Protein AF-0000000080299156 (afdb_homodimer)

Nearest PDB structures (foldseek):
  6asv-assembly1_C  TM=9.821E-01  e=4.643E-36  Escherichia coli O157:H7
  8dbe-assembly1_A  TM=9.783E-01  e=2.577E-34  Homo sapiens
  7pn0-assembly1_A  TM=9.496E-01  e=2.475E-35  Thermus thermophilus
  8dbo-assembly1_A  TM=9.787E-01  e=7.863E-34  Homo sapiens
  3lrt-assembly1_B  TM=9.257E-01  e=1.943E-23  Thermoplasma volcanium

InterPro domains:
  IPR000836 Phosphoribosyltransferase domain [cd06223] (156-274)
  IPR000842 Phosphoribosyl pyrophosphate synthetase, conserved site [PS00114] (130-145)
  IPR005946 Ribose-phosphate pyrophosphokinase [PF14572] (202-308)
  IPR005946 Ribose-phosphate pyrophosphokinase [PTHR10210] (8-308)
  IPR005946 Ribose-phosphate pyrophosphokinase [TIGR01251] (8-308)
  IPR029057 Phosphoribosyltransferase-like [G3DSA:3.40.50.2020] (10-302)
  IPR029057 Phosphoribosyltransferase-like [G3DSA:3.40.50.2020] (149-287)
  IPR029057 Phosphoribosyltransferase-like [SSF53271] (71-301)
  IPR029099 Ribose-phosphate pyrophosphokinase, N-terminal domain [PF13793] (8-122)

Sequence (624 aa):
MSEKAPFMVFSGTNSRYLAEKICASLNCPLGKMNITHFADGEFAVSYEESIRGANVFLVQSTFPNSDNLMELLLMVDAAKRASAKSVIAVIPYFGWARQDRKDKPRVSIGAKLVADLLSVAGIDRLITMDLHADQIQGFFNIPVDHLYASAVFLPYIESLKLDDLVIATPDVGGSKRASTFSKYLGVPLVLCNKTREKANVVATMQIIGDVKDKNVVLVDDIVDTAGTITKAANIMMEAGAKSVRAIASHCVMSDPASFRVQESGLTEMVFTDSIPYSKKCDKVKQLSIADMFAETIRRVVSNESISSQYIIMSEKAPFMVFSGTNSRYLAEKICASLNCPLGKMNITHFADGEFAVSYEESIRGANVFLVQSTFPNSDNLMELLLMVDAAKRASAKSVIAVIPYFGWARQDRKDKPRVSIGAKLVADLLSVAGIDRLITMDLHADQIQGFFNIPVDHLYASAVFLPYIESLKLDDLVIATPDVGGSKRASTFSKYLGVPLVLCNKTREKANVVATMQIIGDVKDKNVVLVDDIVDTAGTITKAANIMMEAGAKSVRAIASHCVMSDPASFRVQESGLTEMVFTDSIPYSKKCDKVKQLSIADMFAETIRRVVSNESISSQYII

Foldseek 3Di:
DPPQAAAAEEEDDQCVVLSCLLCVLLVHDHFAKDWDADPVGDIAIDGPDQQARHEYEYEFACDDDNVRLVRSLRVLLNCVVSHHPAYEYEHAHHPLLVLCDPPDPPDDSSLLVSQVSSVVSPHQEYEYEPRVDPCSCVSHPHHYHYHYCCLVVLVVVVVVVFPQEEEEELDPSCQVVSVVSCVLVVHHYKYKYWDDDDDPDDIDIDIRDAQAQHEYEYEEADDAQQVSVLVSQQVSVVRHHPAYAYEYAYYNNHPPNQVSCQPGRHQAYEYAVSPPDDDDHPRYYYDYCSNLVSVVVVCVSVVHDNCVSDPD/DPPQAAAAEEEDDQCVVLSCLLCVLLVHDHFAKDWDADPVGDIAIDGPDQQARHEYEYEFACPDDNVRLVRSLRVLLNCVVSHHVAYEYEHAHHPLLVLCDPPDPPDDSSLLVSQVSSVVSPHQEYEYEPRVDPCSCVSHPHHYHYHYCCLVVLVVVVVVVFPQEEEEELDPSCQVVSVVSCVLVVHHYKYKYWDDDDDPDDIDIDIRDDQAQHEYEYEEADDAQQVSVLVSQQVSVVRHHPAYAYEYAYYNNHPPNQVSCQPGRHQAYEYAVSPPDDDDHPRYYYDYCSNLVSVVVVCVSVVHDNCVSDPD

Radius of gyration: 28.34 Å; Cα contacts (8 Å, |Δi|>4): 1427; chains: 2; bounding box: 66×83×61 Å

Organism: Bacteroides stercoris (NCBI:txid46506)

Secondary structure (DSSP, 8-state):
------EEEEE-GGGHHHHHHHHHHHT-PBP-EEEEE-TTS-EEEEESS--TT-EEEEE----SSTHHHHHHHHHHHHHHHTT-SEEEEEESS-TTTT--S-SSTTB--HHHHHHHHHHHHT-SEEEEE--SSGGGGGG-SS-EEEE-THHHHHHHHHHH--TTEEEEESSGGGHHHHHHHHHHHT--EEEEEEE--STTSPPEEEEES--TT-EEEEEEEEESS-HHHHHHHHHHHHTT-SEEEEEEEEE---TTHHHHHHHSS-SEEEEETTS---S--TTEEEE--HHHHHHHHHHHHHT--SGGG---/------EEEEE-GGGHHHHHHHHHHHT-PBP-EEEEE-TTS-EEEEESS--TT-EEEEE----SSTHHHHHHHHHHHHHHHTT-SEEEEEESS-TTTT--S-SSTTB--HHHHHHHHHHHHT-SEEEEE--SSGGGGGG-SS-EEEE-THHHHHHHHHHT--TTEEEEESSGGGHHHHHHHHHHHT--EEEEEEE--STTSPPEEEEES--TT-EEEEEEEEESS-HHHHHHHHHHHHTT-SEEEEEEEEE---TTHHHHHHHSS-SEEEEESSS---S--TTEEEE--HHHHHHHHHHHHHT--SGGG---

Structure (mmCIF, N/CA/C/O backbone):
data_AF-0000000080299156-model_v1
#
loop_
_entity.id
_entity.type
_entity.pdbx_description
1 polymer 'Ribose-phosphate pyrophosphokinase'
#
loop_
_atom_site.group_PDB
_atom_site.id
_atom_site.type_symbol
_atom_site.label_atom_id
_atom_site.label_alt_id
_atom_site.label_comp_id
_atom_site.label_asym_id
_atom_site.label_entity_id
_atom_site.label_seq_id
_atom_site.pdbx_PDB_ins_code
_atom_site.Cartn_x
_atom_site.Cartn_y
_atom_site.Cartn_z
_atom_site.occupancy
_atom_site.B_iso_or_equiv
_atom_site.auth_seq_id
_atom_site.auth_comp_id
_atom_site.auth_asym_id
_atom_site.auth_atom_id
_atom_site.pdbx_PDB_model_num
ATOM 1 N N . MET A 1 1 ? 32.812 8.109 27.375 1 34 1 MET A N 1
ATOM 2 C CA . MET A 1 1 ? 32.156 9.367 27.016 1 34 1 MET A CA 1
ATOM 3 C C . MET A 1 1 ? 30.906 9.109 26.172 1 34 1 MET A C 1
ATOM 5 O O . MET A 1 1 ? 30.984 8.469 25.125 1 34 1 MET A O 1
ATOM 9 N N . SER A 1 2 ? 29.719 8.859 26.641 1 43.44 2 SER A N 1
ATOM 10 C CA . SER A 1 2 ? 28.453 8.297 26.141 1 43.44 2 SER A CA 1
ATOM 11 C C . SER A 1 2 ? 27.984 9.023 24.891 1 43.44 2 SER A C 1
ATOM 13 O O . SER A 1 2 ? 27.516 10.164 24.969 1 43.44 2 SER A O 1
ATOM 15 N N . GLU A 1 3 ? 28.75 9.117 23.828 1 55.66 3 GLU A N 1
ATOM 16 C CA . GLU A 1 3 ? 28.562 9.898 22.609 1 55.66 3 GLU A CA 1
ATOM 17 C C . GLU A 1 3 ? 27.125 9.75 22.078 1 55.66 3 GLU A C 1
ATOM 19 O O . GLU A 1 3 ? 26.578 8.648 22.094 1 55.66 3 GLU A O 1
ATOM 24 N N . LYS A 1 4 ? 26.312 10.898 22.188 1 75 4 LYS A N 1
ATOM 25 C CA . LYS A 1 4 ? 24.953 10.961 21.688 1 75 4 LYS A CA 1
ATOM 26 C C . LYS A 1 4 ? 24.812 10.297 20.328 1 75 4 LYS A C 1
ATOM 28 O O . LYS A 1 4 ? 25.656 10.508 19.438 1 75 4 LYS A O 1
ATOM 33 N N . ALA A 1 5 ? 24 9.352 20.234 1 80.25 5 ALA A N 1
ATOM 34 C CA . ALA A 1 5 ? 23.734 8.688 18.969 1 80.25 5 ALA A CA 1
ATOM 35 C C . ALA A 1 5 ? 23.484 9.711 17.859 1 80.25 5 ALA A C 1
ATOM 37 O O . ALA A 1 5 ? 22.797 10.719 18.078 1 80.25 5 ALA A O 1
ATOM 38 N N . PRO A 1 6 ? 24.219 9.602 16.844 1 91.75 6 PRO A N 1
ATOM 39 C CA . PRO A 1 6 ? 23.938 10.5 15.719 1 91.75 6 PRO A CA 1
ATOM 40 C C . PRO A 1 6 ? 22.5 10.375 15.211 1 91.75 6 PRO A C 1
ATOM 42 O O . PRO A 1 6 ? 21.844 9.367 15.469 1 91.75 6 PRO A O 1
ATOM 45 N N . PHE A 1 7 ? 22.016 11.469 14.672 1 97.12 7 PHE A N 1
ATOM 46 C CA . PHE A 1 7 ? 20.719 11.375 14.023 1 97.12 7 PHE A CA 1
ATOM 47 C C . PHE A 1 7 ? 20.844 11.602 12.523 1 97.12 7 PHE A C 1
ATOM 49 O O . PHE A 1 7 ? 21.766 12.281 12.07 1 97.12 7 PHE A O 1
ATOM 56 N N . MET A 1 8 ? 20 10.922 11.773 1 98.62 8 MET A N 1
ATOM 57 C CA . MET A 1 8 ? 19.938 11.031 10.32 1 98.62 8 MET A CA 1
ATOM 58 C C . MET A 1 8 ? 18.5 11.195 9.844 1 98.62 8 MET A C 1
ATOM 60 O O . MET A 1 8 ? 17.578 10.617 10.422 1 98.62 8 MET A O 1
ATOM 64 N N . VAL A 1 9 ? 18.359 12.031 8.797 1 98.88 9 VAL A N 1
ATOM 65 C CA . VAL A 1 9 ? 17.031 12.266 8.219 1 98.88 9 VAL A CA 1
ATOM 66 C C . VAL A 1 9 ? 16.984 11.727 6.797 1 98.88 9 VAL A C 1
ATOM 68 O O . VAL A 1 9 ? 17.875 11.992 5.992 1 98.88 9 VAL A O 1
ATOM 71 N N . PHE A 1 10 ? 16.016 10.914 6.559 1 98.88 10 PHE A N 1
ATOM 72 C CA . PHE A 1 10 ? 15.766 10.391 5.219 1 98.88 10 PHE A CA 1
ATOM 73 C C . PHE A 1 10 ? 14.352 10.719 4.758 1 98.88 10 PHE A C 1
ATOM 75 O O . PHE A 1 10 ? 13.523 11.164 5.555 1 98.88 10 PHE A O 1
ATOM 82 N N . SER A 1 11 ? 14.109 10.555 3.469 1 98.69 11 SER A N 1
ATOM 83 C CA . SER A 1 11 ? 12.797 10.922 2.939 1 98.69 11 SER A CA 1
ATOM 84 C C . SER A 1 11 ? 12.273 9.852 1.988 1 98.69 11 SER A C 1
ATOM 86 O O . SER A 1 11 ? 13.047 9.203 1.281 1 98.69 11 SER A O 1
ATOM 88 N N . GLY A 1 12 ? 10.961 9.617 2.096 1 98.12 12 GLY A N 1
ATOM 89 C CA . GLY A 1 12 ? 10.312 8.938 0.988 1 98.12 12 GLY A CA 1
ATOM 90 C C . GLY A 1 12 ? 10.227 9.789 -0.268 1 98.12 12 GLY A C 1
ATOM 91 O O . GLY A 1 12 ? 10.547 10.977 -0.242 1 98.12 12 GLY A O 1
ATOM 92 N N . THR A 1 13 ? 9.773 9.211 -1.322 1 97.69 13 THR A N 1
ATOM 93 C CA . THR A 1 13 ? 9.82 9.797 -2.654 1 97.69 13 THR A CA 1
ATOM 94 C C . THR A 1 13 ? 8.984 11.078 -2.711 1 97.69 13 THR A C 1
ATOM 96 O O . THR A 1 13 ? 9.469 12.125 -3.145 1 97.69 13 THR A O 1
ATOM 99 N N . ASN A 1 14 ? 7.812 11.07 -2.184 1 97.62 14 ASN A N 1
ATOM 100 C CA . ASN A 1 14 ? 6.867 12.141 -2.471 1 97.62 14 ASN A CA 1
ATOM 101 C C . ASN A 1 14 ? 6.855 13.195 -1.361 1 97.62 14 ASN A C 1
ATOM 103 O O . ASN A 1 14 ? 6.062 14.141 -1.401 1 97.62 14 ASN A O 1
ATOM 107 N N . SER A 1 15 ? 7.789 13.086 -0.372 1 98.38 15 SER A N 1
ATOM 108 C CA . SER A 1 15 ? 7.902 14.086 0.682 1 98.38 15 SER A CA 1
ATOM 109 C C . SER A 1 15 ? 9.305 14.688 0.728 1 98.38 15 SER A C 1
ATOM 111 O O . SER A 1 15 ? 9.68 15.336 1.708 1 98.38 15 SER A O 1
ATOM 113 N N . ARG A 1 16 ? 10.031 14.414 -0.326 1 98.44 16 ARG A N 1
ATOM 114 C CA . ARG A 1 16 ? 11.406 14.906 -0.381 1 98.44 16 ARG A CA 1
ATOM 115 C C . ARG A 1 16 ? 11.445 16.438 -0.272 1 98.44 16 ARG A C 1
ATOM 117 O O . ARG A 1 16 ? 12.344 16.984 0.359 1 98.44 16 ARG A O 1
ATOM 124 N N . TYR A 1 17 ? 10.484 17.141 -0.908 1 98.31 17 TYR A N 1
ATOM 125 C CA . TYR A 1 17 ? 10.406 18.594 -0.88 1 98.31 17 TYR A CA 1
ATOM 126 C C . TYR A 1 17 ? 10.391 19.109 0.553 1 98.31 17 TYR A C 1
ATOM 128 O O . TYR A 1 17 ? 11.062 20.094 0.87 1 98.31 17 TYR A O 1
ATOM 136 N N . LEU A 1 18 ? 9.695 18.5 1.414 1 98.81 18 LEU A N 1
ATOM 137 C CA . LEU A 1 18 ? 9.57 18.906 2.809 1 98.81 18 LEU A CA 1
ATOM 138 C C . LEU A 1 18 ? 10.781 18.453 3.621 1 98.81 18 LEU A C 1
ATOM 140 O O . LEU A 1 18 ? 11.273 19.188 4.473 1 98.81 18 LEU A O 1
ATOM 144 N N . ALA A 1 19 ? 11.242 17.203 3.324 1 98.88 19 ALA A N 1
ATOM 145 C CA . ALA A 1 19 ? 12.398 16.672 4.031 1 98.88 19 ALA A CA 1
ATOM 146 C C . ALA A 1 19 ? 13.625 17.547 3.824 1 98.88 19 ALA A C 1
ATOM 148 O O . ALA A 1 19 ? 14.398 17.781 4.762 1 98.88 19 ALA A O 1
ATOM 149 N N . GLU A 1 20 ? 13.781 18.016 2.619 1 98.81 20 GLU A N 1
ATOM 150 C CA . GLU A 1 20 ? 14.914 18.891 2.312 1 98.81 20 GLU A CA 1
ATOM 151 C C . GLU A 1 20 ? 14.836 20.188 3.104 1 98.81 20 GLU A C 1
ATOM 153 O O . GLU A 1 20 ? 15.852 20.688 3.607 1 98.81 20 GLU A O 1
ATOM 158 N N . LYS A 1 21 ? 13.656 20.781 3.209 1 98.88 21 LYS A N 1
ATOM 159 C CA . LYS A 1 21 ? 13.461 21.984 3.99 1 98.88 21 LYS A CA 1
ATOM 160 C C . LYS A 1 21 ? 13.719 21.734 5.473 1 98.88 21 LYS A C 1
ATOM 162 O O . LYS A 1 21 ? 14.281 22.594 6.164 1 98.88 21 LYS A O 1
ATOM 167 N N . ILE A 1 22 ? 13.258 20.562 5.945 1 98.88 22 ILE A N 1
ATOM 168 C CA . ILE A 1 22 ? 13.492 20.188 7.336 1 98.88 22 ILE A CA 1
ATOM 169 C C . ILE A 1 22 ? 14.992 20.094 7.602 1 98.88 22 ILE A C 1
ATOM 171 O O . ILE A 1 22 ? 15.492 20.625 8.594 1 98.88 22 ILE A O 1
ATOM 175 N N . CYS A 1 23 ? 15.688 19.422 6.711 1 98.88 23 CYS A N 1
ATOM 176 C CA . CYS A 1 23 ? 17.125 19.266 6.859 1 98.88 23 CYS A CA 1
ATOM 177 C C . CYS A 1 23 ? 17.828 20.609 6.824 1 98.88 23 CYS A C 1
ATOM 179 O O . CYS A 1 23 ? 18.781 20.844 7.574 1 98.88 23 CYS A O 1
ATOM 181 N N . ALA A 1 24 ? 17.375 21.484 5.906 1 98.75 24 ALA A N 1
ATOM 182 C CA . ALA A 1 24 ? 17.938 22.828 5.855 1 98.75 24 ALA A CA 1
ATOM 183 C C . ALA A 1 24 ? 17.766 23.547 7.191 1 98.75 24 ALA A C 1
ATOM 185 O O . ALA A 1 24 ? 18.703 24.188 7.676 1 98.75 24 ALA A O 1
ATOM 186 N N . SER A 1 25 ? 16.625 23.453 7.777 1 98.56 25 SER A N 1
ATOM 187 C CA . SER A 1 25 ? 16.344 24.062 9.07 1 98.56 25 SER A CA 1
ATOM 188 C C . SER A 1 25 ? 17.203 23.453 10.172 1 98.56 25 SER A C 1
ATOM 190 O O . SER A 1 25 ? 17.625 24.156 11.094 1 98.56 25 SER A O 1
ATOM 192 N N . LEU A 1 26 ? 17.469 22.156 10.094 1 98.12 26 LEU A N 1
ATOM 193 C CA . LEU A 1 26 ? 18.25 21.422 11.078 1 98.12 26 LEU A CA 1
ATOM 194 C C . LEU A 1 26 ? 19.75 21.625 10.828 1 98.12 26 LEU A C 1
ATOM 196 O O . LEU A 1 26 ? 20.578 21.281 11.672 1 98.12 26 LEU A O 1
ATOM 200 N N . ASN A 1 27 ? 20.062 22.203 9.742 1 97.75 27 ASN A N 1
ATOM 201 C CA . ASN A 1 27 ? 21.438 22.359 9.305 1 97.75 27 ASN A CA 1
ATOM 202 C C . ASN A 1 27 ? 22.156 21.016 9.227 1 97.75 27 ASN A C 1
ATOM 204 O O . ASN A 1 27 ? 23.234 20.844 9.797 1 97.75 27 ASN A O 1
ATOM 208 N N . CYS A 1 28 ? 21.5 20.031 8.602 1 97.69 28 CYS A N 1
ATOM 209 C CA . CYS A 1 28 ? 22.078 18.703 8.352 1 97.69 28 CYS A CA 1
ATOM 210 C C . CYS A 1 28 ? 21.781 18.234 6.934 1 97.69 28 CYS A C 1
ATOM 212 O O . CYS A 1 28 ? 20.875 18.766 6.277 1 97.69 28 CYS A O 1
ATOM 214 N N . PRO A 1 29 ? 22.578 17.391 6.391 1 98 29 PRO A N 1
ATOM 215 C CA . PRO A 1 29 ? 22.281 16.875 5.055 1 98 29 PRO A CA 1
ATOM 216 C C . PRO A 1 29 ? 21.156 15.836 5.062 1 98 29 PRO A C 1
ATOM 218 O O . PRO A 1 29 ? 20.953 15.148 6.066 1 98 29 PRO A O 1
ATOM 221 N N . LEU A 1 30 ? 20.469 15.805 3.975 1 98.62 30 LEU A N 1
ATOM 222 C CA . LEU A 1 30 ? 19.562 14.688 3.766 1 98.62 30 LEU A CA 1
ATOM 223 C C . LEU A 1 30 ? 20.328 13.391 3.549 1 98.62 30 LEU A C 1
ATOM 225 O O . LEU A 1 30 ? 21.297 13.352 2.795 1 98.62 30 LEU A O 1
ATOM 229 N N . GLY A 1 31 ? 19.906 12.359 4.234 1 98.38 31 GLY A N 1
ATOM 230 C CA . GLY A 1 31 ? 20.578 11.078 4.102 1 98.38 31 GLY A CA 1
ATOM 231 C C . GLY A 1 31 ? 20.5 10.508 2.701 1 98.38 31 GLY A C 1
ATOM 232 O O . GLY A 1 31 ? 19.625 10.867 1.924 1 98.38 31 GLY A O 1
ATOM 233 N N . LYS A 1 32 ? 21.422 9.648 2.463 1 97.81 32 LYS A N 1
ATOM 234 C CA . LYS A 1 32 ? 21.5 9 1.155 1 97.81 32 LYS A CA 1
ATOM 235 C C . LYS A 1 32 ? 20.797 7.652 1.165 1 97.81 32 LYS A C 1
ATOM 237 O O . LYS A 1 32 ? 21.25 6.711 1.821 1 97.81 32 LYS A O 1
ATOM 242 N N . MET A 1 33 ? 19.734 7.586 0.465 1 97.62 33 MET A N 1
ATOM 243 C CA . MET A 1 33 ? 18.906 6.387 0.35 1 97.62 33 MET A CA 1
ATOM 244 C C . MET A 1 33 ? 18.406 6.207 -1.079 1 97.62 33 MET A C 1
ATOM 246 O O . MET A 1 33 ? 18.109 7.184 -1.765 1 97.62 33 MET A O 1
ATOM 250 N N . ASN A 1 34 ? 18.391 4.984 -1.461 1 96.69 34 ASN A N 1
ATOM 251 C CA . ASN A 1 34 ? 17.906 4.691 -2.807 1 96.69 34 ASN A CA 1
ATOM 252 C C . ASN A 1 34 ? 16.594 3.918 -2.779 1 96.69 34 ASN A C 1
ATOM 254 O O . ASN A 1 34 ? 16.438 2.99 -1.984 1 96.69 34 ASN A O 1
ATOM 258 N N . ILE A 1 35 ? 15.672 4.391 -3.57 1 96.75 35 ILE A N 1
ATOM 259 C CA . ILE A 1 35 ? 14.445 3.648 -3.85 1 96.75 35 ILE A CA 1
ATOM 260 C C . ILE A 1 35 ? 14.461 3.156 -5.293 1 96.75 35 ILE A C 1
ATOM 262 O O . ILE A 1 35 ? 14.25 3.938 -6.227 1 96.75 35 ILE A O 1
ATOM 266 N N . THR A 1 36 ? 14.68 1.888 -5.469 1 96.31 36 THR A N 1
ATOM 267 C CA . THR A 1 36 ? 14.758 1.285 -6.793 1 96.31 36 THR A CA 1
ATOM 268 C C . THR A 1 36 ? 13.367 0.85 -7.266 1 96.31 36 THR A C 1
ATOM 270 O O . THR A 1 36 ? 12.688 0.087 -6.578 1 96.31 36 THR A O 1
ATOM 273 N N . HIS A 1 37 ? 12.984 1.366 -8.367 1 96.31 37 HIS A N 1
ATOM 274 C CA . HIS A 1 37 ? 11.711 0.98 -8.969 1 96.31 37 HIS A CA 1
ATOM 275 C C . HIS A 1 37 ? 11.906 -0.086 -10.039 1 96.31 37 HIS A C 1
ATOM 277 O O . HIS A 1 37 ? 12.844 -0.004 -10.836 1 96.31 37 HIS A O 1
ATOM 283 N N . PHE A 1 38 ? 11.07 -1.086 -10.039 1 96.06 38 PHE A N 1
ATOM 284 C CA . PHE A 1 38 ? 11.164 -2.184 -10.992 1 96.06 38 PHE A CA 1
ATOM 285 C C . PHE A 1 38 ? 10.094 -2.055 -12.07 1 96.06 38 PHE A C 1
ATOM 287 O O . PHE A 1 38 ? 9.141 -1.291 -11.922 1 96.06 38 PHE A O 1
ATOM 294 N N . ALA A 1 39 ? 10.234 -2.82 -13.133 1 94.5 39 ALA A N 1
ATOM 295 C CA . ALA A 1 39 ? 9.359 -2.725 -14.297 1 94.5 39 ALA A CA 1
ATOM 296 C C . ALA A 1 39 ? 7.926 -3.105 -13.93 1 94.5 39 ALA A C 1
ATOM 298 O O . ALA A 1 39 ? 6.973 -2.566 -14.5 1 94.5 39 ALA A O 1
ATOM 299 N N . ASP A 1 40 ? 7.77 -3.926 -12.953 1 95 40 ASP A N 1
ATOM 300 C CA . ASP A 1 40 ? 6.441 -4.426 -12.609 1 95 40 ASP A CA 1
ATOM 301 C C . ASP A 1 40 ? 5.723 -3.465 -11.664 1 95 40 ASP A C 1
ATOM 303 O O . ASP A 1 40 ? 4.555 -3.672 -11.328 1 95 40 ASP A O 1
ATOM 307 N N . GLY A 1 41 ? 6.418 -2.471 -11.172 1 95.81 41 GLY A N 1
ATOM 308 C CA . GLY A 1 41 ? 5.809 -1.484 -10.297 1 95.81 41 GLY A CA 1
ATOM 309 C C . GLY A 1 41 ? 6.227 -1.637 -8.844 1 95.81 41 GLY A C 1
ATOM 310 O O . GLY A 1 41 ? 5.93 -0.775 -8.016 1 95.81 41 GLY A O 1
ATOM 311 N N . GLU A 1 42 ? 6.918 -2.721 -8.5 1 97.12 42 GLU A N 1
ATOM 312 C CA . GLU A 1 42 ? 7.461 -2.867 -7.152 1 97.12 42 GLU A CA 1
ATOM 313 C C . GLU A 1 42 ? 8.648 -1.938 -6.934 1 97.12 42 GLU A C 1
ATOM 315 O O . GLU A 1 42 ? 9.211 -1.405 -7.891 1 97.12 42 GLU A O 1
ATOM 320 N N . PHE A 1 43 ? 8.953 -1.705 -5.766 1 97.62 43 PHE A N 1
ATOM 321 C CA . PHE A 1 43 ? 10.125 -0.915 -5.414 1 97.62 43 PHE A CA 1
ATOM 322 C C . PHE A 1 43 ? 10.797 -1.473 -4.164 1 97.62 43 PHE A C 1
ATOM 324 O O . PHE A 1 43 ? 10.195 -2.246 -3.42 1 97.62 43 PHE A O 1
ATOM 331 N N . ALA A 1 44 ? 12.031 -1.194 -4.012 1 97 44 ALA A N 1
ATOM 332 C CA . ALA A 1 44 ? 12.859 -1.627 -2.889 1 97 44 ALA A CA 1
ATOM 333 C C . ALA A 1 44 ? 13.672 -0.465 -2.324 1 97 44 ALA A C 1
ATOM 335 O O . ALA A 1 44 ? 14 0.478 -3.047 1 97 44 ALA A O 1
ATOM 336 N N . VAL A 1 45 ? 13.984 -0.574 -1.081 1 97.69 45 VAL A N 1
ATOM 337 C CA . VAL A 1 45 ? 14.688 0.506 -0.397 1 97.69 45 VAL A CA 1
ATOM 338 C C . VAL A 1 45 ? 16.062 0.022 0.053 1 97.69 45 VAL A C 1
ATOM 340 O O . VAL A 1 45 ? 16.203 -1.108 0.523 1 97.69 45 VAL A O 1
ATOM 343 N N . SER A 1 46 ? 17.062 0.852 -0.111 1 97.69 46 SER A N 1
ATOM 344 C CA . SER A 1 46 ? 18.406 0.579 0.404 1 97.69 46 SER A CA 1
ATOM 345 C C . SER A 1 46 ? 19.062 1.852 0.913 1 97.69 46 SER A C 1
ATOM 347 O O . SER A 1 46 ? 19.016 2.893 0.253 1 97.69 46 SER A O 1
ATOM 349 N N . TYR A 1 47 ? 19.625 1.773 2.08 1 98.31 47 TYR A N 1
ATOM 350 C CA . TYR A 1 47 ? 20.406 2.891 2.588 1 98.31 47 TYR A CA 1
ATOM 351 C C . TYR A 1 47 ? 21.828 2.859 2.025 1 98.31 47 TYR A C 1
ATOM 353 O O . TYR A 1 47 ? 22.5 1.829 2.082 1 98.31 47 TYR A O 1
ATOM 361 N N . GLU A 1 48 ? 22.312 3.959 1.509 1 97.44 48 GLU A N 1
ATOM 362 C CA . GLU A 1 48 ? 23.578 4.023 0.798 1 97.44 48 GLU A CA 1
ATOM 363 C C . GLU A 1 48 ? 24.719 4.402 1.74 1 97.44 48 GLU A C 1
ATOM 365 O O . GLU A 1 48 ? 25.859 4.602 1.302 1 97.44 48 GLU A O 1
ATOM 370 N N . GLU A 1 49 ? 24.422 4.605 2.959 1 97.19 49 GLU A N 1
ATOM 371 C CA . GLU A 1 49 ? 25.391 4.863 4.02 1 97.19 49 GLU A CA 1
ATOM 372 C C . GLU A 1 49 ? 25 4.133 5.305 1 97.19 49 GLU A C 1
ATOM 374 O O . GLU A 1 49 ? 23.859 3.725 5.473 1 97.19 49 GLU A O 1
ATOM 379 N N . SER A 1 50 ? 26.016 3.928 6.156 1 96.88 50 SER A N 1
ATOM 380 C CA . SER A 1 50 ? 25.75 3.23 7.41 1 96.88 50 SER A CA 1
ATOM 381 C C . SER A 1 50 ? 24.828 4.051 8.312 1 96.88 50 SER A C 1
ATOM 383 O O . SER A 1 50 ? 25.016 5.258 8.461 1 96.88 50 SER A O 1
ATOM 385 N N . ILE A 1 51 ? 23.891 3.334 8.859 1 97.69 51 ILE A N 1
ATOM 386 C CA . ILE A 1 51 ? 22.984 3.986 9.797 1 97.69 51 ILE A CA 1
ATOM 387 C C . ILE A 1 51 ? 23.016 3.254 11.141 1 97.69 51 ILE A C 1
ATOM 389 O O . ILE A 1 51 ? 22.094 3.41 11.953 1 97.69 51 ILE A O 1
ATOM 393 N N . ARG A 1 52 ? 23.969 2.379 11.305 1 96.94 52 ARG A N 1
ATOM 394 C CA . ARG A 1 52 ? 24.109 1.588 12.523 1 96.94 52 ARG A CA 1
ATOM 395 C C . ARG A 1 52 ? 24.234 2.486 13.75 1 96.94 52 ARG A C 1
ATOM 397 O O . ARG A 1 52 ? 25.062 3.393 13.781 1 96.94 52 ARG A O 1
ATOM 404 N N . GLY A 1 53 ? 23.359 2.289 14.719 1 97.31 53 GLY A N 1
ATOM 405 C CA . GLY A 1 53 ? 23.422 3.016 15.977 1 97.31 53 GLY A CA 1
ATOM 406 C C . GLY A 1 53 ? 22.859 4.426 15.875 1 97.31 53 GLY A C 1
ATOM 407 O O . GLY A 1 53 ? 22.922 5.188 16.844 1 97.31 53 GLY A O 1
ATOM 408 N N . ALA A 1 54 ? 22.297 4.785 14.773 1 97.75 54 ALA A N 1
ATOM 409 C CA . ALA A 1 54 ? 21.797 6.141 14.586 1 97.75 54 ALA A CA 1
ATOM 410 C C . ALA A 1 54 ? 20.297 6.211 14.906 1 97.75 54 ALA A C 1
ATOM 412 O O . ALA A 1 54 ? 19.594 5.203 14.82 1 97.75 54 ALA A O 1
ATOM 413 N N . ASN A 1 55 ? 19.875 7.406 15.375 1 98.31 55 ASN A N 1
ATOM 414 C CA . ASN A 1 55 ? 18.453 7.727 15.336 1 98.31 55 ASN A CA 1
ATOM 415 C C . ASN A 1 55 ? 18.016 8.141 13.938 1 98.31 55 ASN A C 1
ATOM 417 O O . ASN A 1 55 ? 18.438 9.18 13.43 1 98.31 55 ASN A O 1
ATOM 421 N N . VAL A 1 56 ? 17.172 7.324 13.336 1 98.81 56 VAL A N 1
ATOM 422 C CA . VAL A 1 56 ? 16.812 7.516 11.938 1 98.81 56 VAL A CA 1
ATOM 423 C C . VAL A 1 56 ? 15.406 8.109 11.836 1 98.81 56 VAL A C 1
ATOM 425 O O . VAL A 1 56 ? 14.438 7.508 12.305 1 98.81 56 VAL A O 1
ATOM 428 N N . PHE A 1 57 ? 15.312 9.312 11.273 1 98.94 57 PHE A N 1
ATOM 429 C CA . PHE A 1 57 ? 14.047 9.984 11.023 1 98.94 57 PHE A CA 1
ATOM 430 C C . PHE A 1 57 ? 13.617 9.812 9.57 1 98.94 57 PHE A C 1
ATOM 432 O O . PHE A 1 57 ? 14.352 10.18 8.648 1 98.94 57 PHE A O 1
ATOM 439 N N . LEU A 1 58 ? 12.469 9.211 9.375 1 98.94 58 LEU A N 1
ATOM 440 C CA . LEU A 1 58 ? 11.961 8.93 8.039 1 98.94 58 LEU A CA 1
ATOM 441 C C . LEU A 1 58 ? 10.766 9.82 7.711 1 98.94 58 LEU A C 1
ATOM 443 O O . LEU A 1 58 ? 9.672 9.609 8.227 1 98.94 58 LEU A O 1
ATOM 447 N N . VAL A 1 59 ? 10.977 10.781 6.785 1 98.94 59 VAL A N 1
ATOM 448 C CA . VAL A 1 59 ? 9.953 11.766 6.441 1 98.94 59 VAL A CA 1
ATOM 449 C C . VAL A 1 59 ? 9.148 11.281 5.238 1 98.94 59 VAL A C 1
ATOM 451 O O . VAL A 1 59 ? 9.688 11.148 4.137 1 98.94 59 VAL A O 1
ATOM 454 N N . GLN A 1 60 ? 7.891 11.031 5.449 1 98.75 60 GLN A N 1
ATOM 455 C CA . GLN A 1 60 ? 7.023 10.625 4.352 1 98.75 60 GLN A CA 1
ATOM 456 C C . GLN A 1 60 ? 5.551 10.773 4.73 1 98.75 60 GLN A C 1
ATOM 458 O O . GLN A 1 60 ? 5.039 10.023 5.562 1 98.75 60 GLN A O 1
ATOM 463 N N . SER A 1 61 ? 4.859 11.781 4.098 1 98.81 61 SER A N 1
ATOM 464 C CA . SER A 1 61 ? 3.402 11.805 4.176 1 98.81 61 SER A CA 1
ATOM 465 C C . SER A 1 61 ? 2.791 10.625 3.422 1 98.81 61 SER A C 1
ATOM 467 O O . SER A 1 61 ? 3.309 10.211 2.381 1 98.81 61 SER A O 1
ATOM 469 N N . THR A 1 62 ? 1.67 10.102 3.873 1 98.5 62 THR A N 1
ATOM 470 C CA . THR A 1 62 ? 1.126 8.883 3.295 1 98.5 62 THR A CA 1
ATOM 471 C C . THR A 1 62 ? -0.184 9.164 2.564 1 98.5 62 THR A C 1
ATOM 473 O O . THR A 1 62 ? -1.153 8.414 2.707 1 98.5 62 THR A O 1
ATOM 476 N N . PHE A 1 63 ? -0.233 10.328 1.857 1 97.25 63 PHE A N 1
ATOM 477 C CA . PHE A 1 63 ? -1.377 10.57 0.985 1 97.25 63 PHE A CA 1
ATOM 478 C C . PHE A 1 63 ? -1.419 9.547 -0.143 1 97.25 63 PHE A C 1
ATOM 480 O O . PHE A 1 63 ? -0.38 9.023 -0.558 1 97.25 63 PHE A O 1
ATOM 487 N N . PRO A 1 64 ? -2.602 9.211 -0.632 1 93 64 PRO A N 1
ATOM 488 C CA . PRO A 1 64 ? -2.734 8.172 -1.657 1 93 64 PRO A CA 1
ATOM 489 C C . PRO A 1 64 ? -1.958 8.5 -2.932 1 93 64 PRO A C 1
ATOM 491 O O . PRO A 1 64 ? -1.625 9.656 -3.174 1 93 64 PRO A O 1
ATOM 494 N N . ASN A 1 65 ? -1.725 7.383 -3.652 1 93.81 65 ASN A N 1
ATOM 495 C CA . ASN A 1 65 ? -2.115 5.988 -3.473 1 93.81 65 ASN A CA 1
ATOM 496 C C . ASN A 1 65 ? -1.279 5.305 -2.395 1 93.81 65 ASN A C 1
ATOM 498 O O . ASN A 1 65 ? -0.516 5.965 -1.685 1 93.81 65 ASN A O 1
ATOM 502 N N . SER A 1 66 ? -1.347 3.969 -2.213 1 97.81 66 SER A N 1
ATOM 503 C CA . SER A 1 66 ? -0.805 3.23 -1.077 1 97.81 66 SER A CA 1
ATOM 504 C C . SER A 1 66 ? 0.708 3.072 -1.191 1 97.81 66 SER A C 1
ATOM 506 O O . SER A 1 66 ? 1.36 2.602 -0.257 1 97.81 66 SER A O 1
ATOM 508 N N . ASP A 1 67 ? 1.278 3.512 -2.262 1 98 67 ASP A N 1
ATOM 509 C CA . ASP A 1 67 ? 2.713 3.34 -2.479 1 98 67 ASP A CA 1
ATOM 510 C C . ASP A 1 67 ? 3.521 4.168 -1.48 1 98 67 ASP A C 1
ATOM 512 O O . ASP A 1 67 ? 4.605 3.758 -1.063 1 98 67 ASP A O 1
ATOM 516 N N . ASN A 1 68 ? 3.027 5.363 -1.128 1 98.5 68 ASN A N 1
ATOM 517 C CA . ASN A 1 68 ? 3.742 6.172 -0.146 1 98.5 68 ASN A CA 1
ATOM 518 C C . ASN A 1 68 ? 3.852 5.457 1.197 1 98.5 68 ASN A C 1
ATOM 520 O O . ASN A 1 68 ? 4.902 5.492 1.839 1 98.5 68 ASN A O 1
ATOM 524 N N . LEU A 1 69 ? 2.73 4.848 1.575 1 98.81 69 LEU A N 1
ATOM 525 C CA . LEU A 1 69 ? 2.738 4.09 2.822 1 98.81 69 LEU A CA 1
ATOM 526 C C . LEU A 1 69 ? 3.672 2.889 2.723 1 98.81 69 LEU A C 1
ATOM 528 O O . LEU A 1 69 ? 4.469 2.641 3.631 1 98.81 69 LEU A O 1
ATOM 532 N N . MET A 1 70 ? 3.582 2.166 1.613 1 98.81 70 MET A N 1
ATOM 533 C CA . MET A 1 70 ? 4.418 0.98 1.436 1 98.81 70 MET A CA 1
ATOM 534 C C . MET A 1 70 ? 5.895 1.354 1.415 1 98.81 70 MET A C 1
ATOM 536 O O . MET A 1 70 ? 6.727 0.648 1.991 1 98.81 70 MET A O 1
ATOM 540 N N . GLU A 1 71 ? 6.199 2.445 0.751 1 98.5 71 GLU A N 1
ATOM 541 C CA . GLU A 1 71 ? 7.578 2.928 0.729 1 98.5 71 GLU A CA 1
ATOM 542 C C . GLU A 1 71 ? 8.086 3.213 2.139 1 98.5 71 GLU A C 1
ATOM 544 O O . GLU A 1 71 ? 9.203 2.828 2.492 1 98.5 71 GLU A O 1
ATOM 549 N N . LEU A 1 72 ? 7.285 3.85 2.902 1 98.88 72 LEU A N 1
ATOM 550 C CA . LEU A 1 72 ? 7.656 4.152 4.281 1 98.88 72 LEU A CA 1
ATOM 551 C C . LEU A 1 72 ? 7.883 2.869 5.074 1 98.88 72 LEU A C 1
ATOM 553 O O . LEU A 1 72 ? 8.852 2.766 5.832 1 98.88 72 LEU A O 1
ATOM 557 N N . LEU A 1 73 ? 7 1.919 4.906 1 98.94 73 LEU A N 1
ATOM 558 C CA . LEU A 1 73 ? 7.117 0.649 5.613 1 98.94 73 LEU A CA 1
ATOM 559 C C . LEU A 1 73 ? 8.414 -0.065 5.238 1 98.94 73 LEU A C 1
ATOM 561 O O . LEU A 1 73 ? 9.094 -0.624 6.102 1 98.94 73 LEU A O 1
ATOM 565 N N . LEU A 1 74 ? 8.742 -0.034 3.965 1 98.88 74 LEU A N 1
ATOM 566 C CA . LEU A 1 74 ? 9.992 -0.635 3.514 1 98.88 74 LEU A CA 1
ATOM 567 C C . LEU A 1 74 ? 11.195 0.117 4.078 1 98.88 74 LEU A C 1
ATOM 569 O O . LEU A 1 74 ? 12.211 -0.493 4.43 1 98.88 74 LEU A O 1
ATOM 573 N N . MET A 1 75 ? 11.086 1.445 4.133 1 98.88 75 MET A N 1
ATOM 574 C CA . MET A 1 75 ? 12.148 2.25 4.738 1 98.88 75 MET A CA 1
ATOM 575 C C . MET A 1 75 ? 12.383 1.843 6.188 1 98.88 75 MET A C 1
ATOM 577 O O . MET A 1 75 ? 13.531 1.692 6.613 1 98.88 75 MET A O 1
ATOM 581 N N . VAL A 1 76 ? 11.312 1.674 6.922 1 98.94 76 VAL A N 1
ATOM 582 C CA . VAL A 1 76 ? 11.383 1.292 8.328 1 98.94 76 VAL A CA 1
ATOM 583 C C . VAL A 1 76 ? 12.023 -0.089 8.461 1 98.94 76 VAL A C 1
ATOM 585 O O . VAL A 1 76 ? 12.938 -0.284 9.258 1 98.94 76 VAL A O 1
ATOM 588 N N . ASP A 1 77 ? 11.555 -1.021 7.68 1 98.81 77 ASP A N 1
ATOM 589 C CA . ASP A 1 77 ? 12.07 -2.387 7.711 1 98.81 77 ASP A CA 1
ATOM 590 C C . ASP A 1 77 ? 13.578 -2.408 7.457 1 98.81 77 ASP A C 1
ATOM 592 O O . ASP A 1 77 ? 14.328 -3.068 8.18 1 98.81 77 ASP A O 1
ATOM 596 N N . ALA A 1 78 ? 13.984 -1.707 6.387 1 98.75 78 ALA A N 1
ATOM 597 C CA . ALA A 1 78 ? 15.406 -1.661 6.031 1 98.75 78 ALA A CA 1
ATOM 598 C C . ALA A 1 78 ? 16.234 -1.064 7.168 1 98.75 78 ALA A C 1
ATOM 600 O O . ALA A 1 78 ? 17.328 -1.545 7.461 1 98.75 78 ALA A O 1
ATOM 601 N N . ALA A 1 79 ? 15.719 -0.036 7.785 1 98.75 79 ALA A N 1
ATOM 602 C CA . ALA A 1 79 ? 16.453 0.626 8.867 1 98.75 79 ALA A CA 1
ATOM 603 C C . ALA A 1 79 ? 16.641 -0.312 10.055 1 98.75 79 ALA A C 1
ATOM 605 O O . ALA A 1 79 ? 17.719 -0.378 10.633 1 98.75 79 ALA A O 1
ATOM 606 N N . LYS A 1 80 ? 15.594 -1.007 10.383 1 98.06 80 LYS A N 1
ATOM 607 C CA . LYS A 1 80 ? 15.672 -1.973 11.477 1 98.06 80 LYS A CA 1
ATOM 608 C C . LYS A 1 80 ? 16.719 -3.047 11.188 1 98.06 80 LYS A C 1
ATOM 610 O O . LYS A 1 80 ? 17.531 -3.379 12.047 1 98.06 80 LYS A O 1
ATOM 615 N N . ARG A 1 81 ? 16.703 -3.521 10.008 1 97.62 81 ARG A N 1
ATOM 616 C CA . ARG A 1 81 ? 17.609 -4.586 9.609 1 97.62 81 ARG A CA 1
ATOM 617 C C . ARG A 1 81 ? 19.047 -4.074 9.531 1 97.62 81 ARG A C 1
ATOM 619 O O . ARG A 1 81 ? 20 -4.852 9.664 1 97.62 81 ARG A O 1
ATOM 626 N N . ALA A 1 82 ? 19.188 -2.791 9.367 1 97.69 82 ALA A N 1
ATOM 627 C CA . ALA A 1 82 ? 20.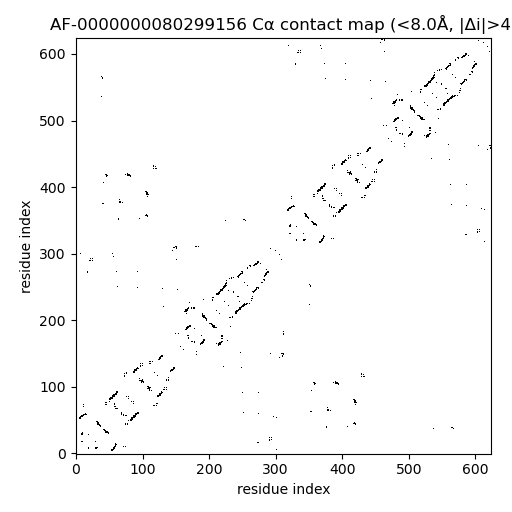5 -2.186 9.273 1 97.69 82 ALA A CA 1
ATOM 628 C C . ALA A 1 82 ? 20.984 -1.72 10.641 1 97.69 82 ALA A C 1
ATOM 630 O O . ALA A 1 82 ? 21.953 -0.958 10.742 1 97.69 82 ALA A O 1
ATOM 631 N N . SER A 1 83 ? 20.281 -2.053 11.734 1 97.5 83 SER A N 1
ATOM 632 C CA . SER A 1 83 ? 20.672 -1.874 13.133 1 97.5 83 SER A CA 1
ATOM 633 C C . SER A 1 83 ? 20.609 -0.406 13.539 1 97.5 83 SER A C 1
ATOM 635 O O . SER A 1 83 ? 21.469 0.073 14.289 1 97.5 83 SER A O 1
ATOM 637 N N . ALA A 1 84 ? 19.688 0.337 12.977 1 98.31 84 ALA A N 1
ATOM 638 C CA . ALA A 1 84 ? 19.406 1.657 13.539 1 98.31 84 ALA A CA 1
ATOM 639 C C . ALA A 1 84 ? 19.094 1.567 15.023 1 98.31 84 ALA A C 1
ATOM 641 O O . ALA A 1 84 ? 18.438 0.621 15.477 1 98.31 84 ALA A O 1
ATOM 642 N N . LYS A 1 85 ? 19.578 2.531 15.773 1 98.06 85 LYS A N 1
ATOM 643 C CA . LYS A 1 85 ? 19.266 2.561 17.203 1 98.06 85 LYS A CA 1
ATOM 644 C C . LYS A 1 85 ? 17.781 2.752 17.438 1 98.06 85 LYS A C 1
ATOM 646 O O . LYS A 1 85 ? 17.188 2.084 18.281 1 98.06 85 LYS A O 1
ATOM 651 N N . SER A 1 86 ? 17.219 3.705 16.734 1 98.31 86 SER A N 1
ATOM 652 C CA . SER A 1 86 ? 15.773 3.965 16.75 1 98.31 86 SER A CA 1
ATOM 653 C C . SER A 1 86 ? 15.281 4.43 15.391 1 98.31 86 SER A C 1
ATOM 655 O O . SER A 1 86 ? 16.047 4.992 14.602 1 98.31 86 SER A O 1
ATOM 657 N N . VAL A 1 87 ? 14.055 4.098 15.117 1 98.88 87 VAL A N 1
ATOM 658 C CA . VAL A 1 87 ? 13.414 4.488 13.867 1 98.88 87 VAL A CA 1
ATOM 659 C C . VAL A 1 87 ? 12.203 5.363 14.164 1 98.88 87 VAL A C 1
ATOM 661 O O . VAL A 1 87 ? 11.227 4.906 14.773 1 98.88 87 VAL A O 1
ATOM 664 N N . ILE A 1 88 ? 12.219 6.621 13.75 1 98.88 88 ILE A N 1
ATOM 665 C CA . ILE A 1 88 ? 11.141 7.578 13.992 1 98.88 88 ILE A CA 1
ATOM 666 C C . ILE A 1 88 ? 10.43 7.891 12.68 1 98.88 88 ILE A C 1
ATOM 668 O O . ILE A 1 88 ? 11.047 8.375 11.727 1 98.88 88 ILE A O 1
ATOM 672 N N . ALA A 1 89 ? 9.188 7.543 12.617 1 98.94 89 ALA A N 1
ATOM 673 C CA . ALA A 1 89 ? 8.383 7.93 11.461 1 98.94 89 ALA A CA 1
ATOM 674 C C . ALA A 1 89 ? 7.91 9.375 11.578 1 98.94 89 ALA A C 1
ATOM 676 O O . ALA A 1 89 ? 7.316 9.766 12.586 1 98.94 89 ALA A O 1
ATOM 677 N N . VAL A 1 90 ? 8.25 10.203 10.633 1 98.94 90 VAL A N 1
ATOM 678 C CA . VAL A 1 90 ? 7.773 11.57 10.508 1 98.94 90 VAL A CA 1
ATOM 679 C C . VAL A 1 90 ? 6.742 11.656 9.383 1 98.94 90 VAL A C 1
ATOM 681 O O . VAL A 1 90 ? 7.102 11.703 8.203 1 98.94 90 VAL A O 1
ATOM 684 N N . ILE A 1 91 ? 5.488 11.688 9.789 1 98.94 91 ILE A N 1
ATOM 685 C CA . ILE A 1 91 ? 4.391 11.602 8.828 1 98.94 91 ILE A CA 1
ATOM 686 C C . ILE A 1 91 ? 3.537 12.867 8.914 1 98.94 91 ILE A C 1
ATOM 688 O O . ILE A 1 91 ? 2.504 12.883 9.586 1 98.94 91 ILE A O 1
ATOM 692 N N . PRO A 1 92 ? 3.877 13.891 8.125 1 98.88 92 PRO A N 1
ATOM 693 C CA . PRO A 1 92 ? 3.152 15.164 8.203 1 98.88 92 PRO A CA 1
ATOM 694 C C . PRO A 1 92 ? 1.671 15.023 7.871 1 98.88 92 PRO A C 1
ATOM 696 O O . PRO A 1 92 ? 0.831 15.703 8.461 1 98.88 92 PRO A O 1
ATOM 699 N N . TYR A 1 93 ? 1.336 14.211 6.922 1 98.88 93 TYR A N 1
ATOM 700 C CA . TYR A 1 93 ? -0.041 13.82 6.637 1 98.88 93 TYR A CA 1
ATOM 701 C C . TYR A 1 93 ? -0.233 12.32 6.789 1 98.88 93 TYR A C 1
ATOM 703 O O . TYR A 1 93 ? 0.346 11.531 6.035 1 98.88 93 TYR A O 1
ATOM 711 N N . PHE A 1 94 ? -1.059 11.961 7.723 1 98.75 94 PHE A N 1
ATOM 712 C CA . PHE A 1 94 ? -1.331 10.562 8.055 1 98.75 94 PHE A CA 1
ATOM 713 C C . PHE A 1 94 ? -2.52 10.039 7.262 1 98.75 94 PHE A C 1
ATOM 715 O O . PHE A 1 94 ? -3.672 10.242 7.652 1 98.75 94 PHE A O 1
ATOM 722 N N . GLY A 1 95 ? -2.258 9.312 6.184 1 98 95 GLY A N 1
ATOM 723 C CA . GLY A 1 95 ? -3.314 8.758 5.355 1 98 95 GLY A CA 1
ATOM 724 C C . GLY A 1 95 ? -4.246 7.832 6.117 1 98 95 GLY A C 1
ATOM 725 O O . GLY A 1 95 ? -3.836 7.191 7.086 1 98 95 GLY A O 1
ATOM 726 N N . TRP A 1 96 ? -5.52 7.773 5.699 1 98 96 TRP A N 1
ATOM 727 C CA . TRP A 1 96 ? -6.578 6.926 6.242 1 98 96 TRP A CA 1
ATOM 728 C C . TRP A 1 96 ? -6.996 7.402 7.633 1 98 96 TRP A C 1
ATOM 730 O O . TRP A 1 96 ? -7.789 6.746 8.305 1 98 96 TRP A O 1
ATOM 740 N N . ALA A 1 97 ? -6.531 8.578 8.055 1 98 97 ALA A N 1
ATOM 741 C CA . ALA A 1 97 ? -6.859 9.109 9.375 1 98 97 ALA A CA 1
ATOM 742 C C . ALA A 1 97 ? -8.359 9.344 9.516 1 98 97 ALA A C 1
ATOM 744 O O . ALA A 1 97 ? -8.914 9.25 10.609 1 98 97 ALA A O 1
ATOM 745 N N . ARG A 1 98 ? -9.094 9.625 8.383 1 96.5 98 ARG A N 1
ATOM 746 C CA . ARG A 1 98 ? -10.531 9.898 8.422 1 96.5 98 ARG A CA 1
ATOM 747 C C . ARG A 1 98 ? -11.32 8.617 8.688 1 96.5 98 ARG A C 1
ATOM 749 O O . ARG A 1 98 ? -12.508 8.672 9.016 1 96.5 98 ARG A O 1
ATOM 756 N N . GLN A 1 99 ? -10.664 7.422 8.547 1 97.5 99 GLN A N 1
ATOM 757 C CA . GLN A 1 99 ? -11.25 6.129 8.875 1 97.5 99 GLN A CA 1
ATOM 758 C C . GLN A 1 99 ? -10.859 5.691 10.281 1 97.5 99 GLN A C 1
ATOM 760 O O . GLN A 1 99 ? -10.18 4.676 10.461 1 97.5 99 GLN A O 1
ATOM 765 N N . ASP A 1 100 ? -11.352 6.434 11.336 1 96.88 100 ASP A N 1
ATOM 766 C CA . ASP A 1 100 ? -10.82 6.324 12.695 1 96.88 100 ASP A CA 1
ATOM 767 C C . ASP A 1 100 ? -11.797 5.582 13.609 1 96.88 100 ASP A C 1
ATOM 769 O O . ASP A 1 100 ? -11.539 5.426 14.805 1 96.88 100 ASP A O 1
ATOM 773 N N . ARG A 1 101 ? -12.93 5.188 13.031 1 94.81 101 ARG A N 1
ATOM 774 C CA . ARG A 1 101 ? -13.938 4.465 13.805 1 94.81 101 ARG A CA 1
ATOM 775 C C . ARG A 1 101 ? -14.852 3.656 12.891 1 94.81 101 ARG A C 1
ATOM 777 O O . ARG A 1 101 ? -14.797 3.793 11.664 1 94.81 101 ARG A O 1
ATOM 784 N N . LYS A 1 102 ? -15.68 2.783 13.5 1 93.12 102 LYS A N 1
ATOM 785 C CA . LYS A 1 102 ? -16.766 2.137 12.766 1 93.12 102 LYS A CA 1
ATOM 786 C C . LYS A 1 102 ? -17.984 3.051 12.656 1 93.12 102 LYS A C 1
ATOM 788 O O . LYS A 1 102 ? -18.656 3.312 13.656 1 93.12 102 LYS A O 1
ATOM 793 N N . ASP A 1 103 ? -18.203 3.586 11.492 1 89.31 103 ASP A N 1
ATOM 794 C CA . ASP A 1 103 ? -19.391 4.434 11.312 1 89.31 103 ASP A CA 1
ATOM 795 C C . ASP A 1 103 ? -20.578 3.623 10.797 1 89.31 103 ASP A C 1
ATOM 797 O O . ASP A 1 103 ? -21.703 4.125 10.75 1 89.31 103 ASP A O 1
ATOM 801 N N . LYS A 1 104 ? -20.344 2.438 10.414 1 90.94 104 LYS A N 1
ATOM 802 C CA . LYS A 1 104 ? -21.359 1.45 10.031 1 90.94 104 LYS A CA 1
ATOM 803 C C . LYS A 1 104 ? -20.875 0.033 10.328 1 90.94 104 LYS A C 1
ATOM 805 O O . LYS A 1 104 ? -19.703 -0.176 10.633 1 90.94 104 LYS A O 1
ATOM 810 N N . PRO A 1 105 ? -21.719 -0.871 10.25 1 91.25 105 PRO A N 1
ATOM 811 C CA . PRO A 1 105 ? -21.328 -2.242 10.586 1 91.25 105 PRO A CA 1
ATOM 812 C C . PRO A 1 105 ? -20.359 -2.85 9.57 1 91.25 105 PRO A C 1
ATOM 814 O O . PRO A 1 105 ? -20.438 -2.527 8.383 1 91.25 105 PRO A O 1
ATOM 817 N N . ARG A 1 106 ? -19.484 -3.736 10.016 1 96 106 ARG A N 1
ATOM 818 C CA . ARG A 1 106 ? -18.641 -4.629 9.219 1 96 106 ARG A CA 1
ATOM 819 C C . ARG A 1 106 ? -17.703 -3.838 8.312 1 96 106 ARG A C 1
ATOM 821 O O . ARG A 1 106 ? -17.594 -4.141 7.125 1 96 106 ARG A O 1
ATOM 828 N N . VAL A 1 107 ? -17.156 -2.746 8.906 1 96.75 107 VAL A N 1
ATOM 829 C CA . VAL A 1 107 ? -16.219 -1.914 8.164 1 96.75 107 VAL A CA 1
ATOM 830 C C . VAL A 1 107 ? -14.828 -2.031 8.797 1 96.75 107 VAL A C 1
ATOM 832 O O . VAL A 1 107 ? -14.688 -2.461 9.945 1 96.75 107 VAL A O 1
ATOM 835 N N . SER A 1 108 ? -13.828 -1.689 8.031 1 97.25 108 SER A N 1
ATOM 836 C CA . SER A 1 108 ? -12.461 -1.569 8.539 1 97.25 108 SER A CA 1
ATOM 837 C C . SER A 1 108 ? -12.266 -0.249 9.281 1 97.25 108 SER A C 1
ATOM 839 O O . SER A 1 108 ? -13.055 0.683 9.117 1 97.25 108 SER A O 1
ATOM 841 N N . ILE A 1 109 ? -11.328 -0.234 10.133 1 98.19 109 ILE A N 1
ATOM 842 C CA . ILE A 1 109 ? -10.812 1.002 10.711 1 98.19 109 ILE A CA 1
ATOM 843 C C . ILE A 1 109 ? -9.414 1.282 10.18 1 98.19 109 ILE A C 1
ATOM 845 O O . ILE A 1 109 ? -8.414 0.882 10.781 1 98.19 109 ILE A O 1
ATOM 849 N N . GLY A 1 110 ? -9.383 1.978 9.086 1 98.31 110 GLY A N 1
ATOM 850 C CA . GLY A 1 110 ? -8.156 2.191 8.328 1 98.31 110 GLY A CA 1
ATOM 851 C C . GLY A 1 110 ? -7.043 2.805 9.164 1 98.31 110 GLY A C 1
ATOM 852 O O . GLY A 1 110 ? -5.891 2.377 9.07 1 98.31 110 GLY A O 1
ATOM 853 N N . ALA A 1 111 ? -7.336 3.781 9.992 1 98.62 111 ALA A N 1
ATOM 854 C CA . ALA A 1 111 ? -6.332 4.469 10.797 1 98.62 111 ALA A CA 1
ATOM 855 C C . ALA A 1 111 ? -5.664 3.51 11.773 1 98.62 111 ALA A C 1
ATOM 857 O O . ALA A 1 111 ? -4.445 3.545 11.953 1 98.62 111 ALA A O 1
ATOM 858 N N . LYS A 1 112 ? -6.469 2.668 12.414 1 98.62 112 LYS A N 1
ATOM 859 C CA . LYS A 1 112 ? -5.926 1.684 13.344 1 98.62 112 LYS A CA 1
ATOM 860 C C . LYS A 1 112 ? -5.066 0.653 12.617 1 98.62 112 LYS A C 1
ATOM 862 O O . LYS A 1 112 ? -3.996 0.276 13.102 1 98.62 112 LYS A O 1
ATOM 867 N N . LEU A 1 113 ? -5.543 0.213 11.484 1 98.75 113 LEU A N 1
ATOM 868 C CA . LEU A 1 113 ? -4.766 -0.728 10.688 1 98.75 113 LEU A CA 1
ATOM 869 C C . LEU A 1 113 ? -3.402 -0.142 10.328 1 98.75 113 LEU A C 1
ATOM 871 O O . LEU A 1 113 ? -2.375 -0.805 10.492 1 98.75 113 LEU A O 1
ATOM 875 N N . VAL A 1 114 ? -3.375 1.082 9.867 1 98.81 114 VAL A N 1
ATOM 876 C CA . VAL A 1 114 ? -2.121 1.725 9.477 1 98.81 114 VAL A CA 1
ATOM 877 C C . VAL A 1 114 ? -1.198 1.825 10.688 1 98.81 114 VAL A C 1
ATOM 879 O O . VAL A 1 114 ? 0.007 1.592 10.578 1 98.81 114 VAL A O 1
ATOM 882 N N . ALA A 1 115 ? -1.767 2.174 11.836 1 98.88 115 ALA A N 1
ATOM 883 C CA . ALA A 1 115 ? -0.974 2.213 13.062 1 98.88 115 ALA A CA 1
ATOM 884 C C . ALA A 1 115 ? -0.338 0.856 13.344 1 98.88 115 ALA A C 1
ATOM 886 O O . ALA A 1 115 ? 0.846 0.777 13.68 1 98.88 115 ALA A O 1
ATOM 887 N N . ASP A 1 116 ? -1.118 -0.205 13.18 1 98.81 116 ASP A N 1
ATOM 888 C CA . ASP A 1 116 ? -0.621 -1.559 13.406 1 98.81 116 ASP A CA 1
ATOM 889 C C . ASP A 1 116 ? 0.475 -1.916 12.406 1 98.81 116 ASP A C 1
ATOM 891 O O . ASP A 1 116 ? 1.469 -2.551 12.766 1 98.81 116 ASP A O 1
ATOM 895 N N . LEU A 1 117 ? 0.292 -1.52 11.172 1 98.88 117 LEU A N 1
ATOM 896 C CA . LEU A 1 117 ? 1.276 -1.803 10.133 1 98.88 117 LEU A CA 1
ATOM 897 C C . LEU A 1 117 ? 2.604 -1.119 10.445 1 98.88 117 LEU A C 1
ATOM 899 O O . LEU A 1 117 ? 3.664 -1.74 10.344 1 98.88 117 LEU A O 1
ATOM 903 N N . LEU A 1 118 ? 2.516 0.153 10.805 1 98.88 118 LEU A N 1
ATOM 904 C CA . LEU A 1 118 ? 3.723 0.904 11.141 1 98.88 118 LEU A CA 1
ATOM 905 C C . LEU A 1 118 ? 4.418 0.304 12.352 1 98.88 118 LEU A C 1
ATOM 907 O O . LEU A 1 118 ? 5.645 0.199 12.383 1 98.88 118 LEU A O 1
ATOM 911 N N . SER A 1 119 ? 3.631 -0.088 13.289 1 98.75 119 SER A N 1
ATOM 912 C CA . SER A 1 119 ? 4.176 -0.664 14.516 1 98.75 119 SER A CA 1
ATOM 913 C C . SER A 1 119 ? 4.914 -1.968 14.234 1 98.75 119 SER A C 1
ATOM 915 O O . SER A 1 119 ? 6.031 -2.172 14.711 1 98.75 119 SER A O 1
ATOM 917 N N . VAL A 1 120 ? 4.359 -2.85 13.398 1 98.69 120 VAL A N 1
ATOM 918 C CA . VAL A 1 120 ? 4.977 -4.145 13.141 1 98.69 120 VAL A CA 1
ATOM 919 C C . VAL A 1 120 ? 6.203 -3.961 12.25 1 98.69 120 VAL A C 1
ATOM 921 O O . VAL A 1 120 ? 7.172 -4.719 12.352 1 98.69 120 VAL A O 1
ATOM 924 N N . ALA A 1 121 ? 6.098 -2.934 11.367 1 98.69 121 ALA A N 1
ATOM 925 C CA . ALA A 1 121 ? 7.281 -2.631 10.562 1 98.69 121 ALA A CA 1
ATOM 926 C C . ALA A 1 121 ? 8.469 -2.264 11.453 1 98.69 121 ALA A C 1
ATOM 928 O O . ALA A 1 121 ? 9.625 -2.512 11.094 1 98.69 121 ALA A O 1
ATOM 929 N N . GLY A 1 122 ? 8.156 -1.492 12.586 1 98.56 122 GLY A N 1
ATOM 930 C CA . GLY A 1 122 ? 9.211 -1.381 13.578 1 98.56 122 GLY A CA 1
ATOM 931 C C . GLY A 1 122 ? 9.5 0.051 13.992 1 98.56 122 GLY A C 1
ATOM 932 O O . GLY A 1 122 ? 10.602 0.368 14.438 1 98.56 122 GLY A O 1
ATOM 933 N N . ILE A 1 123 ? 8.57 0.935 13.836 1 98.88 123 ILE A N 1
ATOM 934 C CA . ILE A 1 123 ? 8.852 2.295 14.273 1 98.88 123 ILE A CA 1
ATOM 935 C C . ILE A 1 123 ? 8.883 2.344 15.805 1 98.88 123 ILE A C 1
ATOM 937 O O . ILE A 1 123 ? 8.133 1.623 16.469 1 98.88 123 ILE A O 1
ATOM 941 N N . ASP A 1 124 ? 9.664 3.293 16.312 1 98.69 124 ASP A N 1
ATOM 942 C CA . ASP A 1 124 ? 9.805 3.477 17.75 1 98.69 124 ASP A CA 1
ATOM 943 C C . ASP A 1 124 ? 9.07 4.73 18.219 1 98.69 124 ASP A C 1
ATOM 945 O O . ASP A 1 124 ? 8.812 4.895 19.406 1 98.69 124 ASP A O 1
ATOM 949 N N . ARG A 1 125 ? 8.789 5.562 17.328 1 98.62 125 ARG A N 1
ATOM 950 C CA . ARG A 1 125 ? 8.18 6.859 17.609 1 98.62 125 ARG A CA 1
ATOM 951 C C . ARG A 1 125 ? 7.5 7.43 16.375 1 98.62 125 ARG A C 1
ATOM 953 O O . ARG A 1 125 ? 7.934 7.176 15.25 1 98.62 125 ARG A O 1
ATOM 960 N N . LEU A 1 126 ? 6.375 8.117 16.562 1 98.81 126 LEU A N 1
ATOM 961 C CA . LEU A 1 126 ? 5.668 8.797 15.484 1 98.81 126 LEU A CA 1
ATOM 962 C C . LEU A 1 126 ? 5.625 10.305 15.719 1 98.81 126 LEU A C 1
ATOM 964 O O . LEU A 1 126 ? 5.277 10.75 16.812 1 98.81 126 LEU A O 1
ATOM 968 N N . ILE A 1 127 ? 6.086 11.086 14.75 1 98.75 127 ILE A N 1
ATOM 969 C CA . ILE A 1 127 ? 5.84 12.523 14.68 1 98.75 127 ILE A CA 1
ATOM 970 C C . ILE A 1 127 ? 4.84 12.82 13.562 1 98.75 127 ILE A C 1
ATOM 972 O O . ILE A 1 127 ? 5.066 12.461 12.406 1 98.75 127 ILE A O 1
ATOM 976 N N . THR A 1 128 ? 3.77 13.375 13.898 1 98.75 128 THR A N 1
ATOM 977 C CA . THR A 1 128 ? 2.719 13.648 12.922 1 98.75 128 THR A CA 1
ATOM 978 C C . THR A 1 128 ? 2.008 14.961 13.25 1 98.75 128 THR A C 1
ATOM 980 O O . THR A 1 128 ? 2.418 15.68 14.164 1 98.75 128 THR A O 1
ATOM 983 N N . MET A 1 129 ? 1.032 15.391 12.383 1 98.44 129 MET A N 1
ATOM 984 C CA . MET A 1 129 ? 0.376 16.688 12.57 1 98.44 129 MET A CA 1
ATOM 985 C C . MET A 1 129 ? -1.109 16.594 12.242 1 98.44 129 MET A C 1
ATOM 987 O O . MET A 1 129 ? -1.487 16.047 11.203 1 98.44 129 MET A O 1
ATOM 991 N N . ASP A 1 130 ? -1.911 17.156 13.164 1 97.62 130 ASP A N 1
ATOM 992 C CA . ASP A 1 130 ? -3.35 17.297 12.969 1 97.62 130 ASP A CA 1
ATOM 993 C C . ASP A 1 130 ? -3.971 16.016 12.438 1 97.62 130 ASP A C 1
ATOM 995 O O . ASP A 1 130 ? -4.527 16 11.336 1 97.62 130 ASP A O 1
ATOM 999 N N . LEU A 1 131 ? -3.885 15.07 13.367 1 97.19 131 LEU A N 1
ATOM 1000 C CA . LEU A 1 131 ? -4.629 13.852 13.062 1 97.19 131 LEU A CA 1
ATOM 1001 C C . LEU A 1 131 ? -6.121 14.133 12.961 1 97.19 131 LEU A C 1
ATOM 1003 O O . LEU A 1 131 ? -6.641 15 13.664 1 97.19 131 LEU A O 1
ATOM 1007 N N . HIS A 1 132 ? -6.887 13.859 12.047 1 95.12 132 HIS A N 1
ATOM 1008 C CA . HIS A 1 132 ? -8.32 14.062 11.891 1 95.12 132 HIS A CA 1
ATOM 1009 C C . HIS A 1 132 ? -9.055 13.875 13.211 1 95.12 132 HIS A C 1
ATOM 1011 O O . HIS A 1 132 ? -9.945 14.664 13.547 1 95.12 132 HIS A O 1
ATOM 1017 N N . ALA A 1 133 ? -8.625 12.914 13.969 1 95.25 133 ALA A N 1
ATOM 1018 C CA . ALA A 1 133 ? -9.102 12.664 15.328 1 95.25 133 ALA A CA 1
ATOM 1019 C C . ALA A 1 133 ? -7.934 12.453 16.297 1 95.25 133 ALA A C 1
ATOM 1021 O O . ALA A 1 133 ? -7.09 11.578 16.062 1 95.25 133 ALA A O 1
ATOM 1022 N N . ASP A 1 134 ? -7.969 13.164 17.391 1 93.5 134 ASP A N 1
ATOM 1023 C CA . ASP A 1 134 ? -6.879 13.078 18.359 1 93.5 134 ASP A CA 1
ATOM 1024 C C . ASP A 1 134 ? -6.773 11.68 18.938 1 93.5 134 ASP A C 1
ATOM 1026 O O . ASP A 1 134 ? -5.695 11.25 19.359 1 93.5 134 ASP A O 1
ATOM 1030 N N . GLN A 1 135 ? -7.836 10.984 18.984 1 95.5 135 GLN A N 1
ATOM 1031 C CA . GLN A 1 135 ? -7.918 9.656 19.562 1 95.5 135 GLN A CA 1
ATOM 1032 C C . GLN A 1 135 ? -7 8.672 18.844 1 95.5 135 GLN A C 1
ATOM 1034 O O . GLN A 1 135 ? -6.602 7.652 19.406 1 95.5 135 GLN A O 1
ATOM 1039 N N . ILE A 1 136 ? -6.629 8.984 17.625 1 97.62 136 ILE A N 1
ATOM 1040 C CA . ILE A 1 136 ? -5.777 8.109 16.828 1 97.62 136 ILE A CA 1
ATOM 1041 C C . ILE A 1 136 ? -4.434 7.914 17.531 1 97.62 136 ILE A C 1
ATOM 1043 O O . ILE A 1 136 ? -3.787 6.879 17.375 1 97.62 136 ILE A O 1
ATOM 1047 N N . GLN A 1 137 ? -4.008 8.883 18.312 1 97.56 137 GLN A N 1
ATOM 1048 C CA . GLN A 1 137 ? -2.785 8.75 19.109 1 97.56 137 GLN A CA 1
ATOM 1049 C C . GLN A 1 137 ? -2.809 7.473 19.938 1 97.56 137 GLN A C 1
ATOM 1051 O O . GLN A 1 137 ? -1.772 6.832 20.125 1 97.56 137 GLN A O 1
ATOM 1056 N N . GLY A 1 138 ? -3.961 7.086 20.375 1 97.94 138 GLY A N 1
ATOM 1057 C CA . GLY A 1 138 ? -4.117 5.91 21.219 1 97.94 138 GLY A CA 1
ATOM 1058 C C . GLY A 1 138 ? -4.039 4.609 20.453 1 97.94 138 GLY A C 1
ATOM 1059 O O . GLY A 1 138 ? -4.008 3.529 21.047 1 97.94 138 GLY A O 1
ATOM 1060 N N . PHE A 1 139 ? -4.035 4.672 19.141 1 98.38 139 PHE A N 1
ATOM 1061 C CA . PHE A 1 139 ? -3.906 3.473 18.328 1 98.38 139 PHE A CA 1
ATOM 1062 C C . PHE A 1 139 ? -2.48 2.938 18.375 1 98.38 139 PHE A C 1
ATOM 1064 O O . PHE A 1 139 ? -2.223 1.808 17.953 1 98.38 139 PHE A O 1
ATOM 1071 N N . PHE A 1 140 ? -1.545 3.785 18.875 1 98.5 140 PHE A N 1
ATOM 1072 C CA . PHE A 1 140 ? -0.133 3.434 18.969 1 98.5 140 PHE A CA 1
ATOM 1073 C C . PHE A 1 140 ? 0.252 3.082 20.391 1 98.5 140 PHE A C 1
ATOM 1075 O O . PHE A 1 140 ? -0.253 3.686 21.344 1 98.5 140 PHE A O 1
ATOM 1082 N N . ASN A 1 141 ? 1.165 2.162 20.547 1 98.12 141 ASN A N 1
ATOM 1083 C CA . ASN A 1 141 ? 1.752 1.837 21.844 1 98.12 141 ASN A CA 1
ATOM 1084 C C . ASN A 1 141 ? 3.16 2.41 21.984 1 98.12 141 ASN A C 1
ATOM 1086 O O . ASN A 1 141 ? 3.967 1.903 22.766 1 98.12 141 ASN A O 1
ATOM 1090 N N . ILE A 1 142 ? 3.498 3.359 21.188 1 98.25 142 ILE A N 1
ATOM 1091 C CA . ILE A 1 142 ? 4.773 4.07 21.188 1 98.25 142 ILE A CA 1
ATOM 1092 C C . ILE A 1 142 ? 4.527 5.57 21.328 1 98.25 142 ILE A C 1
ATOM 1094 O O . ILE A 1 142 ? 3.396 6.039 21.172 1 98.25 142 ILE A O 1
ATOM 1098 N N . PRO A 1 143 ? 5.582 6.348 21.641 1 97.62 143 PRO A N 1
ATOM 1099 C CA . PRO A 1 143 ? 5.383 7.797 21.734 1 97.62 143 PRO A CA 1
ATOM 1100 C C . PRO A 1 143 ? 4.906 8.414 20.422 1 97.62 143 PRO A C 1
ATOM 1102 O O . PRO A 1 143 ? 5.426 8.078 19.359 1 97.62 143 PRO A O 1
ATOM 1105 N N . VAL A 1 144 ? 3.898 9.219 20.547 1 98.12 144 VAL A N 1
ATOM 1106 C CA . VAL A 1 144 ? 3.373 9.977 19.406 1 98.12 144 VAL A CA 1
ATOM 1107 C C . VAL A 1 144 ? 3.502 11.477 19.688 1 98.12 144 VAL A C 1
ATOM 1109 O O . VAL A 1 144 ? 2.922 11.992 20.641 1 98.12 144 VAL A O 1
ATOM 1112 N N . ASP A 1 145 ? 4.266 12.148 18.953 1 97.69 145 ASP A N 1
ATOM 1113 C CA . ASP A 1 145 ? 4.312 13.609 18.969 1 97.69 145 ASP A CA 1
ATOM 1114 C C . ASP A 1 145 ? 3.332 14.195 17.953 1 97.69 145 ASP A C 1
ATOM 1116 O O . ASP A 1 145 ? 3.625 14.242 16.75 1 97.69 145 ASP A O 1
ATOM 1120 N N . HIS A 1 146 ? 2.244 14.625 18.453 1 97.31 146 HIS A N 1
ATOM 1121 C CA . HIS A 1 146 ? 1.154 15.141 17.641 1 97.31 146 HIS A CA 1
ATOM 1122 C C . HIS A 1 146 ? 1.215 16.672 17.547 1 97.31 146 HIS A C 1
ATOM 1124 O O . HIS A 1 146 ? 0.747 17.359 18.453 1 97.31 146 HIS A O 1
ATOM 1130 N N . LEU A 1 147 ? 1.692 17.172 16.422 1 97.56 147 LEU A N 1
ATOM 1131 C CA . LEU A 1 147 ? 1.86 18.609 16.219 1 97.56 147 LEU A CA 1
ATOM 1132 C C . LEU A 1 147 ? 0.573 19.234 15.688 1 97.56 147 LEU A C 1
ATOM 1134 O O . LEU A 1 147 ? -0.323 18.516 15.227 1 97.56 147 LEU A O 1
ATOM 1138 N N . TYR A 1 148 ? 0.504 20.531 15.836 1 97 148 TYR A N 1
ATOM 1139 C CA . TYR A 1 148 ? -0.675 21.281 15.398 1 97 148 TYR A CA 1
ATOM 1140 C C . TYR A 1 148 ? -0.292 22.406 14.445 1 97 148 TYR A C 1
ATOM 1142 O O . TYR A 1 148 ? 0.584 23.219 14.75 1 97 148 TYR A O 1
ATOM 1150 N N . ALA A 1 149 ? -1 22.438 13.375 1 97.81 149 ALA A N 1
ATOM 1151 C CA . ALA A 1 149 ? -0.733 23.453 12.352 1 97.81 149 ALA A CA 1
ATOM 1152 C C . ALA A 1 149 ? -1.033 24.844 12.875 1 97.81 149 ALA A C 1
ATOM 1154 O O . ALA A 1 149 ? -0.626 25.844 12.273 1 97.81 149 ALA A O 1
ATOM 1155 N N . SER A 1 150 ? -1.704 24.953 13.984 1 97.31 150 SER A N 1
ATOM 1156 C CA . SER A 1 150 ? -1.991 26.25 14.586 1 97.31 150 SER A CA 1
ATOM 1157 C C . SER A 1 150 ? -0.711 27.047 14.828 1 97.31 150 SER A C 1
ATOM 1159 O O . SER A 1 150 ? -0.721 28.281 14.789 1 97.31 150 SER A O 1
ATOM 1161 N N . ALA A 1 151 ? 0.381 26.312 15.023 1 96 151 ALA A N 1
ATOM 1162 C CA . ALA A 1 151 ? 1.67 26.953 15.281 1 96 151 ALA A CA 1
ATOM 1163 C C . ALA A 1 151 ? 2.102 27.812 14.094 1 96 151 ALA A C 1
ATOM 1165 O O . ALA A 1 151 ? 2.814 28.797 14.273 1 96 151 ALA A O 1
ATOM 1166 N N . VAL A 1 152 ? 1.655 27.453 12.922 1 97.38 152 VAL A N 1
ATOM 1167 C CA . VAL A 1 152 ? 2.037 28.219 11.75 1 97.38 152 VAL A CA 1
ATOM 1168 C C . VAL A 1 152 ? 0.879 29.125 11.328 1 97.38 152 VAL A C 1
ATOM 1170 O O . VAL A 1 152 ? 1.095 30.203 10.766 1 97.38 152 VAL A O 1
ATOM 1173 N N . PHE A 1 153 ? -0.354 28.703 11.625 1 98.38 153 PHE A N 1
ATOM 1174 C CA . PHE A 1 153 ? -1.526 29.438 11.156 1 98.38 153 PHE A CA 1
ATOM 1175 C C . PHE A 1 153 ? -1.773 30.672 12.016 1 98.38 153 PHE A C 1
ATOM 1177 O O . PHE A 1 153 ? -2.17 31.719 11.508 1 98.38 153 PHE A O 1
ATOM 1184 N N . LEU A 1 154 ? -1.597 30.578 13.336 1 98 154 LEU A N 1
ATOM 1185 C CA . LEU A 1 154 ? -1.919 31.672 14.234 1 98 154 LEU A CA 1
ATOM 1186 C C . LEU A 1 154 ? -1.049 32.875 13.938 1 98 154 LEU A C 1
ATOM 1188 O O . LEU A 1 154 ? -1.563 34 13.742 1 98 154 LEU A O 1
ATOM 1192 N N . PRO A 1 155 ? 0.337 32.688 13.844 1 97.31 155 PRO A N 1
ATOM 1193 C CA . PRO A 1 155 ? 1.159 33.812 13.453 1 97.31 155 PRO A CA 1
ATOM 1194 C C . PRO A 1 155 ? 0.742 34.406 12.109 1 97.31 155 PRO A C 1
ATOM 1196 O O . PRO A 1 155 ? 0.785 35.625 11.93 1 97.31 155 PRO A O 1
ATOM 1199 N N . TYR A 1 156 ? 0.322 33.625 11.188 1 98.38 156 TYR A N 1
ATOM 1200 C CA . TYR A 1 156 ? -0.109 34.094 9.875 1 98.38 156 TYR A CA 1
ATOM 1201 C C . TYR A 1 156 ? -1.36 34.969 10 1 98.38 156 TYR A C 1
ATOM 1203 O O . TYR A 1 156 ? -1.412 36.062 9.461 1 98.38 156 TYR A O 1
ATOM 1211 N N . ILE A 1 157 ? -2.402 34.469 10.703 1 98.5 157 ILE A N 1
ATOM 1212 C CA . ILE A 1 157 ? -3.652 35.188 10.891 1 98.5 157 ILE A CA 1
ATOM 1213 C C . ILE A 1 157 ? -3.373 36.531 11.562 1 98.5 157 ILE A C 1
ATOM 1215 O O . ILE A 1 157 ? -3.9 37.562 11.148 1 98.5 157 ILE A O 1
ATOM 1219 N N . GLU A 1 158 ? -2.508 36.531 12.578 1 98.06 158 GLU A N 1
ATOM 1220 C CA . GLU A 1 158 ? -2.166 37.75 13.305 1 98.06 158 GLU A CA 1
ATOM 1221 C C . GLU A 1 158 ? -1.479 38.75 12.383 1 98.06 158 GLU A C 1
ATOM 1223 O O . GLU A 1 158 ? -1.701 39.969 12.508 1 98.06 158 GLU A O 1
ATOM 1228 N N . SER A 1 159 ? -0.686 38.219 11.461 1 98.19 159 SER A N 1
ATOM 1229 C CA . SER A 1 159 ? 0.071 39.094 10.562 1 98.19 159 SER A CA 1
ATOM 1230 C C . SER A 1 159 ? -0.849 39.812 9.586 1 98.19 159 SER A C 1
ATOM 1232 O O . SER A 1 159 ? -0.472 40.844 9 1 98.19 159 SER A O 1
ATOM 1234 N N . LEU A 1 160 ? -2.008 39.281 9.367 1 97.75 160 LEU A N 1
ATOM 1235 C CA . LEU A 1 160 ? -2.949 39.875 8.422 1 97.75 160 LEU A CA 1
ATOM 1236 C C . LEU A 1 160 ? -3.574 41.125 8.992 1 97.75 160 LEU A C 1
ATOM 1238 O O . LEU A 1 160 ? -4.109 41.969 8.25 1 97.75 160 LEU A O 1
ATOM 1242 N N . LYS A 1 161 ? -3.639 41.312 10.305 1 97.81 161 LYS A N 1
ATOM 1243 C CA . LYS A 1 161 ? -4.184 42.5 10.992 1 97.81 161 LYS A CA 1
ATOM 1244 C C . LYS A 1 161 ? -5.609 42.781 10.531 1 97.81 161 LYS A C 1
ATOM 1246 O O . LYS A 1 161 ? -5.934 43.906 10.172 1 97.81 161 LYS A O 1
ATOM 1251 N N . LEU A 1 162 ? -6.383 41.781 10.609 1 97.75 162 LEU A N 1
ATOM 1252 C CA . LEU A 1 162 ? -7.77 41.906 10.172 1 97.75 162 LEU A CA 1
ATOM 1253 C C . LEU A 1 162 ? -8.625 42.562 11.258 1 97.75 162 LEU A C 1
ATOM 1255 O O . LEU A 1 162 ? -8.641 42.094 12.398 1 97.75 162 LEU A O 1
ATOM 1259 N N . ASP A 1 163 ? -9.312 43.594 10.898 1 96.88 163 ASP A N 1
ATOM 1260 C CA . ASP A 1 163 ? -10.289 44.188 11.797 1 96.88 163 ASP A CA 1
ATOM 1261 C C . ASP A 1 163 ? -11.555 43.344 11.883 1 96.88 163 ASP A C 1
ATOM 1263 O O . ASP A 1 163 ? -11.906 42.625 10.922 1 96.88 163 ASP A O 1
ATOM 1267 N N . ASP A 1 164 ? -12.281 43.344 13.031 1 97.94 164 ASP A N 1
ATOM 1268 C CA . ASP A 1 164 ? -13.555 42.656 13.211 1 97.94 164 ASP A CA 1
ATOM 1269 C C . ASP A 1 164 ? -13.438 41.156 12.828 1 97.94 164 ASP A C 1
ATOM 1271 O O . ASP A 1 164 ? -14.266 40.656 12.078 1 97.94 164 ASP A O 1
ATOM 1275 N N . LEU A 1 165 ? -12.328 40.625 13.234 1 98.62 165 LEU A N 1
ATOM 1276 C CA . LEU A 1 165 ? -12.031 39.219 12.922 1 98.62 165 LEU A CA 1
ATOM 1277 C C . LEU A 1 165 ? -13.008 38.281 13.625 1 98.62 165 LEU A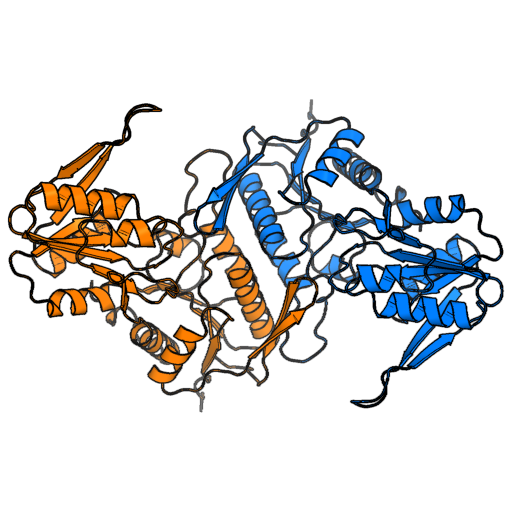 C 1
ATOM 1279 O O . LEU A 1 165 ? -13.312 38.469 14.805 1 98.62 165 LEU A O 1
ATOM 1283 N N . VAL A 1 166 ? -13.5 37.312 12.883 1 98.56 166 VAL A N 1
ATOM 1284 C CA . VAL A 1 166 ? -14.305 36.219 13.43 1 98.56 166 VAL A CA 1
ATOM 1285 C C . VAL A 1 166 ? -13.75 34.875 12.945 1 98.56 166 VAL A C 1
ATOM 1287 O O . VAL A 1 166 ? -13.352 34.75 11.781 1 98.56 166 VAL A O 1
ATOM 1290 N N . ILE A 1 167 ? -13.641 33.906 13.867 1 98.75 167 ILE A N 1
ATOM 1291 C CA . ILE A 1 167 ? -13.242 32.562 13.516 1 98.75 167 ILE A CA 1
ATOM 1292 C C . ILE A 1 167 ? -14.484 31.703 13.273 1 98.75 167 ILE A C 1
ATOM 1294 O O . ILE A 1 167 ? -15.461 31.781 14.023 1 98.75 167 ILE A O 1
ATOM 1298 N N . ALA A 1 168 ? -14.445 30.922 12.227 1 98.44 168 ALA A N 1
ATOM 1299 C CA . ALA A 1 168 ? -15.602 30.109 11.898 1 98.44 168 ALA A CA 1
ATOM 1300 C C . ALA A 1 168 ? -15.18 28.688 11.523 1 98.44 168 ALA A C 1
ATOM 1302 O O . ALA A 1 168 ? -14.008 28.438 11.234 1 98.44 168 ALA A O 1
ATOM 1303 N N . THR A 1 169 ? -16.031 27.75 11.633 1 97.69 169 THR A N 1
ATOM 1304 C CA . THR A 1 169 ? -15.852 26.375 11.148 1 97.69 169 THR A CA 1
ATOM 1305 C C . THR A 1 169 ? -16.922 26.016 10.125 1 97.69 169 THR A C 1
ATOM 1307 O O . THR A 1 169 ? -18.078 26.422 10.266 1 97.69 169 THR A O 1
ATOM 1310 N N . PRO A 1 170 ? -16.547 25.312 9.055 1 95.06 170 PRO A N 1
ATOM 1311 C CA . PRO A 1 170 ? -17.516 24.984 8.008 1 95.06 170 PRO A CA 1
ATOM 1312 C C . PRO A 1 170 ? -18.5 23.906 8.422 1 95.06 170 PRO A C 1
ATOM 1314 O O . PRO A 1 170 ? -19.531 23.703 7.762 1 95.06 170 PRO A O 1
ATOM 1317 N N . ASP A 1 171 ? -18.172 23.141 9.461 1 89.5 171 ASP A N 1
ATOM 1318 C CA . ASP A 1 171 ? -19.094 22.125 9.953 1 89.5 171 ASP A CA 1
ATOM 1319 C C . ASP A 1 171 ? -18.938 21.922 11.461 1 89.5 171 ASP A C 1
ATOM 1321 O O . ASP A 1 171 ? -17.906 22.297 12.039 1 89.5 171 ASP A O 1
ATOM 1325 N N . VAL A 1 172 ? -19.906 21.328 12.047 1 88.75 172 VAL A N 1
ATOM 1326 C CA . VAL A 1 172 ? -19.969 21.203 13.492 1 88.75 172 VAL A CA 1
ATOM 1327 C C . VAL A 1 172 ? -18.828 20.312 13.984 1 88.75 172 VAL A C 1
ATOM 1329 O O . VAL A 1 172 ? -18.359 20.438 15.117 1 88.75 172 VAL A O 1
ATOM 1332 N N . GLY A 1 173 ? -18.328 19.469 13.203 1 88.12 173 GLY A N 1
ATOM 1333 C CA . GLY A 1 173 ? -17.266 18.562 13.578 1 88.12 173 GLY A CA 1
ATOM 1334 C C . GLY A 1 173 ? -15.953 19.266 13.906 1 88.12 173 GLY A C 1
ATOM 1335 O O . GLY A 1 173 ? -15.148 18.75 14.68 1 88.12 173 GLY A O 1
ATOM 1336 N N . GLY A 1 174 ? -15.742 20.469 13.336 1 92.81 174 GLY A N 1
ATOM 1337 C CA . GLY A 1 174 ? -14.516 21.219 13.547 1 92.81 174 GLY A CA 1
ATOM 1338 C C . GLY A 1 174 ? -14.641 22.266 14.641 1 92.81 174 GLY A C 1
ATOM 1339 O O . GLY A 1 174 ? -13.758 23.109 14.805 1 92.81 174 GLY A O 1
ATOM 1340 N N . SER A 1 175 ? -15.742 22.219 15.391 1 94.19 175 SER A N 1
ATOM 1341 C CA . SER A 1 175 ? -16.062 23.266 16.344 1 94.19 175 SER A CA 1
ATOM 1342 C C . SER A 1 175 ? -14.984 23.391 17.422 1 94.19 175 SER A C 1
ATOM 1344 O O . SER A 1 175 ? -14.609 24.5 17.797 1 94.19 175 SER A O 1
ATOM 1346 N N . LYS A 1 176 ? -14.508 22.281 17.906 1 94.44 176 LYS A N 1
ATOM 1347 C CA . LYS A 1 176 ? -13.484 22.312 18.938 1 94.44 176 LYS A CA 1
ATOM 1348 C C . LYS A 1 176 ? -12.211 22.984 18.438 1 94.44 176 LYS A C 1
ATOM 1350 O O . LYS A 1 176 ? -11.633 23.828 19.125 1 94.44 176 LYS A O 1
ATOM 1355 N N . ARG A 1 177 ? -11.805 22.641 17.266 1 95.31 177 ARG A N 1
ATOM 1356 C CA . ARG A 1 177 ? -10.625 23.234 16.656 1 95.31 177 ARG A CA 1
ATOM 1357 C C . ARG A 1 177 ? -10.797 24.75 16.469 1 95.31 177 ARG A C 1
ATOM 1359 O O . ARG A 1 177 ? -9.93 25.531 16.875 1 95.31 177 ARG A O 1
ATOM 1366 N N . ALA A 1 178 ? -11.891 25.141 15.898 1 97.19 178 ALA A N 1
ATOM 1367 C CA . ALA A 1 178 ? -12.164 26.562 15.664 1 97.19 178 ALA A CA 1
ATOM 1368 C C . ALA A 1 178 ? -12.234 27.328 16.984 1 97.19 178 ALA A C 1
ATOM 1370 O O . ALA A 1 178 ? -11.766 28.469 17.062 1 97.19 178 ALA A O 1
ATOM 1371 N N . SER A 1 179 ? -12.828 26.719 17.969 1 97.31 179 SER A N 1
ATOM 1372 C CA . SER A 1 179 ? -12.961 27.344 19.281 1 97.31 179 SER A CA 1
ATOM 1373 C C . SER A 1 179 ? -11.594 27.656 19.875 1 97.31 179 SER A C 1
ATOM 1375 O O . SER A 1 179 ? -11.414 28.703 20.516 1 97.31 179 SER A O 1
ATOM 1377 N N . THR A 1 180 ? -10.664 26.766 19.688 1 96.75 180 THR A N 1
ATOM 1378 C CA . THR A 1 180 ? -9.328 26.969 20.219 1 96.75 180 THR A CA 1
ATOM 1379 C C . THR A 1 180 ? -8.68 28.203 19.562 1 96.75 180 THR A C 1
ATOM 1381 O O . THR A 1 180 ? -8.016 28.984 20.25 1 96.75 180 THR A O 1
ATOM 1384 N N . PHE A 1 181 ? -8.867 28.375 18.297 1 97.88 181 PHE A N 1
ATOM 1385 C CA . PHE A 1 181 ? -8.367 29.547 17.594 1 97.88 181 PHE A CA 1
ATOM 1386 C C . PHE A 1 181 ? -9.039 30.812 18.109 1 97.88 181 PHE A C 1
ATOM 1388 O O . PHE A 1 181 ? -8.359 31.812 18.391 1 97.88 181 PHE A O 1
ATOM 1395 N N . SER A 1 182 ? -10.375 30.75 18.188 1 98.12 182 SER A N 1
ATOM 1396 C CA . SER A 1 182 ? -11.172 31.891 18.625 1 98.12 182 SER A CA 1
ATOM 1397 C C . SER A 1 182 ? -10.734 32.344 20.016 1 98.12 182 SER A C 1
ATOM 1399 O O . SER A 1 182 ? -10.523 33.531 20.234 1 98.12 182 SER A O 1
ATOM 1401 N N . LYS A 1 183 ? -10.586 31.438 20.938 1 98 183 LYS A N 1
ATOM 1402 C CA . LYS A 1 183 ? -10.203 31.75 22.297 1 98 183 LYS A CA 1
ATOM 1403 C C . LYS A 1 183 ? -8.82 32.375 22.359 1 98 183 LYS A C 1
ATOM 1405 O O . LYS A 1 183 ? -8.609 33.375 23.062 1 98 183 LYS A O 1
ATOM 1410 N N . TYR A 1 184 ? -7.914 31.812 21.672 1 97.56 184 TYR A N 1
ATOM 1411 C CA . TYR A 1 184 ? -6.547 32.312 21.656 1 97.56 184 TYR A CA 1
ATOM 1412 C C . TYR A 1 184 ? -6.492 33.719 21.109 1 97.56 184 TYR A C 1
ATOM 1414 O O . TYR A 1 184 ? -5.777 34.594 21.656 1 97.56 184 TYR A O 1
ATOM 1422 N N . LEU A 1 185 ? -7.23 33.969 20.078 1 97.81 185 LEU A N 1
ATOM 1423 C CA . LEU A 1 185 ? -7.188 35.281 19.406 1 97.81 185 LEU A CA 1
ATOM 1424 C C . LEU A 1 185 ? -8.109 36.281 20.094 1 97.81 185 LEU A C 1
ATOM 1426 O O . LEU A 1 185 ? -8.031 37.469 19.828 1 97.81 185 LEU A O 1
ATOM 1430 N N . GLY A 1 186 ? -8.992 35.812 20.891 1 97.75 186 GLY A N 1
ATOM 1431 C CA . GLY A 1 186 ? -9.945 36.688 21.578 1 97.75 186 GLY A CA 1
ATOM 1432 C C . GLY A 1 186 ? -11.016 37.25 20.672 1 97.75 186 GLY A C 1
ATOM 1433 O O . GLY A 1 186 ? -11.367 38.438 20.766 1 97.75 186 GLY A O 1
ATOM 1434 N N . VAL A 1 187 ? -11.477 36.438 19.781 1 98.25 187 VAL A N 1
ATOM 1435 C CA . VAL A 1 187 ? -12.461 36.875 18.797 1 98.25 187 VAL A CA 1
ATOM 1436 C C . VAL A 1 187 ? -13.68 35.969 18.828 1 98.25 187 VAL A C 1
ATOM 1438 O O . VAL A 1 187 ? -13.609 34.844 19.344 1 98.25 187 VAL A O 1
ATOM 1441 N N . PRO A 1 188 ? -14.844 36.375 18.266 1 98.25 188 PRO A N 1
ATOM 1442 C CA . PRO A 1 188 ? -16.047 35.531 18.266 1 98.25 188 PRO A CA 1
ATOM 1443 C C . PRO A 1 188 ? -15.891 34.281 17.422 1 98.25 188 PRO A C 1
ATOM 1445 O O . PRO A 1 188 ? -15.055 34.25 16.516 1 98.25 188 PRO A O 1
ATOM 1448 N N . LEU A 1 189 ? -16.656 33.281 17.797 1 98 189 LEU A N 1
ATOM 1449 C CA . LEU A 1 189 ? -16.734 32.031 17.078 1 98 189 LEU A CA 1
ATOM 1450 C C . LEU A 1 189 ? -18.062 31.906 16.328 1 98 189 LEU A C 1
ATOM 1452 O O . LEU A 1 189 ? -19.125 32.219 16.875 1 98 189 LEU A O 1
ATOM 1456 N N . VAL A 1 190 ? -18.016 31.547 15.086 1 97.56 190 VAL A N 1
ATOM 1457 C CA . VAL A 1 190 ? -19.188 31.297 14.266 1 97.56 190 VAL A CA 1
ATOM 1458 C C . VAL A 1 190 ? -19.203 29.844 13.797 1 97.56 190 VAL A C 1
ATOM 1460 O O . VAL A 1 190 ? -18.156 29.297 13.438 1 97.56 190 VAL A O 1
ATOM 1463 N N . LEU A 1 191 ? -20.328 29.203 13.836 1 95.69 191 LEU A N 1
ATOM 1464 C CA . LEU A 1 191 ? -20.469 27.812 13.43 1 95.69 191 LEU A CA 1
ATOM 1465 C C . LEU A 1 191 ? -21.375 27.672 12.211 1 95.69 191 LEU A C 1
ATOM 1467 O O . LEU A 1 191 ? -22.297 28.484 12.039 1 95.69 191 LEU A O 1
ATOM 1471 N N . CYS A 1 192 ? -21.016 26.766 11.383 1 92.81 192 CYS A N 1
ATOM 1472 C CA . CYS A 1 192 ? -21.922 26.391 10.305 1 92.81 192 CYS A CA 1
ATOM 1473 C C . CYS A 1 192 ? -22.5 25 10.539 1 92.81 192 CYS A C 1
ATOM 1475 O O . CYS A 1 192 ? -21.797 24.094 11.016 1 92.81 192 CYS A O 1
ATOM 1477 N N . ASN A 1 193 ? -23.75 24.875 10.328 1 88 193 ASN A N 1
ATOM 1478 C CA . ASN A 1 193 ? -24.406 23.594 10.453 1 88 193 ASN A CA 1
ATOM 1479 C C . ASN A 1 193 ? -25 23.125 9.125 1 88 193 ASN A C 1
ATOM 1481 O O . ASN A 1 193 ? -25.828 23.828 8.539 1 88 193 ASN A O 1
ATOM 1485 N N . LYS A 1 194 ? -24.406 22.047 8.672 1 79.44 194 LYS A N 1
ATOM 1486 C CA . LYS A 1 194 ? -24.922 21.453 7.441 1 79.44 194 LYS A CA 1
ATOM 1487 C C . LYS A 1 194 ? -25.984 20.406 7.742 1 79.44 194 LYS A C 1
ATOM 1489 O O . LYS A 1 194 ? -25.75 19.484 8.523 1 79.44 194 LYS A O 1
ATOM 1494 N N . THR A 1 195 ? -27.219 20.688 7.426 1 76.38 195 THR A N 1
ATOM 1495 C CA . THR A 1 195 ? -28.297 19.719 7.617 1 76.38 195 THR A CA 1
ATOM 1496 C C . THR A 1 195 ? -28.641 19.016 6.305 1 76.38 195 THR A C 1
ATOM 1498 O O . THR A 1 195 ? -28.672 19.656 5.246 1 76.38 195 THR A O 1
ATOM 1501 N N . ARG A 1 196 ? -28.5 17.641 6.398 1 62.44 196 ARG A N 1
ATOM 1502 C CA . ARG A 1 196 ? -28.891 16.859 5.23 1 62.44 196 ARG A CA 1
ATOM 1503 C C . ARG A 1 196 ? -30.328 16.391 5.344 1 62.44 196 ARG A C 1
ATOM 1505 O O . ARG A 1 196 ? -30.719 15.805 6.355 1 62.44 196 ARG A O 1
ATOM 1512 N N . GLU A 1 197 ? -31.188 17.109 4.754 1 54.75 197 GLU A N 1
ATOM 1513 C CA . GLU A 1 197 ? -32.531 16.5 4.785 1 54.75 197 GLU A CA 1
ATOM 1514 C C . GLU A 1 197 ? -32.531 15.164 4.055 1 54.75 197 GLU A C 1
A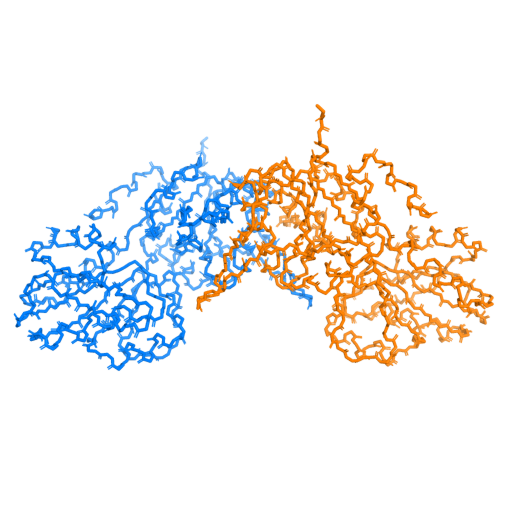TOM 1516 O O . GLU A 1 197 ? -31.516 14.742 3.492 1 54.75 197 GLU A O 1
ATOM 1521 N N . LYS A 1 198 ? -33.812 14.734 3.477 1 52.03 198 LYS A N 1
ATOM 1522 C CA . LYS A 1 198 ? -34.031 13.453 2.805 1 52.03 198 LYS A CA 1
ATOM 1523 C C . LYS A 1 198 ? -33.188 13.344 1.542 1 52.03 198 LYS A C 1
ATOM 1525 O O . LYS A 1 198 ? -32.75 14.359 0.997 1 52.03 198 LYS A O 1
ATOM 1530 N N . ALA A 1 199 ? -33 12.031 1.148 1 48.41 199 ALA A N 1
ATOM 1531 C CA . ALA A 1 199 ? -32.5 11.688 -0.18 1 48.41 199 ALA A CA 1
ATOM 1532 C C . ALA A 1 199 ? -33.125 12.57 -1.251 1 48.41 199 ALA A C 1
ATOM 1534 O O . ALA A 1 199 ? -34.344 12.773 -1.263 1 48.41 199 ALA A O 1
ATOM 1535 N N . ASN A 1 200 ? -32.406 13.453 -1.991 1 52.81 200 ASN A N 1
ATOM 1536 C CA . ASN A 1 200 ? -32.844 14.266 -3.123 1 52.81 200 ASN A CA 1
ATOM 1537 C C . ASN A 1 200 ? -33.031 15.727 -2.723 1 52.81 200 ASN A C 1
ATOM 1539 O O . ASN A 1 200 ? -33.5 16.547 -3.516 1 52.81 200 ASN A O 1
ATOM 1543 N N . VAL A 1 201 ? -32.906 15.836 -1.448 1 51.53 201 VAL A N 1
ATOM 1544 C CA . VAL A 1 201 ? -33.094 17.25 -1.114 1 51.53 201 VAL A CA 1
ATOM 1545 C C . VAL A 1 201 ? -31.75 17.906 -0.837 1 51.53 201 VAL A C 1
ATOM 1547 O O . VAL A 1 201 ? -30.859 17.297 -0.228 1 51.53 201 VAL A O 1
ATOM 1550 N N . VAL A 1 202 ? -31.656 19.094 -1.355 1 55.19 202 VAL A N 1
ATOM 1551 C CA . VAL A 1 202 ? -30.469 19.953 -1.323 1 55.19 202 VAL A CA 1
ATOM 1552 C C . VAL A 1 202 ? -30.078 20.234 0.124 1 55.19 202 VAL A C 1
ATOM 1554 O O . VAL A 1 202 ? -30.906 20.625 0.943 1 55.19 202 VAL A O 1
ATOM 1557 N N . ALA A 1 203 ? -28.891 19.844 0.5 1 65.62 203 ALA A N 1
ATOM 1558 C CA . ALA A 1 203 ? -28.312 20.141 1.805 1 65.62 203 ALA A CA 1
ATOM 1559 C C . ALA A 1 203 ? -28.328 21.641 2.086 1 65.62 203 ALA A C 1
ATOM 1561 O O . ALA A 1 203 ? -28.078 22.453 1.192 1 65.62 203 ALA A O 1
ATOM 1562 N N . THR A 1 204 ? -29.047 21.984 3.258 1 79.06 204 THR A N 1
ATOM 1563 C CA . THR A 1 204 ? -29.062 23.391 3.66 1 79.06 204 THR A CA 1
ATOM 1564 C C . THR A 1 204 ? -27.969 23.656 4.699 1 79.06 204 THR A C 1
ATOM 1566 O O . THR A 1 204 ? -27.625 22.766 5.484 1 79.06 204 THR A O 1
ATOM 1569 N N . MET A 1 205 ? -27.203 24.812 4.523 1 85.94 205 MET A N 1
ATOM 1570 C CA . MET A 1 205 ? -26.188 25.25 5.469 1 85.94 205 MET A CA 1
ATOM 1571 C C . MET A 1 205 ? -26.625 26.531 6.188 1 85.94 205 MET A C 1
ATOM 1573 O O . MET A 1 205 ? -27.094 27.469 5.551 1 85.94 205 MET A O 1
ATOM 1577 N N . GLN A 1 206 ? -26.688 26.422 7.543 1 90.5 206 GLN A N 1
ATOM 1578 C CA . GLN A 1 206 ? -27.078 27.562 8.367 1 90.5 206 GLN A CA 1
ATOM 1579 C C . GLN A 1 206 ? -25.891 28.109 9.164 1 90.5 206 GLN A C 1
ATOM 1581 O O . GLN A 1 206 ? -25.094 27.328 9.695 1 90.5 206 GLN A O 1
ATOM 1586 N N . ILE A 1 207 ? -25.812 29.438 9.242 1 94.31 207 ILE A N 1
ATOM 1587 C CA . ILE A 1 207 ? -24.766 30.094 10.016 1 94.31 207 ILE A CA 1
ATOM 1588 C C . ILE A 1 207 ? -25.266 30.344 11.445 1 94.31 207 ILE A C 1
ATOM 1590 O O . ILE A 1 207 ? -26.359 30.859 11.648 1 94.31 207 ILE A O 1
ATOM 1594 N N . ILE A 1 208 ? -24.609 29.938 12.375 1 94.5 208 ILE A N 1
ATOM 1595 C CA . ILE A 1 208 ? -24.875 30.234 13.781 1 94.5 208 ILE A CA 1
ATOM 1596 C C . ILE A 1 208 ? -23.859 31.25 14.281 1 94.5 208 ILE A C 1
ATOM 1598 O O . ILE A 1 208 ? -22.75 30.891 14.664 1 94.5 208 ILE A O 1
ATOM 1602 N N . GLY A 1 209 ? -24.219 32.5 14.438 1 95 209 GLY A N 1
ATOM 1603 C CA . GLY A 1 209 ? -23.344 33.625 14.773 1 95 209 GLY A CA 1
ATOM 1604 C C . GLY A 1 209 ? -23.469 34.781 13.805 1 95 209 GLY A C 1
ATOM 1605 O O . GLY A 1 209 ? -24.328 34.781 12.922 1 95 209 GLY A O 1
ATOM 1606 N N . ASP A 1 210 ? -22.672 35.844 13.984 1 96.69 210 ASP A N 1
ATOM 1607 C CA . ASP A 1 210 ? -22.75 37.062 13.18 1 96.69 210 ASP A CA 1
ATOM 1608 C C . ASP A 1 210 ? -21.469 37.25 12.352 1 96.69 210 ASP A C 1
ATOM 1610 O O . ASP A 1 210 ? -20.375 37.281 12.898 1 96.69 210 ASP A O 1
ATOM 1614 N N . VAL A 1 211 ? -21.672 37.344 11.031 1 98.19 211 VAL A N 1
ATOM 1615 C CA . VAL A 1 211 ? -20.531 37.531 10.148 1 98.19 211 VAL A CA 1
ATOM 1616 C C . VAL A 1 211 ? -20.656 38.875 9.414 1 98.19 211 VAL A C 1
ATOM 1618 O O . VAL A 1 211 ? -19.781 39.219 8.617 1 98.19 211 VAL A O 1
ATOM 1621 N N . LYS A 1 212 ? -21.766 39.594 9.641 1 98.38 212 LYS A N 1
ATOM 1622 C CA . LYS A 1 212 ? -22 40.844 8.922 1 98.38 212 LYS A CA 1
ATOM 1623 C C . LYS A 1 212 ? -20.891 41.844 9.211 1 98.38 212 LYS A C 1
ATOM 1625 O O . LYS A 1 212 ? -20.594 42.125 10.367 1 98.38 212 LYS A O 1
ATOM 1630 N N . ASP A 1 213 ? -20.391 42.344 8.164 1 98.44 213 ASP A N 1
ATOM 1631 C CA . ASP A 1 213 ? -19.359 43.375 8.195 1 98.44 213 ASP A CA 1
ATOM 1632 C C . ASP A 1 213 ? -18.125 42.906 8.938 1 98.44 213 ASP A C 1
ATOM 1634 O O . ASP A 1 213 ? -17.453 43.688 9.602 1 98.44 213 ASP A O 1
ATOM 1638 N N . LYS A 1 214 ? -17.844 41.594 8.969 1 98.62 214 LYS A N 1
ATOM 1639 C CA . LYS A 1 214 ? -16.703 41 9.641 1 98.62 214 LYS A CA 1
ATOM 1640 C C . LYS A 1 214 ? -15.75 40.344 8.633 1 98.62 214 LYS A C 1
ATOM 1642 O O . LYS A 1 214 ? -16.156 40.062 7.504 1 98.62 214 LYS A O 1
ATOM 1647 N N . ASN A 1 215 ? -14.492 40.281 9.023 1 98.81 215 ASN A N 1
ATOM 1648 C CA . ASN A 1 215 ? -13.531 39.406 8.32 1 98.81 215 ASN A CA 1
ATOM 1649 C C . ASN A 1 215 ? -13.484 38 8.922 1 98.81 215 ASN A C 1
ATOM 1651 O O . ASN A 1 215 ? -13.133 37.844 10.086 1 98.81 215 ASN A O 1
ATOM 1655 N N . VAL A 1 216 ? -13.812 37 8.086 1 98.81 216 VAL A N 1
ATOM 1656 C CA . VAL A 1 216 ? -14.008 35.656 8.586 1 98.81 216 VAL A CA 1
ATOM 1657 C C . VAL A 1 216 ? -12.82 34.781 8.203 1 98.81 216 VAL A C 1
ATOM 1659 O O . VAL A 1 216 ? -12.328 34.875 7.07 1 98.81 216 VAL A O 1
ATOM 1662 N N . VAL A 1 217 ? -12.336 34.031 9.141 1 98.88 217 VAL A N 1
ATOM 1663 C CA . VAL A 1 217 ? -11.375 32.969 8.844 1 98.88 217 VAL A CA 1
ATOM 1664 C C . VAL A 1 217 ? -11.977 31.609 9.18 1 98.88 217 VAL A C 1
ATOM 1666 O O . VAL A 1 217 ? -12.211 31.297 10.352 1 98.88 217 VAL A O 1
ATOM 1669 N N . LEU A 1 218 ? -12.242 30.812 8.164 1 98.75 218 LEU A N 1
ATOM 1670 C CA . LEU A 1 218 ? -12.703 29.438 8.32 1 98.75 218 LEU A CA 1
ATOM 1671 C C . LEU A 1 218 ? -11.539 28.5 8.664 1 98.75 218 LEU A C 1
ATOM 1673 O O . LEU A 1 218 ? -10.469 28.594 8.07 1 98.75 218 LEU A O 1
ATOM 1677 N N . VAL A 1 219 ? -11.742 27.609 9.641 1 98.5 219 VAL A N 1
ATOM 1678 C CA . VAL A 1 219 ? -10.688 26.719 10.094 1 98.5 219 VAL A CA 1
ATOM 1679 C C . VAL A 1 219 ? -11.117 25.266 9.883 1 98.5 219 VAL A C 1
ATOM 1681 O O . VAL A 1 219 ? -12.211 24.875 10.289 1 98.5 219 VAL A O 1
ATOM 1684 N N . ASP A 1 220 ? -10.289 24.469 9.25 1 97.62 220 ASP A N 1
ATOM 1685 C CA . ASP A 1 220 ? -10.523 23.047 9.047 1 97.62 220 ASP A CA 1
ATOM 1686 C C . ASP A 1 220 ? -9.211 22.25 9.109 1 97.62 220 ASP A C 1
ATOM 1688 O O . ASP A 1 220 ? -8.133 22.844 9.195 1 97.62 220 ASP A O 1
ATOM 1692 N N . ASP A 1 221 ? -9.258 20.953 9.234 1 97.44 221 ASP A N 1
ATOM 1693 C CA . ASP A 1 221 ? -8.047 20.141 9.234 1 97.44 221 ASP A CA 1
ATOM 1694 C C . ASP A 1 221 ? -7.715 19.656 7.824 1 97.44 221 ASP A C 1
ATOM 1696 O O . ASP A 1 221 ? -6.566 19.734 7.383 1 97.44 221 ASP A O 1
ATOM 1700 N N . ILE A 1 222 ? -8.719 19.141 7.133 1 98.12 222 ILE A N 1
ATOM 1701 C CA . ILE A 1 222 ? -8.516 18.562 5.812 1 98.12 222 ILE A CA 1
ATOM 1702 C C . ILE A 1 222 ? -9.508 19.156 4.824 1 98.12 222 ILE A C 1
ATOM 1704 O O . ILE A 1 222 ? -10.695 19.281 5.129 1 98.12 222 ILE A O 1
ATOM 1708 N N . VAL A 1 223 ? -9.086 19.609 3.686 1 98.25 223 VAL A N 1
ATOM 1709 C CA . VAL A 1 223 ? -9.961 19.984 2.582 1 98.25 223 VAL A CA 1
ATOM 1710 C C . VAL A 1 223 ? -9.719 19.062 1.391 1 98.25 223 VAL A C 1
ATOM 1712 O O . VAL A 1 223 ? -8.617 19.016 0.838 1 98.25 223 VAL A O 1
ATOM 1715 N N . ASP A 1 224 ? -10.727 18.344 1.058 1 97.56 224 ASP A N 1
ATOM 1716 C CA . ASP A 1 224 ? -10.633 17.344 -0.009 1 97.56 224 ASP A CA 1
ATOM 1717 C C . ASP A 1 224 ? -11.227 17.875 -1.31 1 97.56 224 ASP A C 1
ATOM 1719 O O . ASP A 1 224 ? -10.562 18.594 -2.064 1 97.56 224 ASP A O 1
ATOM 1723 N N . THR A 1 225 ? -12.516 17.891 -1.509 1 97.88 225 THR A N 1
ATOM 1724 C CA . THR A 1 225 ? -13.141 18.359 -2.74 1 97.88 225 THR A CA 1
ATOM 1725 C C . THR A 1 225 ? -13.539 19.828 -2.611 1 97.88 225 THR A C 1
ATOM 1727 O O . THR A 1 225 ? -13.992 20.438 -3.582 1 97.88 225 THR A O 1
ATOM 1730 N N . ALA A 1 226 ? -13.461 20.359 -1.445 1 98.12 226 ALA A N 1
ATOM 1731 C CA . ALA A 1 226 ? -13.648 21.766 -1.104 1 98.12 226 ALA A CA 1
ATOM 1732 C C . ALA A 1 226 ? -15.117 22.172 -1.202 1 98.12 226 ALA A C 1
ATOM 1734 O O . ALA A 1 226 ? -15.445 23.359 -1.252 1 98.12 226 ALA A O 1
ATOM 1735 N N . GLY A 1 227 ? -16.016 21.188 -1.228 1 96 227 GLY A N 1
ATOM 1736 C CA . GLY A 1 227 ? -17.438 21.484 -1.309 1 96 227 GLY A CA 1
ATOM 1737 C C . GLY A 1 227 ? -17.984 22.203 -0.085 1 96 227 GLY A C 1
ATOM 1738 O O . GLY A 1 227 ? -18.625 23.234 -0.205 1 96 227 GLY A O 1
ATOM 1739 N N . THR A 1 228 ? -17.703 21.719 1.08 1 95.06 228 THR A N 1
ATOM 1740 C CA . THR A 1 228 ? -18.234 22.25 2.332 1 95.06 228 THR A CA 1
ATOM 1741 C C . THR A 1 228 ? -17.641 23.625 2.631 1 95.06 228 THR A C 1
ATOM 1743 O O . THR A 1 228 ? -18.375 24.562 2.963 1 95.06 228 THR A O 1
ATOM 1746 N N . ILE A 1 229 ? -16.359 23.766 2.428 1 97.5 229 ILE A N 1
ATOM 1747 C CA . ILE A 1 229 ? -15.68 24.984 2.842 1 97.5 229 ILE A CA 1
ATOM 1748 C C . ILE A 1 229 ? -16.078 26.141 1.913 1 97.5 229 ILE A C 1
ATOM 1750 O O . ILE A 1 229 ? -16.219 27.281 2.357 1 97.5 229 ILE A O 1
ATOM 1754 N N . THR A 1 230 ? -16.234 25.844 0.614 1 98.06 230 THR A N 1
ATOM 1755 C CA . THR A 1 230 ? -16.609 26.891 -0.327 1 98.06 230 THR A CA 1
ATOM 1756 C C . THR A 1 230 ? -18.078 27.281 -0.158 1 98.06 230 THR A C 1
ATOM 1758 O O . THR A 1 230 ? -18.438 28.453 -0.285 1 98.06 230 THR A O 1
ATOM 1761 N N . LYS A 1 231 ? -18.922 26.297 0.105 1 96.5 231 LYS A N 1
ATOM 1762 C CA . LYS A 1 231 ? -20.312 26.609 0.385 1 96.5 231 LYS A CA 1
ATOM 1763 C C . LYS A 1 231 ? -20.453 27.516 1.604 1 96.5 231 LYS A C 1
ATOM 1765 O O . LYS A 1 231 ? -21.219 28.469 1.586 1 96.5 231 LYS A O 1
ATOM 1770 N N . ALA A 1 232 ? -19.719 27.188 2.617 1 97.06 232 ALA A N 1
ATOM 1771 C CA . ALA A 1 232 ? -19.719 28.016 3.82 1 97.06 232 ALA A CA 1
ATOM 1772 C C . ALA A 1 232 ? -19.266 29.438 3.508 1 97.06 232 ALA A C 1
ATOM 1774 O O . ALA A 1 232 ? -19.891 30.406 3.951 1 97.06 232 ALA A O 1
ATOM 1775 N N . ALA A 1 233 ? -18.188 29.562 2.758 1 98.19 233 ALA A N 1
ATOM 1776 C CA . ALA A 1 233 ? -17.656 30.875 2.393 1 98.19 233 ALA A CA 1
ATOM 1777 C C . ALA A 1 233 ? -18.688 31.688 1.632 1 98.19 233 ALA A C 1
ATOM 1779 O O . ALA A 1 233 ? -18.875 32.875 1.912 1 98.19 233 ALA A O 1
ATOM 1780 N N . ASN A 1 234 ? -19.344 31.062 0.687 1 97.94 234 ASN A N 1
ATOM 1781 C CA . ASN A 1 234 ? -20.328 31.766 -0.131 1 97.94 234 ASN A CA 1
ATOM 1782 C C . ASN A 1 234 ? -21.5 32.25 0.709 1 97.94 234 ASN A C 1
ATOM 1784 O O . ASN A 1 234 ? -21.953 33.406 0.55 1 97.94 234 ASN A O 1
ATOM 1788 N N . ILE A 1 235 ? -22.016 31.422 1.539 1 96.56 235 ILE A N 1
ATOM 1789 C CA . ILE A 1 235 ? -23.156 31.781 2.371 1 96.56 235 ILE A CA 1
ATOM 1790 C C . ILE A 1 235 ? -22.766 32.906 3.312 1 96.56 235 ILE A C 1
ATOM 1792 O O . ILE A 1 235 ? -23.594 33.781 3.6 1 96.56 235 ILE A O 1
ATOM 1796 N N . MET A 1 236 ? -21.547 32.938 3.805 1 97.94 236 MET A N 1
ATOM 1797 C CA . MET A 1 236 ? -21.094 33.969 4.703 1 97.94 236 MET A CA 1
ATOM 1798 C C . MET A 1 236 ? -20.953 35.312 3.959 1 97.94 236 MET A C 1
ATOM 1800 O O . MET A 1 236 ? -21.266 36.375 4.504 1 97.94 236 MET A O 1
ATOM 1804 N N . MET A 1 237 ? -20.438 35.219 2.756 1 98.44 237 MET A N 1
ATOM 1805 C CA . MET A 1 237 ? -20.391 36.438 1.927 1 98.44 237 MET A CA 1
ATOM 1806 C C . MET A 1 237 ? -21.781 36.969 1.67 1 98.44 237 MET A C 1
ATOM 1808 O O . MET A 1 237 ? -22 38.188 1.749 1 98.44 237 MET A O 1
ATOM 1812 N N . GLU A 1 238 ? -22.703 36.094 1.363 1 97.56 238 GLU A N 1
ATOM 1813 C CA . GLU A 1 238 ? -24.094 36.5 1.131 1 97.56 238 GLU A CA 1
ATOM 1814 C C . GLU A 1 238 ? -24.703 37.125 2.381 1 97.56 238 GLU A C 1
ATOM 1816 O O . GLU A 1 238 ? -25.547 38 2.283 1 97.56 238 GLU A O 1
ATOM 1821 N N . ALA A 1 239 ? -24.25 36.688 3.498 1 97.5 239 ALA A N 1
ATOM 1822 C CA . ALA A 1 239 ? -24.766 37.156 4.777 1 97.5 239 ALA A CA 1
ATOM 1823 C C . ALA A 1 239 ? -24.125 38.5 5.16 1 97.5 239 ALA A C 1
ATOM 1825 O O . ALA A 1 239 ? -24.453 39.062 6.207 1 97.5 239 ALA A O 1
ATOM 1826 N N . GLY A 1 240 ? -23.156 38.969 4.379 1 98.31 240 GLY A N 1
ATOM 1827 C CA . GLY A 1 240 ? -22.672 40.344 4.57 1 98.31 240 GLY A CA 1
ATOM 1828 C C . GLY A 1 240 ? -21.25 40.406 5.098 1 98.31 240 GLY A C 1
ATOM 1829 O O . GLY A 1 240 ? -20.781 41.469 5.512 1 98.31 240 GLY A O 1
ATOM 1830 N N . ALA A 1 241 ? -20.531 39.344 5.133 1 98.69 241 ALA A N 1
ATOM 1831 C CA . ALA A 1 241 ? -19.125 39.344 5.555 1 98.69 241 ALA A CA 1
ATOM 1832 C C . ALA A 1 241 ? -18.312 40.281 4.676 1 98.69 241 ALA A C 1
ATOM 1834 O O . ALA A 1 241 ? -18.562 40.438 3.479 1 98.69 241 ALA A O 1
ATOM 1835 N N . LYS A 1 242 ? -17.375 40.969 5.262 1 98.62 242 LYS A N 1
ATOM 1836 C CA . LYS A 1 242 ? -16.453 41.812 4.504 1 98.62 242 LYS A CA 1
ATOM 1837 C C . LYS A 1 242 ? -15.508 40.969 3.648 1 98.62 242 LYS A C 1
ATOM 1839 O O . LYS A 1 242 ? -15.234 41.312 2.496 1 98.62 242 LYS A O 1
ATOM 1844 N N . SER A 1 243 ? -14.984 39.938 4.242 1 98.75 243 SER A N 1
ATOM 1845 C CA . SER A 1 243 ? -14.141 38.969 3.564 1 98.75 243 SER A CA 1
ATOM 1846 C C . SER A 1 243 ? -14.219 37.594 4.238 1 98.75 243 SER A C 1
ATOM 1848 O O . SER A 1 243 ? -14.578 37.5 5.41 1 98.75 243 SER A O 1
ATOM 1850 N N . VAL A 1 244 ? -13.938 36.562 3.457 1 98.81 244 VAL A N 1
ATOM 1851 C CA . VAL A 1 244 ? -13.859 35.219 3.99 1 98.81 244 VAL A CA 1
ATOM 1852 C C . VAL A 1 244 ? -12.562 34.531 3.525 1 98.81 244 VAL A C 1
ATOM 1854 O O . VAL A 1 244 ? -12.266 34.531 2.33 1 98.81 244 VAL A O 1
ATOM 1857 N N . ARG A 1 245 ? -11.758 34.156 4.477 1 98.81 245 ARG A N 1
ATOM 1858 C CA . ARG A 1 245 ? -10.562 33.344 4.254 1 98.81 245 ARG A CA 1
ATOM 1859 C C . ARG A 1 245 ? -10.703 31.969 4.895 1 98.81 245 ARG A C 1
ATOM 1861 O O . ARG A 1 245 ? -11.57 31.766 5.746 1 98.81 245 ARG A O 1
ATOM 1868 N N . ALA A 1 246 ? -9.922 31.031 4.422 1 98.88 246 ALA A N 1
ATOM 1869 C CA . ALA A 1 246 ? -9.93 29.703 5.031 1 98.88 246 ALA A CA 1
ATOM 1870 C C . ALA A 1 246 ? -8.516 29.188 5.254 1 98.88 246 ALA A C 1
ATOM 1872 O O . ALA A 1 246 ? -7.609 29.484 4.473 1 98.88 246 ALA A O 1
ATOM 1873 N N . ILE A 1 247 ? -8.359 28.484 6.348 1 98.81 247 ILE A N 1
ATOM 1874 C CA . ILE A 1 247 ? -7.121 27.75 6.621 1 98.81 247 ILE A CA 1
ATOM 1875 C C . ILE A 1 247 ? -7.438 26.281 6.887 1 98.81 247 ILE A C 1
ATOM 1877 O O . ILE A 1 247 ? -8.477 25.969 7.477 1 98.81 247 ILE A O 1
ATOM 1881 N N . ALA A 1 248 ? -6.625 25.438 6.406 1 98.81 248 ALA A N 1
ATOM 1882 C CA . ALA A 1 248 ? -6.73 24 6.684 1 98.81 248 ALA A CA 1
ATOM 1883 C C . ALA A 1 248 ? -5.352 23.344 6.719 1 98.81 248 ALA A C 1
ATOM 1885 O O . ALA A 1 248 ? -4.48 23.672 5.906 1 98.81 248 ALA A O 1
ATOM 1886 N N . SER A 1 249 ? -5.117 22.406 7.594 1 98.62 249 SER A N 1
ATOM 1887 C CA . SER A 1 249 ? -3.814 21.766 7.785 1 98.62 249 SER A CA 1
ATOM 1888 C C . SER A 1 249 ? -3.367 21.031 6.523 1 98.62 249 SER A C 1
ATOM 1890 O O . SER A 1 249 ? -2.221 21.172 6.094 1 98.62 249 SER A O 1
ATOM 1892 N N . HIS A 1 250 ? -4.27 20.266 5.926 1 98.81 250 HIS A N 1
ATOM 1893 C CA . HIS A 1 250 ? -3.84 19.312 4.895 1 98.81 250 HIS A CA 1
ATOM 1894 C C . HIS A 1 250 ? -4.523 19.609 3.564 1 98.81 250 HIS A C 1
ATOM 1896 O O . HIS A 1 250 ? -5.754 19.672 3.492 1 98.81 250 HIS A O 1
ATOM 1902 N N . CYS A 1 251 ? -3.729 19.703 2.561 1 98.25 251 CYS A N 1
ATOM 1903 C CA . CYS A 1 251 ? -4.117 20.109 1.214 1 98.25 251 CYS A CA 1
ATOM 1904 C C . CYS A 1 251 ? -4.379 18.891 0.331 1 98.25 251 CYS A C 1
ATOM 1906 O O . CYS A 1 251 ? -3.67 18.672 -0.653 1 98.25 251 CYS A O 1
ATOM 1908 N N . VAL A 1 252 ? -5.445 18.156 0.651 1 97.88 252 VAL A N 1
ATOM 1909 C CA . VAL A 1 252 ? -5.789 17.016 -0.185 1 97.88 252 VAL A CA 1
ATOM 1910 C C . VAL A 1 252 ? -6.27 17.5 -1.552 1 97.88 252 VAL A C 1
ATOM 1912 O O . VAL A 1 252 ? -5.707 17.109 -2.584 1 97.88 252 VAL A O 1
ATOM 1915 N N . MET A 1 253 ? -7.301 18.344 -1.591 1 98 253 MET A N 1
ATOM 1916 C CA . MET A 1 253 ? -7.734 19.125 -2.746 1 98 253 MET A CA 1
ATOM 1917 C C . MET A 1 253 ? -7.961 18.219 -3.955 1 98 253 MET A C 1
ATOM 1919 O O . MET A 1 253 ? -7.469 18.5 -5.047 1 98 253 MET A O 1
ATOM 1923 N N . SER A 1 254 ? -8.602 17.125 -3.801 1 97.44 254 SER A N 1
ATOM 1924 C CA . SER A 1 254 ? -8.992 16.312 -4.949 1 97.44 254 SER A CA 1
ATOM 1925 C C . SER A 1 254 ? -9.977 17.062 -5.84 1 97.44 254 SER A C 1
ATOM 1927 O O . SER A 1 254 ? -10.695 17.953 -5.375 1 97.44 254 SER A O 1
ATOM 1929 N N . ASP A 1 255 ? -10.086 16.812 -7.191 1 96.12 255 ASP A N 1
ATOM 1930 C CA . ASP A 1 255 ? -11.016 17.484 -8.102 1 96.12 255 ASP A CA 1
ATOM 1931 C C . ASP A 1 255 ? -12.461 17.312 -7.633 1 96.12 255 ASP A C 1
ATOM 1933 O O . ASP A 1 255 ? -12.836 16.266 -7.117 1 96.12 255 ASP A O 1
ATOM 1937 N N . PRO A 1 256 ? -13.156 18.391 -7.762 1 97.44 256 PRO A N 1
ATOM 1938 C CA . PRO A 1 256 ? -12.891 19.641 -8.453 1 97.44 256 PRO A CA 1
ATOM 1939 C C . PRO A 1 256 ? -12.523 20.781 -7.496 1 97.44 256 PRO A C 1
ATOM 1941 O O . PRO A 1 256 ? -12.945 21.922 -7.695 1 97.44 256 PRO A O 1
ATOM 1944 N N . ALA A 1 257 ? -11.758 20.5 -6.457 1 98.31 257 ALA A N 1
ATOM 1945 C CA . ALA A 1 257 ? -11.5 21.406 -5.34 1 98.31 257 ALA A CA 1
ATOM 1946 C C . ALA A 1 257 ? -10.922 22.734 -5.832 1 98.31 257 ALA A C 1
ATOM 1948 O O . ALA A 1 257 ? -11.375 23.797 -5.414 1 98.31 257 ALA A O 1
ATOM 1949 N N . SER A 1 258 ? -9.914 22.734 -6.699 1 98.44 258 SER A N 1
ATOM 1950 C CA . SER A 1 258 ? -9.258 23.953 -7.152 1 98.44 258 SER A CA 1
ATOM 1951 C C . SER A 1 258 ? -10.242 24.875 -7.867 1 98.44 258 SER A C 1
ATOM 1953 O O . SER A 1 258 ? -10.227 26.094 -7.664 1 98.44 258 SER A O 1
ATOM 1955 N N . PHE A 1 259 ? -11.055 24.281 -8.703 1 98.19 259 PHE A N 1
ATOM 1956 C CA . PHE A 1 259 ? -12.078 25.031 -9.406 1 98.19 259 PHE A CA 1
ATOM 1957 C C . PHE A 1 259 ? -13.07 25.656 -8.422 1 98.19 259 PHE A C 1
ATOM 1959 O O . PHE A 1 259 ? -13.414 26.828 -8.531 1 98.19 259 PHE A O 1
ATOM 1966 N N . ARG A 1 260 ? -13.523 24.875 -7.426 1 98.44 260 ARG A N 1
ATOM 1967 C CA . ARG A 1 260 ? -14.477 25.359 -6.43 1 98.44 260 ARG A CA 1
ATOM 1968 C C . ARG A 1 260 ? -13.914 26.531 -5.645 1 98.44 260 ARG A C 1
ATOM 1970 O O . ARG A 1 260 ? -14.609 27.516 -5.41 1 98.44 260 ARG A O 1
ATOM 1977 N N . VAL A 1 261 ? -12.664 26.406 -5.254 1 98.81 261 VAL A N 1
ATOM 1978 C CA . VAL A 1 261 ? -12.023 27.438 -4.465 1 98.81 261 VAL A CA 1
ATOM 1979 C C . VAL A 1 261 ? -11.891 28.719 -5.301 1 98.81 261 VAL A C 1
ATOM 1981 O O . VAL A 1 261 ? -12.234 29.812 -4.836 1 98.81 261 VAL A O 1
ATOM 1984 N N . GLN A 1 262 ? -11.445 28.562 -6.484 1 98.44 262 GLN A N 1
ATOM 1985 C CA . GLN A 1 262 ? -11.25 29.703 -7.363 1 98.44 262 GLN A CA 1
ATOM 1986 C C . GLN A 1 262 ? -12.555 30.469 -7.578 1 98.44 262 GLN A C 1
ATOM 1988 O O . GLN A 1 262 ? -12.57 31.703 -7.602 1 98.44 262 GLN A O 1
ATOM 1993 N N . GLU A 1 263 ? -13.664 29.781 -7.699 1 98.31 263 GLU A N 1
ATOM 1994 C CA . GLU A 1 263 ? -14.953 30.375 -8.047 1 98.31 263 GLU A CA 1
ATOM 1995 C C . GLU A 1 263 ? -15.711 30.828 -6.805 1 98.31 263 GLU A C 1
ATOM 1997 O O . GLU A 1 263 ? -16.734 31.5 -6.902 1 98.31 263 GLU A O 1
ATOM 2002 N N . SER A 1 264 ? -15.234 30.5 -5.688 1 98.62 264 SER A N 1
ATOM 2003 C CA . SER A 1 264 ? -15.961 30.734 -4.445 1 98.62 264 SER A CA 1
ATOM 2004 C C . SER A 1 264 ? -15.75 32.156 -3.951 1 98.62 264 SER A C 1
ATOM 2006 O O . SER A 1 264 ? -15.008 32.938 -4.562 1 98.62 264 SER A O 1
ATOM 2008 N N . GLY A 1 265 ? -16.406 32.438 -2.871 1 98.44 265 GLY A N 1
ATOM 2009 C CA . GLY A 1 265 ? -16.266 33.75 -2.221 1 98.44 265 GLY A CA 1
ATOM 2010 C C . GLY A 1 265 ? -15.031 33.844 -1.355 1 98.44 265 GLY A C 1
ATOM 2011 O O . GLY A 1 265 ? -14.797 34.875 -0.727 1 98.44 265 GLY A O 1
ATOM 2012 N N . LEU A 1 266 ? -14.18 32.875 -1.372 1 98.81 266 LEU A N 1
ATOM 2013 C CA . LEU A 1 266 ? -12.953 32.906 -0.586 1 98.81 266 LEU A CA 1
ATOM 2014 C C . LEU A 1 266 ? -11.984 33.938 -1.146 1 98.81 266 LEU A C 1
ATOM 2016 O O . LEU A 1 266 ? -11.773 34 -2.359 1 98.81 266 LEU A O 1
ATOM 2020 N N . THR A 1 267 ? -11.5 34.719 -0.226 1 98.56 267 THR A N 1
ATOM 2021 C CA . THR A 1 267 ? -10.398 35.594 -0.586 1 98.56 267 THR A CA 1
ATOM 2022 C C . THR A 1 267 ? -9.102 34.812 -0.76 1 98.56 267 THR A C 1
ATOM 2024 O O . THR A 1 267 ? -8.32 35.094 -1.67 1 98.56 267 THR A O 1
ATOM 2027 N N . GLU A 1 268 ? -8.859 33.875 0.111 1 98.5 268 GLU A N 1
ATOM 2028 C CA . GLU A 1 268 ? -7.695 33 0.042 1 98.5 268 GLU A CA 1
ATOM 2029 C C . GLU A 1 268 ? -7.941 31.688 0.809 1 98.5 268 GLU A C 1
ATOM 2031 O O . GLU A 1 268 ? -8.766 31.656 1.727 1 98.5 268 GLU A O 1
ATOM 2036 N N . MET A 1 269 ? -7.324 30.703 0.377 1 98.81 269 MET A N 1
ATOM 2037 C CA . MET A 1 269 ? -7.27 29.391 1.007 1 98.81 269 MET A CA 1
ATOM 2038 C C . MET A 1 269 ? -5.832 29.016 1.366 1 98.81 269 MET A C 1
ATOM 2040 O O . MET A 1 269 ? -5 28.812 0.481 1 98.81 269 MET A O 1
ATOM 2044 N N . VAL A 1 270 ? -5.555 28.875 2.67 1 98.88 270 VAL A N 1
ATOM 2045 C CA . VAL A 1 270 ? -4.18 28.688 3.121 1 98.88 270 VAL A CA 1
ATOM 2046 C C . VAL A 1 270 ? -4.027 27.281 3.707 1 98.88 270 VAL A C 1
ATOM 2048 O O . VAL A 1 270 ? -4.832 26.859 4.543 1 98.88 270 VAL A O 1
ATOM 2051 N N . PHE A 1 271 ? -3.023 26.531 3.246 1 98.94 271 PHE A N 1
ATOM 2052 C CA . PHE A 1 271 ? -2.693 25.203 3.75 1 98.94 271 PHE A CA 1
ATOM 2053 C C . PHE A 1 271 ? -1.271 25.172 4.301 1 98.94 271 PHE A C 1
ATOM 2055 O O . PHE A 1 271 ? -0.508 26.125 4.117 1 98.94 271 PHE A O 1
ATOM 2062 N N . THR A 1 272 ? -0.984 24.094 5.004 1 98.88 272 THR A N 1
ATOM 2063 C CA . THR A 1 272 ? 0.42 23.75 5.199 1 98.88 272 THR A CA 1
ATOM 2064 C C . THR A 1 272 ? 0.943 22.938 4.023 1 98.88 272 THR A C 1
ATOM 2066 O O . THR A 1 272 ? 0.175 22.531 3.143 1 98.88 272 THR A O 1
ATOM 2069 N N . ASP A 1 273 ? 2.205 22.703 4.02 1 98.75 273 ASP A N 1
ATOM 2070 C CA . ASP A 1 273 ? 2.777 21.906 2.943 1 98.75 273 ASP A CA 1
ATOM 2071 C C . ASP A 1 273 ? 2.98 20.453 3.385 1 98.75 273 ASP A C 1
ATOM 2073 O O . ASP A 1 273 ? 3.922 19.797 2.943 1 98.75 273 ASP A O 1
ATOM 2077 N N . SER A 1 274 ? 2.111 19.938 4.324 1 98.81 274 SER A N 1
ATOM 2078 C CA . SER A 1 274 ? 2.105 18.531 4.664 1 98.81 274 SER A CA 1
ATOM 2079 C C . SER A 1 274 ? 1.823 17.672 3.438 1 98.81 274 SER A C 1
ATOM 2081 O O . SER A 1 274 ? 2.262 16.516 3.365 1 98.81 274 SER A O 1
ATOM 2083 N N . ILE A 1 275 ? 1.013 18.156 2.59 1 98.62 275 ILE A N 1
ATOM 2084 C CA . ILE A 1 275 ? 0.787 17.672 1.231 1 98.62 275 ILE A CA 1
ATOM 2085 C C . ILE A 1 275 ? 1.113 18.766 0.231 1 98.62 275 ILE A C 1
ATOM 2087 O O . ILE A 1 275 ? 0.633 19.906 0.365 1 98.62 275 ILE A O 1
ATOM 2091 N N . PRO A 1 276 ? 1.926 18.5 -0.729 1 97.56 276 PRO A N 1
ATOM 2092 C CA . PRO A 1 276 ? 2.23 19.562 -1.696 1 97.56 276 PRO A CA 1
ATOM 2093 C C . PRO A 1 276 ? 1.051 19.875 -2.615 1 97.56 276 PRO A C 1
ATOM 2095 O O . PRO A 1 276 ? 0.318 18.969 -3.018 1 97.56 276 PRO A O 1
ATOM 2098 N N . TYR A 1 277 ? 0.888 21.125 -2.902 1 97.38 277 TYR A N 1
ATOM 2099 C CA . TYR A 1 277 ? -0.127 21.562 -3.857 1 97.38 277 TYR A CA 1
ATOM 2100 C C . TYR A 1 277 ? 0.466 21.703 -5.254 1 97.38 277 TYR A C 1
ATOM 2102 O O . TYR A 1 277 ? 1.355 22.531 -5.477 1 97.38 277 TYR A O 1
ATOM 2110 N N . SER A 1 278 ? -0.024 20.953 -6.199 1 92.12 278 SER A N 1
ATOM 2111 C CA . SER A 1 278 ? 0.618 20.938 -7.512 1 92.12 278 SER A CA 1
ATOM 2112 C C . SER A 1 278 ? -0.296 21.516 -8.578 1 92.12 278 SER A C 1
ATOM 2114 O O . SER A 1 278 ? 0.096 21.641 -9.742 1 92.12 278 SER A O 1
ATOM 2116 N N . LYS A 1 279 ? -1.437 21.938 -8.234 1 94.94 279 LYS A N 1
ATOM 2117 C CA . LYS A 1 279 ? -2.369 22.5 -9.211 1 94.94 279 LYS A CA 1
ATOM 2118 C C . LYS A 1 279 ? -2.285 24.016 -9.234 1 94.94 279 LYS A C 1
ATOM 2120 O O . LYS A 1 279 ? -1.319 24.594 -8.734 1 94.94 279 LYS A O 1
ATOM 2125 N N . LYS A 1 280 ? -3.178 24.578 -10.07 1 93.06 280 LYS A N 1
ATOM 2126 C CA . LYS A 1 280 ? -3.152 26.031 -10.203 1 93.06 280 LYS A CA 1
ATOM 2127 C C . LYS A 1 280 ? -4.445 26.656 -9.688 1 93.06 280 LYS A C 1
ATOM 2129 O O . LYS A 1 280 ? -5.535 26.297 -10.141 1 93.06 280 LYS A O 1
ATOM 2134 N N . CYS A 1 281 ? -4.273 27.438 -8.703 1 97.44 281 CYS A N 1
ATOM 2135 C CA . CYS A 1 281 ? -5.332 28.266 -8.133 1 97.44 281 CYS A CA 1
ATOM 2136 C C . CYS A 1 281 ? -4.754 29.5 -7.465 1 97.44 281 CYS A C 1
ATOM 2138 O O . CYS A 1 281 ? -3.969 29.391 -6.523 1 97.44 281 CYS A O 1
ATOM 2140 N N . ASP A 1 282 ? -5.168 30.656 -7.922 1 97.56 282 ASP A N 1
ATOM 2141 C CA . ASP A 1 282 ? -4.59 31.906 -7.461 1 97.56 282 ASP A CA 1
ATOM 2142 C C . ASP A 1 282 ? -4.902 32.156 -5.988 1 97.56 282 ASP A C 1
ATOM 2144 O O . ASP A 1 282 ? -4.188 32.875 -5.305 1 97.56 282 ASP A O 1
ATOM 2148 N N . LYS A 1 283 ? -5.906 31.547 -5.457 1 98.62 283 LYS A N 1
ATOM 2149 C CA . LYS A 1 283 ? -6.371 31.797 -4.094 1 98.62 283 LYS A CA 1
ATOM 2150 C C . LYS A 1 283 ? -5.668 30.875 -3.096 1 98.62 283 LYS A C 1
ATOM 2152 O O . LYS A 1 283 ? -5.777 31.078 -1.884 1 98.62 283 LYS A O 1
ATOM 2157 N N . VAL A 1 284 ? -4.906 29.859 -3.588 1 98.75 284 VAL A N 1
ATOM 2158 C CA . VAL A 1 284 ? -4.324 28.859 -2.705 1 98.75 284 VAL A CA 1
ATOM 2159 C C . VAL A 1 284 ? -2.891 29.25 -2.352 1 98.75 284 VAL A C 1
ATOM 2161 O O . VAL A 1 284 ? -2.105 29.609 -3.23 1 98.75 284 VAL A O 1
ATOM 2164 N N . LYS A 1 285 ? -2.623 29.188 -1.11 1 98.06 285 LYS A N 1
ATOM 2165 C CA . LYS A 1 285 ? -1.289 29.422 -0.566 1 98.06 285 LYS A CA 1
ATOM 2166 C C . LYS A 1 285 ? -0.895 28.312 0.412 1 98.06 285 LYS A C 1
ATOM 2168 O O . LYS A 1 285 ? -1.751 27.75 1.091 1 98.06 285 LYS A O 1
ATOM 2173 N N . GLN A 1 286 ? 0.43 28.031 0.493 1 98.62 286 GLN A N 1
ATOM 2174 C CA . GLN A 1 286 ? 0.894 27.062 1.477 1 98.62 286 GLN A CA 1
ATOM 2175 C C . GLN A 1 286 ? 1.949 27.672 2.396 1 98.62 286 GLN A C 1
ATOM 2177 O O . GLN A 1 286 ? 2.816 28.422 1.943 1 98.62 286 GLN A O 1
ATOM 2182 N N . LEU A 1 287 ? 1.811 27.422 3.631 1 98.75 287 LEU A N 1
ATOM 2183 C CA . LEU A 1 287 ? 2.814 27.75 4.641 1 98.75 287 LEU A CA 1
ATOM 2184 C C . LEU A 1 287 ? 3.643 26.516 4.992 1 98.75 287 LEU A C 1
ATOM 2186 O O . LEU A 1 287 ? 3.096 25.422 5.164 1 98.75 287 LEU A O 1
ATOM 2190 N N . SER A 1 288 ? 4.926 26.672 5.062 1 98.81 288 SER A N 1
ATOM 2191 C CA . SER A 1 288 ? 5.781 25.516 5.32 1 98.81 288 SER A CA 1
ATOM 2192 C C . SER A 1 288 ? 5.781 25.156 6.797 1 98.81 288 SER A C 1
ATOM 2194 O O . SER A 1 288 ? 5.84 26.031 7.664 1 98.81 288 SER A O 1
ATOM 2196 N N . ILE A 1 289 ? 5.777 23.891 7.043 1 98.69 289 ILE A N 1
ATOM 2197 C CA . ILE A 1 289 ? 5.84 23.391 8.406 1 98.69 289 ILE A CA 1
ATOM 2198 C C . ILE A 1 289 ? 7.238 22.844 8.688 1 98.69 289 ILE A C 1
ATOM 2200 O O . ILE A 1 289 ? 7.457 22.172 9.703 1 98.69 289 ILE A O 1
ATOM 2204 N N . ALA A 1 290 ? 8.188 23.062 7.84 1 98.81 290 ALA A N 1
ATOM 2205 C CA . ALA A 1 290 ? 9.523 22.484 7.922 1 98.81 290 ALA A CA 1
ATOM 2206 C C . ALA A 1 290 ? 10.203 22.844 9.242 1 98.81 290 ALA A C 1
ATOM 2208 O O . ALA A 1 290 ? 10.75 21.969 9.93 1 98.81 290 ALA A O 1
ATOM 2209 N N . ASP A 1 291 ? 10.141 24.141 9.602 1 98.38 291 ASP A N 1
ATOM 2210 C CA . ASP A 1 291 ? 10.812 24.609 10.812 1 98.38 291 ASP A CA 1
ATOM 2211 C C . ASP A 1 291 ? 10.211 23.953 12.062 1 98.38 291 ASP A C 1
ATOM 2213 O O . ASP A 1 291 ? 10.93 23.641 13.008 1 98.38 291 ASP A O 1
ATOM 2217 N N . MET A 1 292 ? 8.898 23.844 12.062 1 97.75 292 MET A N 1
ATOM 2218 C CA . MET A 1 292 ? 8.211 23.234 13.195 1 97.75 292 MET A CA 1
ATOM 2219 C C . MET A 1 292 ? 8.641 21.781 13.375 1 97.75 292 MET A C 1
ATOM 2221 O O . MET A 1 292 ? 8.938 21.359 14.492 1 97.75 292 MET A O 1
ATOM 2225 N N . PHE A 1 293 ? 8.68 21 12.312 1 98.69 293 PHE A N 1
ATOM 2226 C CA . PHE A 1 293 ? 9.094 19.594 12.375 1 98.69 293 PHE A CA 1
ATOM 2227 C C . PHE A 1 293 ? 10.578 19.484 12.719 1 98.69 293 PHE A C 1
ATOM 2229 O O . PHE A 1 293 ? 10.984 18.594 13.461 1 98.69 293 PHE A O 1
ATOM 2236 N N . ALA A 1 294 ? 11.422 20.375 12.141 1 98.62 294 ALA A N 1
ATOM 2237 C CA . ALA A 1 294 ? 12.844 20.391 12.461 1 98.62 294 ALA A CA 1
ATOM 2238 C C . ALA A 1 294 ? 13.07 20.594 13.953 1 98.62 294 ALA A C 1
ATOM 2240 O O . ALA A 1 294 ? 13.867 19.891 14.57 1 98.62 294 ALA A O 1
ATOM 2241 N N . GLU A 1 295 ? 12.359 21.562 14.484 1 97.69 295 GLU A N 1
ATOM 2242 C CA . GLU A 1 295 ? 12.477 21.828 15.914 1 97.69 295 GLU A CA 1
ATOM 2243 C C . GLU A 1 295 ? 12.07 20.609 16.734 1 97.69 295 GLU A C 1
ATOM 2245 O O . GLU A 1 295 ? 12.703 20.297 17.75 1 97.69 295 GLU A O 1
ATOM 2250 N N . THR A 1 296 ? 11.016 19.969 16.344 1 98.06 296 THR A N 1
ATOM 2251 C CA . THR A 1 296 ? 10.562 18.766 17.047 1 98.06 296 THR A CA 1
ATOM 2252 C C . THR A 1 296 ? 11.633 17.688 17 1 98.06 296 THR A C 1
ATOM 2254 O O . THR A 1 296 ? 11.914 17.031 18 1 98.06 296 THR A O 1
ATOM 2257 N N . ILE A 1 297 ? 12.219 17.422 15.82 1 98.25 297 ILE A N 1
ATOM 2258 C CA . ILE A 1 297 ? 13.281 16.453 15.664 1 98.25 297 ILE A CA 1
ATOM 2259 C C . ILE A 1 297 ? 14.453 16.797 16.578 1 98.25 297 ILE A C 1
ATOM 2261 O O . ILE A 1 297 ? 14.977 15.938 17.281 1 98.25 297 ILE A O 1
ATOM 2265 N N . ARG A 1 298 ? 14.852 18.078 16.625 1 96.81 298 ARG A N 1
ATOM 2266 C CA . ARG A 1 298 ? 15.922 18.531 17.5 1 96.81 298 ARG A CA 1
ATOM 2267 C C . ARG A 1 298 ? 15.625 18.203 18.953 1 96.81 298 ARG A C 1
ATOM 2269 O O . ARG A 1 298 ? 16.516 17.766 19.688 1 96.81 298 ARG A O 1
ATOM 2276 N N . ARG A 1 299 ? 14.422 18.422 19.328 1 96.19 299 ARG A N 1
ATOM 2277 C CA . ARG A 1 299 ? 14.039 18.203 20.719 1 96.19 299 ARG A CA 1
ATOM 2278 C C . ARG A 1 299 ? 14.016 16.719 21.047 1 96.19 299 ARG A C 1
ATOM 2280 O O . ARG A 1 299 ? 14.336 16.328 22.172 1 96.19 299 ARG A O 1
ATOM 2287 N N . VAL A 1 300 ? 13.562 15.914 20.125 1 95.44 300 VAL A N 1
ATOM 2288 C CA . VAL A 1 300 ? 13.594 14.469 20.328 1 95.44 300 VAL A CA 1
ATOM 2289 C C . VAL A 1 300 ? 15.031 14 20.516 1 95.44 300 VAL A C 1
ATOM 2291 O O . VAL A 1 300 ? 15.328 13.203 21.406 1 95.44 300 VAL A O 1
ATOM 2294 N N . VAL A 1 301 ? 15.906 14.508 19.703 1 94.81 301 VAL A N 1
ATOM 2295 C CA . VAL A 1 301 ? 17.312 14.133 19.734 1 94.81 301 VAL A CA 1
ATOM 2296 C C . VAL A 1 301 ? 17.938 14.578 21.047 1 94.81 301 VAL A C 1
ATOM 2298 O O . VAL A 1 301 ? 18.75 13.859 21.641 1 94.81 301 VAL A O 1
ATOM 2301 N N . SER A 1 302 ? 17.516 15.742 21.547 1 93.38 302 SER A N 1
ATOM 2302 C CA . SER A 1 302 ? 18.125 16.328 22.75 1 93.38 302 SER A CA 1
ATOM 2303 C C . SER A 1 302 ? 17.344 15.961 24 1 93.38 302 SER A C 1
ATOM 2305 O O . SER A 1 302 ? 17.672 16.406 25.094 1 93.38 302 SER A O 1
ATOM 2307 N N . ASN A 1 303 ? 16.234 15.242 23.844 1 92 303 ASN A N 1
ATOM 2308 C CA . ASN A 1 303 ? 15.391 14.828 24.969 1 92 303 ASN A CA 1
ATOM 2309 C C . ASN A 1 303 ? 14.789 16.031 25.688 1 92 303 ASN A C 1
ATOM 2311 O O . ASN A 1 303 ? 14.82 16.109 26.906 1 92 303 ASN A O 1
ATOM 2315 N N . GLU A 1 304 ? 14.359 16.984 24.906 1 89.81 304 GLU A N 1
ATOM 2316 C CA . GLU A 1 304 ? 13.695 18.172 25.422 1 89.81 304 GLU A CA 1
ATOM 2317 C C . GLU A 1 304 ? 12.18 18.094 25.219 1 89.81 304 GLU A C 1
ATOM 2319 O O . GLU A 1 304 ? 11.703 17.328 24.391 1 89.81 304 GLU A O 1
ATOM 2324 N N . SER A 1 305 ? 11.477 18.875 25.938 1 87.81 305 SER A N 1
ATOM 2325 C CA . SER A 1 305 ? 10.023 18.859 25.875 1 87.81 305 SER A CA 1
ATOM 2326 C C . SER A 1 305 ? 9.516 19.375 24.531 1 87.81 305 SER A C 1
ATOM 2328 O O . SER A 1 305 ? 9.969 20.422 24.062 1 87.81 305 SER A O 1
ATOM 2330 N N . ILE A 1 306 ? 8.562 18.688 24.016 1 86.44 306 ILE A N 1
ATOM 2331 C CA . ILE A 1 306 ? 7.961 19.047 22.734 1 86.44 306 ILE A CA 1
ATOM 2332 C C . ILE A 1 306 ? 6.746 19.938 22.969 1 86.44 306 ILE A C 1
ATOM 2334 O O . ILE A 1 306 ? 6.418 20.781 22.125 1 86.44 306 ILE A O 1
ATOM 2338 N N . SER A 1 307 ? 6.168 19.891 24.109 1 83.44 307 SER A N 1
ATOM 2339 C CA . SER A 1 307 ? 4.926 20.594 24.422 1 83.44 307 SER A CA 1
ATOM 2340 C C . SER A 1 307 ? 5.121 22.094 24.391 1 83.44 307 SER A C 1
ATOM 2342 O O . SER A 1 307 ? 4.164 22.844 24.188 1 83.44 307 SER A O 1
ATOM 2344 N N . SER A 1 308 ? 6.309 22.547 24.562 1 77.5 308 SER A N 1
ATOM 2345 C CA . SER A 1 308 ? 6.598 23.969 24.531 1 77.5 308 SER A CA 1
ATOM 2346 C C . SER A 1 308 ? 6.375 24.562 23.141 1 77.5 308 SER A C 1
ATOM 2348 O O . SER A 1 308 ? 6.289 25.781 22.984 1 77.5 308 SER A O 1
ATOM 2350 N N . GLN A 1 309 ? 6.199 23.656 22.203 1 80.88 309 GLN A N 1
ATOM 2351 C CA . GLN A 1 309 ? 6.008 24.109 20.828 1 80.88 309 GLN A CA 1
ATOM 2352 C C . GLN A 1 309 ? 4.539 24.406 20.547 1 80.88 309 GLN A C 1
ATOM 2354 O O . GLN A 1 309 ? 4.207 25.016 19.531 1 80.88 309 GLN A O 1
ATOM 2359 N N . TYR A 1 310 ? 3.756 23.953 21.5 1 83 310 TYR A N 1
ATOM 2360 C CA . TYR A 1 310 ? 2.326 24.125 21.266 1 83 310 TYR A CA 1
ATOM 2361 C C . TYR A 1 310 ? 1.887 25.547 21.625 1 83 310 TYR A C 1
ATOM 2363 O O . TYR A 1 310 ? 2.174 26.031 22.719 1 83 310 TYR A O 1
ATOM 2371 N N . ILE A 1 311 ? 1.305 26.156 20.672 1 80.88 311 ILE A N 1
ATOM 2372 C CA . ILE A 1 311 ? 0.821 27.516 20.922 1 80.88 311 ILE A CA 1
ATOM 2373 C C . ILE A 1 311 ? -0.53 27.453 21.641 1 80.88 311 ILE A C 1
ATOM 2375 O O . ILE A 1 311 ? -0.812 28.266 22.516 1 80.88 311 ILE A O 1
ATOM 2379 N N . ILE A 1 312 ? -1.318 26.547 21.188 1 81.25 312 ILE A N 1
ATOM 2380 C CA . ILE A 1 312 ? -2.641 26.391 21.781 1 81.25 312 ILE A CA 1
ATOM 2381 C C . ILE A 1 312 ? -2.877 24.922 22.125 1 81.25 312 ILE A C 1
ATOM 2383 O O . ILE A 1 312 ? -2.244 24.031 21.562 1 81.25 312 ILE A O 1
ATOM 2387 N N . MET B 1 1 ? -25.484 -29.891 18.312 1 34.06 1 MET B N 1
ATOM 2388 C CA . MET B 1 1 ? -25.141 -30.344 16.969 1 34.06 1 MET B CA 1
ATOM 2389 C C . MET B 1 1 ? -24.125 -29.406 16.328 1 34.06 1 MET B C 1
ATOM 2391 O O . MET B 1 1 ? -24.359 -28.203 16.203 1 34.06 1 MET B O 1
ATOM 2395 N N . SER B 1 2 ? -22.828 -29.484 16.453 1 43.59 2 SER B N 1
ATOM 2396 C CA . SER B 1 2 ? -21.656 -28.625 16.266 1 43.59 2 SER B CA 1
ATOM 2397 C C . SER B 1 2 ? -21.609 -28.094 14.836 1 43.59 2 SER B C 1
ATOM 2399 O O . SER B 1 2 ? -21.297 -28.828 13.898 1 43.59 2 SER B O 1
ATOM 2401 N N . GLU B 1 3 ? -22.625 -27.438 14.312 1 55.12 3 GLU B N 1
ATOM 2402 C CA . GLU B 1 3 ? -22.844 -27 12.945 1 55.12 3 GLU B CA 1
ATOM 2403 C C . GLU B 1 3 ? -21.594 -26.328 12.383 1 55.12 3 GLU B C 1
ATOM 2405 O O . GLU B 1 3 ? -20.938 -25.531 13.07 1 55.12 3 GLU B O 1
ATOM 2410 N N . LYS B 1 4 ? -20.953 -27.031 11.352 1 73.81 4 LYS B N 1
ATOM 2411 C CA . LYS B 1 4 ? -19.766 -26.562 10.656 1 73.81 4 LYS B CA 1
ATOM 2412 C C . LYS B 1 4 ? -19.891 -25.078 10.305 1 73.81 4 LYS B C 1
ATOM 2414 O O . LYS B 1 4 ? -20.938 -24.641 9.805 1 73.81 4 LYS B O 1
ATOM 2419 N N . ALA B 1 5 ? -19.016 -24.312 10.758 1 80.06 5 ALA B N 1
ATOM 2420 C CA . ALA B 1 5 ? -18.984 -22.891 10.422 1 80.06 5 ALA B CA 1
ATOM 2421 C C . ALA B 1 5 ? -19.125 -22.672 8.922 1 80.06 5 ALA B C 1
ATOM 2423 O O . ALA B 1 5 ? -18.547 -23.391 8.125 1 80.06 5 ALA B O 1
ATOM 2424 N N . PRO B 1 6 ? -20.109 -21.906 8.57 1 91.69 6 PRO B N 1
ATOM 2425 C CA . PRO B 1 6 ? -20.203 -21.609 7.145 1 91.69 6 PRO B CA 1
ATOM 2426 C C . PRO B 1 6 ? -18.938 -20.969 6.582 1 91.69 6 PRO B C 1
ATOM 2428 O O . PRO B 1 6 ? -18.125 -20.438 7.34 1 91.69 6 PRO B O 1
ATOM 2431 N N . PHE B 1 7 ? -18.719 -21.203 5.301 1 97.12 7 PHE B N 1
ATOM 2432 C CA . PHE B 1 7 ? -17.625 -20.5 4.664 1 97.12 7 PHE B CA 1
ATOM 2433 C C . PHE B 1 7 ? -18.141 -19.516 3.619 1 97.12 7 PHE B C 1
ATOM 2435 O O . PHE B 1 7 ? -19.219 -19.703 3.057 1 97.12 7 PHE B O 1
ATOM 2442 N N . MET B 1 8 ? -17.438 -18.406 3.49 1 98.62 8 MET B N 1
ATOM 2443 C CA . MET B 1 8 ? -17.75 -17.359 2.52 1 98.62 8 MET B CA 1
ATOM 2444 C C . MET B 1 8 ? -16.5 -16.938 1.756 1 98.62 8 MET B C 1
ATOM 2446 O O . MET B 1 8 ? -15.406 -16.906 2.318 1 98.62 8 MET B O 1
ATOM 2450 N N . VAL B 1 9 ? -16.719 -16.641 0.456 1 98.88 9 VAL B N 1
ATOM 2451 C CA . VAL B 1 9 ? -15.609 -16.203 -0.391 1 98.88 9 VAL B CA 1
ATOM 2452 C C . VAL B 1 9 ? -15.852 -14.766 -0.842 1 98.88 9 VAL B C 1
ATOM 2454 O O . VAL B 1 9 ? -16.938 -14.43 -1.312 1 98.88 9 VAL B O 1
ATOM 2457 N N . PHE B 1 10 ? -14.875 -13.953 -0.597 1 98.88 10 PHE B N 1
ATOM 2458 C CA . PHE B 1 10 ? -14.906 -12.57 -1.058 1 98.88 10 PHE B CA 1
ATOM 2459 C C . PHE B 1 10 ? -13.695 -12.266 -1.933 1 98.88 10 PHE B C 1
ATOM 2461 O O . PHE B 1 10 ? -12.758 -13.062 -2.004 1 98.88 10 PHE B O 1
ATOM 2468 N N . SER B 1 11 ? -13.758 -11.148 -2.648 1 98.62 11 SER B N 1
ATOM 2469 C CA . SER B 1 11 ? -12.672 -10.82 -3.564 1 98.62 11 SER B CA 1
ATOM 2470 C C . SER B 1 11 ? -12.266 -9.359 -3.447 1 98.62 11 SER B C 1
ATOM 2472 O O . SER B 1 11 ? -13.109 -8.5 -3.182 1 98.62 11 SER B O 1
ATOM 2474 N N . GLY B 1 12 ? -10.953 -9.133 -3.521 1 98.12 12 GLY B N 1
ATOM 2475 C CA . GLY B 1 12 ? -10.516 -7.781 -3.826 1 98.12 12 GLY B CA 1
ATOM 2476 C C . GLY B 1 12 ? -10.844 -7.352 -5.242 1 98.12 12 GLY B C 1
ATOM 2477 O O . GLY B 1 12 ? -11.289 -8.164 -6.055 1 98.12 12 GLY B O 1
ATOM 2478 N N . THR B 1 13 ? -10.594 -6.129 -5.543 1 97.62 13 THR B N 1
ATOM 2479 C CA . THR B 1 13 ? -11.031 -5.492 -6.781 1 97.62 13 THR B CA 1
ATOM 2480 C C . THR B 1 13 ? -10.391 -6.164 -7.992 1 97.62 13 THR B C 1
ATOM 2482 O O . THR B 1 13 ? -11.086 -6.555 -8.93 1 97.62 13 THR B O 1
ATOM 2485 N N . ASN B 1 14 ? -9.133 -6.426 -7.961 1 97.56 14 ASN B N 1
ATOM 2486 C CA . ASN B 1 14 ? -8.414 -6.781 -9.18 1 97.56 14 ASN B CA 1
ATOM 2487 C C . ASN B 1 14 ? -8.25 -8.297 -9.312 1 97.56 14 ASN B C 1
ATOM 2489 O O . ASN B 1 14 ? -7.586 -8.773 -10.234 1 97.56 14 ASN B O 1
ATOM 2493 N N . SER B 1 15 ? -8.906 -9.086 -8.414 1 98.31 15 SER B N 1
ATOM 2494 C CA . SER B 1 15 ? -8.867 -10.539 -8.516 1 98.31 15 SER B CA 1
ATOM 2495 C C . SER B 1 15 ? -10.273 -11.125 -8.609 1 98.31 15 SER B C 1
ATOM 2497 O O . SER B 1 15 ? -10.469 -12.328 -8.422 1 98.31 15 SER B O 1
ATOM 2499 N N . ARG B 1 16 ? -11.203 -10.227 -8.852 1 98.38 16 ARG B N 1
ATOM 2500 C CA . ARG B 1 16 ? -12.594 -10.664 -8.93 1 98.38 16 ARG B CA 1
ATOM 2501 C C . ARG B 1 16 ? -12.773 -11.719 -10.016 1 98.38 16 ARG B C 1
ATOM 2503 O O . ARG B 1 16 ? -13.547 -12.656 -9.852 1 98.38 16 ARG B O 1
ATOM 2510 N N . TYR B 1 17 ? -12.086 -11.57 -11.172 1 98.25 17 TYR B N 1
ATOM 2511 C CA . TYR B 1 17 ? -12.164 -12.508 -12.289 1 98.25 17 TYR B CA 1
ATOM 2512 C C . TYR B 1 17 ? -11.867 -13.93 -11.828 1 98.25 17 TYR B C 1
ATOM 2514 O O . TYR B 1 17 ? -12.547 -14.875 -12.234 1 98.25 17 TYR B O 1
ATOM 2522 N N . LEU B 1 18 ? -10.922 -14.109 -11 1 98.75 18 LEU B N 1
ATOM 2523 C CA . LEU B 1 18 ? -10.508 -15.414 -10.508 1 98.75 18 LEU B CA 1
ATOM 2524 C C . LEU B 1 18 ? -11.422 -15.883 -9.383 1 98.75 18 LEU B C 1
ATOM 2526 O O . LEU B 1 18 ? -11.773 -17.062 -9.312 1 98.75 18 LEU B O 1
ATOM 2530 N N . ALA B 1 19 ? -11.797 -14.93 -8.492 1 98.88 19 ALA B N 1
ATOM 2531 C CA . ALA B 1 19 ? -12.68 -15.258 -7.379 1 98.88 19 ALA B CA 1
ATOM 2532 C C . ALA B 1 19 ? -14.008 -15.805 -7.875 1 98.88 19 ALA B C 1
ATOM 2534 O O . ALA B 1 19 ? -14.547 -16.766 -7.309 1 98.88 19 ALA B O 1
ATOM 2535 N N . GLU B 1 20 ? -14.508 -15.203 -8.922 1 98.81 20 GLU B N 1
ATOM 2536 C CA . GLU B 1 20 ? -15.773 -15.656 -9.484 1 98.81 20 GLU B CA 1
ATOM 2537 C C . GLU B 1 20 ? -15.656 -17.078 -10.023 1 98.81 20 GLU B C 1
ATOM 2539 O O . GLU B 1 20 ? -16.562 -17.891 -9.852 1 98.81 20 GLU B O 1
ATOM 2544 N N . LYS B 1 21 ? -14.562 -17.391 -10.703 1 98.88 21 LYS B N 1
ATOM 2545 C CA . LYS B 1 21 ? -14.328 -18.75 -11.211 1 98.88 21 LYS B CA 1
ATOM 2546 C C . LYS B 1 21 ? -14.18 -19.75 -10.07 1 98.88 21 LYS B C 1
ATOM 2548 O O . LYS B 1 21 ? -14.656 -20.875 -10.164 1 98.88 21 LYS B O 1
ATOM 2553 N N . ILE B 1 22 ? -13.492 -19.312 -9 1 98.88 22 ILE B N 1
ATOM 2554 C CA . ILE B 1 22 ? -13.328 -20.156 -7.82 1 98.88 22 ILE B CA 1
ATOM 2555 C C . ILE B 1 22 ? -14.695 -20.469 -7.219 1 98.88 22 ILE B C 1
ATOM 2557 O O . ILE B 1 22 ? -15 -21.625 -6.918 1 98.88 22 ILE B O 1
ATOM 2561 N N . CYS B 1 23 ? -15.516 -19.438 -7.062 1 98.81 23 CYS B N 1
ATOM 2562 C CA . CYS B 1 23 ? -16.844 -19.625 -6.504 1 98.81 23 CYS B CA 1
ATOM 2563 C C . CYS B 1 23 ? -17.688 -20.531 -7.387 1 98.81 23 CYS B C 1
ATOM 2565 O O . CYS B 1 23 ? -18.453 -21.359 -6.879 1 98.81 23 CYS B O 1
ATOM 2567 N N . ALA B 1 24 ? -17.562 -20.344 -8.711 1 98.75 24 ALA B N 1
ATOM 2568 C CA . ALA B 1 24 ? -18.281 -21.219 -9.633 1 98.75 24 ALA B CA 1
ATOM 2569 C C . ALA B 1 24 ? -17.875 -22.672 -9.422 1 98.75 24 ALA B C 1
ATOM 2571 O O . ALA B 1 24 ? -18.734 -23.562 -9.391 1 98.75 24 ALA B O 1
ATOM 2572 N N . SER B 1 25 ? -16.625 -22.922 -9.289 1 98.5 25 SER B N 1
ATOM 2573 C CA . SER B 1 25 ? -16.109 -24.266 -9.055 1 98.5 25 SER B CA 1
ATOM 2574 C C . SER B 1 25 ? -16.594 -24.828 -7.723 1 98.5 25 SER B C 1
ATOM 2576 O O . SER B 1 25 ? -16.859 -26.016 -7.605 1 98.5 25 SER B O 1
ATOM 2578 N N . LEU B 1 26 ? -16.703 -23.969 -6.707 1 98.06 26 LEU B N 1
ATOM 2579 C CA . LEU B 1 26 ? -17.141 -24.359 -5.367 1 98.06 26 LEU B CA 1
ATOM 2580 C C . LEU B 1 26 ? -18.656 -24.469 -5.309 1 98.06 26 LEU B C 1
ATOM 2582 O O . LEU B 1 26 ? -19.219 -24.984 -4.332 1 98.06 26 LEU B O 1
ATOM 2586 N N . ASN B 1 27 ? -19.297 -24.031 -6.32 1 97.69 27 ASN B N 1
ATOM 2587 C CA . ASN B 1 27 ? -20.75 -23.969 -6.363 1 97.69 27 ASN B CA 1
ATOM 2588 C C . ASN B 1 27 ? -21.312 -23.125 -5.211 1 97.69 27 ASN B C 1
ATOM 2590 O O . ASN B 1 27 ? -22.188 -23.578 -4.48 1 97.69 27 ASN B O 1
ATOM 2594 N N . CYS B 1 28 ? -20.703 -21.953 -4.988 1 97.62 28 CYS B N 1
ATOM 2595 C CA . CYS B 1 28 ? -21.172 -21 -3.992 1 97.62 28 CYS B CA 1
ATOM 2596 C C . CYS B 1 28 ? -21.188 -19.578 -4.559 1 97.62 28 CYS B C 1
ATOM 2598 O O . CYS B 1 28 ? -20.531 -19.312 -5.566 1 97.62 28 CYS B O 1
ATOM 2600 N N . PRO B 1 29 ? -21.984 -18.719 -4.047 1 98 29 PRO B N 1
ATOM 2601 C CA . PRO B 1 29 ? -21.969 -17.344 -4.516 1 98 29 PRO B CA 1
ATOM 2602 C C . PRO B 1 29 ? -20.766 -16.547 -4 1 98 29 PRO B C 1
ATOM 2604 O O . PRO B 1 29 ? -20.234 -16.859 -2.928 1 98 29 PRO B O 1
ATOM 2607 N N . LEU B 1 30 ? -20.359 -15.617 -4.785 1 98.62 30 LEU B N 1
ATOM 2608 C CA . LEU B 1 30 ? -19.406 -14.641 -4.285 1 98.62 30 LEU B CA 1
ATOM 2609 C C . LEU B 1 30 ? -20.047 -13.742 -3.23 1 98.62 30 LEU B C 1
ATOM 2611 O O . LEU B 1 30 ? -21.172 -13.266 -3.416 1 98.62 30 LEU B O 1
ATOM 2615 N N . GLY B 1 31 ? -19.359 -13.555 -2.146 1 98.38 31 GLY B N 1
ATOM 2616 C CA . GLY B 1 31 ? -19.891 -12.719 -1.084 1 98.38 31 GLY B CA 1
ATOM 2617 C C . GLY B 1 31 ? -20.094 -11.273 -1.506 1 98.38 31 GLY B C 1
ATOM 2618 O O . GLY B 1 31 ? -19.469 -10.812 -2.463 1 98.38 31 GLY B O 1
ATOM 2619 N N . LYS B 1 32 ? -20.938 -10.656 -0.772 1 97.81 32 LYS B N 1
ATOM 2620 C CA . LYS B 1 32 ? -21.25 -9.258 -1.05 1 97.81 32 LYS B CA 1
ATOM 2621 C C . LYS B 1 32 ? -20.422 -8.32 -0.189 1 97.81 32 LYS B C 1
ATOM 2623 O O . LYS B 1 32 ? -20.578 -8.273 1.032 1 97.81 32 LYS B O 1
ATOM 2628 N N . MET B 1 33 ? -19.562 -7.625 -0.804 1 97.69 33 MET B N 1
ATOM 2629 C CA . MET B 1 33 ? -18.672 -6.676 -0.162 1 97.69 33 MET B CA 1
ATOM 2630 C C . MET B 1 33 ? -18.516 -5.414 -1.004 1 97.69 33 MET B C 1
ATOM 2632 O O . MET B 1 33 ? -18.516 -5.48 -2.234 1 97.69 33 MET B O 1
ATOM 2636 N N . ASN B 1 34 ? -18.438 -4.336 -0.308 1 96.69 34 ASN B N 1
ATOM 2637 C CA . ASN B 1 34 ? -18.281 -3.062 -1.005 1 96.69 34 ASN B CA 1
ATOM 2638 C C . ASN B 1 34 ? -16.922 -2.434 -0.716 1 96.69 34 ASN B C 1
ATOM 2640 O O . ASN B 1 34 ? -16.469 -2.424 0.43 1 96.69 34 ASN B O 1
ATOM 2644 N N . ILE B 1 35 ? -16.25 -2.031 -1.768 1 96.81 35 ILE B N 1
ATOM 2645 C CA . ILE B 1 35 ? -15.055 -1.205 -1.663 1 96.81 35 ILE B CA 1
ATOM 2646 C C . ILE B 1 35 ? -15.359 0.21 -2.15 1 96.81 35 ILE B C 1
ATOM 2648 O O . ILE B 1 35 ? -15.477 0.447 -3.355 1 96.81 35 ILE B O 1
ATOM 2652 N N . THR B 1 36 ? -15.477 1.127 -1.238 1 96.44 36 THR B N 1
ATOM 2653 C CA . THR B 1 36 ? -15.797 2.514 -1.555 1 96.44 36 THR B CA 1
ATOM 2654 C C . THR B 1 36 ? -14.531 3.311 -1.846 1 96.44 36 THR B C 1
ATOM 2656 O O . THR B 1 36 ? -13.609 3.342 -1.025 1 96.44 36 THR B O 1
ATOM 2659 N N . HIS B 1 37 ? -14.492 3.867 -3 1 96.44 37 HIS B N 1
ATOM 2660 C CA . HIS B 1 37 ? -13.367 4.719 -3.375 1 96.44 37 HIS B CA 1
ATOM 2661 C C . HIS B 1 37 ? -13.695 6.191 -3.154 1 96.44 37 HIS B C 1
ATOM 2663 O O . HIS B 1 37 ? -14.797 6.641 -3.473 1 96.44 37 HIS B O 1
ATOM 2669 N N . PHE B 1 38 ? -12.766 6.926 -2.59 1 96.25 38 PHE B N 1
ATOM 2670 C CA . PHE B 1 38 ? -12.969 8.344 -2.303 1 96.25 38 PHE B CA 1
ATOM 2671 C C . PHE B 1 38 ? -12.219 9.211 -3.305 1 96.25 38 PHE B C 1
ATOM 2673 O O . PHE B 1 38 ? -11.344 8.719 -4.027 1 96.25 38 PHE B O 1
ATOM 2680 N N . ALA B 1 39 ? -12.531 10.492 -3.312 1 94.69 39 ALA B N 1
ATOM 2681 C CA . ALA B 1 39 ? -11.977 11.422 -4.293 1 94.69 39 ALA B CA 1
ATOM 2682 C C . ALA B 1 39 ? -10.461 11.555 -4.129 1 94.69 39 ALA B C 1
ATOM 2684 O O . ALA B 1 39 ? -9.742 11.758 -5.109 1 94.69 39 ALA B O 1
ATOM 2685 N N . ASP B 1 40 ? -9.984 11.352 -2.953 1 95.31 40 ASP B N 1
ATOM 2686 C CA . ASP B 1 40 ? -8.562 11.562 -2.684 1 95.31 40 ASP B CA 1
ATOM 2687 C C . ASP B 1 40 ? -7.75 10.32 -3.029 1 95.31 40 ASP B C 1
ATOM 2689 O O . ASP B 1 40 ? -6.52 10.336 -2.959 1 95.31 40 ASP B O 1
ATOM 2693 N N . GLY B 1 41 ? -8.414 9.227 -3.33 1 96 41 GLY B N 1
ATOM 2694 C CA . GLY B 1 41 ? -7.727 8.008 -3.705 1 96 41 GLY B CA 1
ATOM 2695 C C . GLY B 1 41 ? -7.762 6.945 -2.621 1 96 41 GLY B C 1
ATOM 2696 O O . GLY B 1 41 ? -7.379 5.797 -2.857 1 96 41 GLY B O 1
ATOM 2697 N N . GLU B 1 42 ? -8.219 7.293 -1.421 1 97.25 42 GLU B N 1
ATOM 2698 C CA . GLU B 1 42 ? -8.391 6.293 -0.372 1 97.25 42 GLU B CA 1
ATOM 2699 C C . GLU B 1 42 ? -9.586 5.391 -0.666 1 97.25 42 GLU B C 1
ATOM 2701 O O . GLU B 1 42 ? -10.43 5.715 -1.509 1 97.25 42 GLU B O 1
ATOM 2706 N N . PHE B 1 43 ? -9.617 4.309 -0.07 1 97.62 43 PHE B N 1
ATOM 2707 C CA . PHE B 1 43 ? -10.75 3.396 -0.181 1 97.62 43 PHE B CA 1
ATOM 2708 C C . PHE B 1 43 ? -11.023 2.717 1.154 1 97.62 43 PHE B C 1
ATOM 2710 O O . PHE B 1 43 ? -10.172 2.711 2.045 1 97.62 43 PHE B O 1
ATOM 2717 N N . ALA B 1 44 ? -12.211 2.283 1.333 1 97.06 44 ALA B N 1
ATOM 2718 C CA . ALA B 1 44 ? -12.688 1.605 2.537 1 97.06 44 ALA B CA 1
ATOM 2719 C C . ALA B 1 44 ? -13.461 0.342 2.186 1 97.06 44 ALA B C 1
ATOM 2721 O O . ALA B 1 44 ? -14.07 0.255 1.114 1 97.06 44 ALA B O 1
ATOM 2722 N N . VAL B 1 45 ? -13.445 -0.583 3.088 1 97.75 45 VAL B N 1
ATOM 2723 C CA . VAL B 1 45 ? -14.086 -1.874 2.846 1 97.75 45 VAL B CA 1
ATOM 2724 C C . VAL B 1 45 ? -15.242 -2.068 3.818 1 97.75 45 VAL B C 1
ATOM 2726 O O . VAL B 1 45 ? -15.141 -1.726 5 1 97.75 45 VAL B O 1
ATOM 2729 N N . SER B 1 46 ? -16.344 -2.576 3.33 1 97.75 46 SER B N 1
ATOM 2730 C CA . SER B 1 46 ? -17.469 -2.949 4.172 1 97.75 46 SER B CA 1
ATOM 2731 C C . SER B 1 46 ? -18.141 -4.227 3.668 1 97.75 46 SER B C 1
ATOM 2733 O O . SER B 1 46 ? -18.375 -4.375 2.467 1 97.75 46 SER B O 1
ATOM 2735 N N . TYR B 1 47 ? -18.375 -5.137 4.562 1 98.31 47 TYR B N 1
ATOM 2736 C CA . TYR B 1 47 ? -19.141 -6.328 4.211 1 98.31 47 TYR B CA 1
ATOM 2737 C C . TYR B 1 47 ? -20.641 -6.047 4.242 1 98.31 47 TYR B C 1
ATOM 2739 O O . TYR B 1 47 ? -21.156 -5.52 5.23 1 98.31 47 TYR B O 1
ATOM 2747 N N . GLU B 1 48 ? -21.359 -6.398 3.207 1 97.44 48 GLU B N 1
ATOM 2748 C CA . GLU B 1 48 ? -22.766 -6.047 3.043 1 97.44 48 GLU B CA 1
ATOM 2749 C C . GLU B 1 48 ? -23.672 -7.141 3.592 1 97.44 48 GLU B C 1
ATOM 2751 O O . GLU B 1 48 ? -24.891 -7.07 3.451 1 97.44 48 GLU B O 1
ATOM 2756 N N . GLU B 1 49 ? -23.109 -8.164 4.102 1 97.19 49 GLU B N 1
ATOM 2757 C CA . GLU B 1 49 ? -23.812 -9.258 4.77 1 97.19 49 GLU B CA 1
ATOM 2758 C C . GLU B 1 49 ? -23.062 -9.727 6.008 1 97.19 49 GLU B C 1
ATOM 2760 O O . GLU B 1 49 ? -21.859 -9.461 6.145 1 97.19 49 GLU B O 1
ATOM 2765 N N . SER B 1 50 ? -23.797 -10.367 6.918 1 96.88 50 SER B N 1
ATOM 2766 C CA . SER B 1 50 ? -23.156 -10.852 8.133 1 96.88 50 SER B CA 1
ATOM 2767 C C . SER B 1 50 ? -22.156 -11.953 7.824 1 96.88 50 SER B C 1
ATOM 2769 O O . SER B 1 50 ? -22.438 -12.859 7.043 1 96.88 50 SER B O 1
ATOM 2771 N N . ILE B 1 51 ? -21.016 -11.805 8.477 1 97.69 51 ILE B N 1
ATOM 2772 C CA . ILE B 1 51 ? -19.984 -12.82 8.32 1 97.69 51 ILE B CA 1
ATOM 2773 C C . ILE B 1 51 ? -19.609 -13.383 9.688 1 97.69 51 ILE B C 1
ATOM 2775 O O . ILE B 1 51 ? -18.547 -14 9.836 1 97.69 51 ILE B O 1
ATOM 2779 N N . ARG B 1 52 ? -20.391 -13.07 10.688 1 96.88 52 ARG B N 1
ATOM 2780 C CA . ARG B 1 52 ? -20.125 -13.516 12.055 1 96.88 52 ARG B CA 1
ATOM 2781 C C . ARG B 1 52 ? -20.047 -15.031 12.133 1 96.88 52 ARG B C 1
ATOM 2783 O O . ARG B 1 52 ? -20.953 -15.734 11.664 1 96.88 52 ARG B O 1
ATOM 2790 N N . GLY B 1 53 ? -18.953 -15.539 12.656 1 97.31 53 GLY B N 1
ATOM 2791 C CA . GLY B 1 53 ? -18.781 -16.969 12.875 1 97.31 53 GLY B CA 1
ATOM 2792 C C . GLY B 1 53 ? -18.438 -17.734 11.609 1 97.31 53 GLY B C 1
ATOM 2793 O O . GLY B 1 53 ? -18.344 -18.953 11.617 1 97.31 53 GLY B O 1
ATOM 2794 N N . ALA B 1 54 ? -18.219 -17.047 10.531 1 97.81 54 ALA B N 1
ATOM 2795 C CA . ALA B 1 54 ? -17.922 -17.719 9.258 1 97.81 54 ALA B CA 1
ATOM 2796 C C . ALA B 1 54 ? -16.422 -17.828 9.039 1 97.81 54 ALA B C 1
ATOM 2798 O O . ALA B 1 54 ? -15.648 -17.031 9.578 1 97.81 54 ALA B O 1
ATOM 2799 N N . ASN B 1 55 ? -16.031 -18.906 8.297 1 98.31 55 ASN B N 1
ATOM 2800 C CA . ASN B 1 55 ? -14.711 -18.906 7.684 1 98.31 55 ASN B CA 1
ATOM 2801 C C . ASN B 1 55 ? -14.672 -18.062 6.422 1 98.31 55 ASN B C 1
ATOM 2803 O O . ASN B 1 55 ? -15.328 -18.375 5.43 1 98.31 55 ASN B O 1
ATOM 2807 N N . VAL B 1 56 ? -13.914 -16.969 6.477 1 98.81 56 VAL B N 1
ATOM 2808 C CA . VAL B 1 56 ? -13.938 -15.984 5.402 1 98.81 56 VAL B CA 1
ATOM 2809 C C . VAL B 1 56 ? -12.68 -16.109 4.551 1 98.81 56 VAL B C 1
ATOM 2811 O O . VAL B 1 56 ? -11.562 -15.969 5.051 1 98.81 56 VAL B O 1
ATOM 2814 N N . PHE B 1 57 ? -12.867 -16.453 3.275 1 98.94 57 PHE B N 1
ATOM 2815 C CA . PHE B 1 57 ? -11.789 -16.547 2.303 1 98.94 57 PHE B CA 1
ATOM 2816 C C . PHE B 1 57 ? -11.711 -15.273 1.465 1 98.94 57 PHE B C 1
ATOM 2818 O O . PHE B 1 57 ? -12.68 -14.891 0.806 1 98.94 57 PHE B O 1
ATOM 2825 N N . LEU B 1 58 ? -10.578 -14.609 1.521 1 98.94 58 LEU B N 1
ATOM 2826 C CA . LEU B 1 58 ? -10.383 -13.352 0.813 1 98.94 58 LEU B CA 1
ATOM 2827 C C . LEU B 1 58 ? -9.422 -13.523 -0.354 1 98.94 58 LEU B C 1
ATOM 2829 O O . LEU B 1 58 ? -8.211 -13.656 -0.151 1 98.94 58 LEU B O 1
ATOM 2833 N N . VAL B 1 59 ? -9.953 -13.453 -1.586 1 98.94 59 VAL B N 1
ATOM 2834 C CA . VAL B 1 59 ? -9.172 -13.703 -2.793 1 98.94 59 VAL B CA 1
ATOM 2835 C C . VAL B 1 59 ? -8.633 -12.383 -3.344 1 98.94 59 VAL B C 1
ATOM 2837 O O . VAL B 1 59 ? -9.398 -11.523 -3.777 1 98.94 59 VAL B O 1
ATOM 2840 N N . GLN B 1 60 ? -7.332 -12.242 -3.334 1 98.75 60 GLN B N 1
ATOM 2841 C CA . GLN B 1 60 ? -6.719 -11.047 -3.906 1 98.75 60 GLN B CA 1
ATOM 2842 C C . GLN B 1 60 ? -5.227 -11.258 -4.148 1 98.75 60 GLN B C 1
ATOM 2844 O O . GLN B 1 60 ? -4.445 -11.344 -3.201 1 98.75 60 GLN B O 1
ATOM 2849 N N . SER B 1 61 ? -4.832 -11.328 -5.449 1 98.81 61 SER B N 1
ATOM 2850 C CA . SER B 1 61 ? -3.412 -11.227 -5.773 1 98.81 61 SER B CA 1
ATOM 2851 C C . SER B 1 61 ? -2.873 -9.836 -5.473 1 98.81 61 SER B C 1
ATOM 2853 O O . SER B 1 61 ? -3.576 -8.836 -5.656 1 98.81 61 SER B O 1
ATOM 2855 N N . THR B 1 62 ? -1.627 -9.719 -5.074 1 98.5 62 THR B N 1
ATOM 2856 C CA . THR B 1 62 ? -1.108 -8.438 -4.613 1 98.5 62 THR B CA 1
ATOM 2857 C C . THR B 1 62 ? -0.061 -7.898 -5.586 1 98.5 62 THR B C 1
ATOM 2859 O O . THR B 1 62 ? 0.99 -7.41 -5.164 1 98.5 62 THR B O 1
ATOM 2862 N N . PHE B 1 63 ? -0.313 -8.094 -6.91 1 97.19 63 PHE B N 1
ATOM 2863 C CA . PHE B 1 63 ? 0.551 -7.445 -7.891 1 97.19 63 PHE B CA 1
ATOM 2864 C C . PHE B 1 63 ? 0.439 -5.93 -7.793 1 97.19 63 PHE B C 1
ATOM 2866 O O . PHE B 1 63 ? -0.602 -5.402 -7.391 1 97.19 63 PHE B O 1
ATOM 2873 N N . PRO B 1 64 ? 1.496 -5.203 -8.109 1 92.81 64 PRO B N 1
ATOM 2874 C CA . PRO B 1 64 ? 1.506 -3.744 -7.961 1 92.81 64 PRO B CA 1
ATOM 2875 C C . PRO B 1 64 ? 0.427 -3.057 -8.797 1 92.81 64 PRO B C 1
ATOM 2877 O O . PRO B 1 64 ? -0.091 -3.646 -9.75 1 92.81 64 PRO B O 1
ATOM 2880 N N . ASN B 1 65 ? 0.174 -1.827 -8.344 1 93.56 65 ASN B N 1
ATOM 2881 C CA . ASN B 1 65 ? 0.745 -1.035 -7.258 1 93.56 65 ASN B CA 1
ATOM 2882 C C . ASN B 1 65 ? 0.271 -1.529 -5.895 1 93.56 65 ASN B C 1
ATOM 2884 O O . ASN B 1 65 ? -0.362 -2.582 -5.797 1 93.56 65 ASN B O 1
ATOM 2888 N N . SER B 1 66 ? 0.542 -0.812 -4.781 1 97.81 66 SER B N 1
ATOM 2889 C CA . SER B 1 66 ? 0.377 -1.279 -3.408 1 97.81 66 SER B CA 1
ATOM 2890 C C . SER B 1 66 ? -1.091 -1.272 -2.994 1 97.81 66 SER B C 1
ATOM 2892 O O . SER B 1 66 ? -1.44 -1.759 -1.917 1 97.81 66 SER B O 1
ATOM 2894 N N . ASP B 1 67 ? -1.959 -0.8 -3.838 1 98 67 ASP B N 1
ATOM 2895 C CA . ASP B 1 67 ? -3.371 -0.688 -3.484 1 98 67 ASP B CA 1
ATOM 2896 C C . ASP B 1 67 ? -4.004 -2.066 -3.316 1 98 67 ASP B C 1
ATOM 2898 O O . ASP B 1 67 ? -4.902 -2.248 -2.488 1 98 67 ASP B O 1
ATOM 2902 N N . ASN B 1 68 ? -3.58 -3.039 -4.141 1 98.5 68 ASN B N 1
ATOM 2903 C CA . ASN B 1 68 ? -4.125 -4.383 -3.994 1 98.5 68 ASN B CA 1
ATOM 2904 C C . ASN B 1 68 ? -3.822 -4.965 -2.617 1 98.5 68 ASN B C 1
ATOM 2906 O O . ASN B 1 68 ? -4.68 -5.602 -2.004 1 98.5 68 ASN B O 1
ATOM 2910 N N . LEU B 1 69 ? -2.584 -4.738 -2.193 1 98.81 69 LEU B N 1
ATOM 2911 C CA . LEU B 1 69 ? -2.199 -5.207 -0.867 1 98.81 69 LEU B CA 1
ATOM 2912 C C . LEU B 1 69 ? -2.984 -4.473 0.216 1 98.81 69 LEU B C 1
ATOM 2914 O O . LEU B 1 69 ? -3.502 -5.098 1.145 1 98.81 69 LEU B O 1
ATOM 2918 N N . MET B 1 70 ? -3.08 -3.15 0.086 1 98.81 70 MET B N 1
ATOM 2919 C CA . MET B 1 70 ? -3.789 -2.357 1.086 1 98.81 70 MET B CA 1
ATOM 2920 C C . MET B 1 70 ? -5.262 -2.754 1.15 1 98.81 70 MET B C 1
ATOM 2922 O O . MET B 1 70 ? -5.836 -2.842 2.236 1 98.81 70 MET B O 1
ATOM 2926 N N . GLU B 1 71 ? -5.844 -2.971 -0.006 1 98.56 71 GLU B N 1
ATOM 2927 C CA . GLU B 1 71 ? -7.23 -3.42 -0.053 1 98.56 71 GLU B CA 1
ATOM 2928 C C . GLU B 1 71 ? -7.414 -4.738 0.695 1 98.56 71 GLU B C 1
ATOM 2930 O O . GLU B 1 71 ? -8.359 -4.891 1.47 1 98.56 71 GLU B O 1
ATOM 2935 N N . LEU B 1 72 ? -6.531 -5.641 0.471 1 98.88 72 LEU B N 1
ATOM 2936 C CA . LEU B 1 72 ? -6.59 -6.926 1.156 1 98.88 72 LEU B CA 1
ATOM 2937 C C . LEU B 1 72 ? -6.465 -6.746 2.666 1 98.88 72 LEU B C 1
ATOM 2939 O O . LEU B 1 72 ? -7.199 -7.371 3.434 1 98.88 72 LEU B O 1
ATOM 2943 N N . LEU B 1 73 ? -5.543 -5.914 3.076 1 98.94 73 LEU B N 1
ATOM 2944 C CA . LEU B 1 73 ? -5.34 -5.66 4.5 1 98.94 73 LEU B CA 1
ATOM 2945 C C . LEU B 1 73 ? -6.594 -5.07 5.133 1 98.94 73 LEU B C 1
ATOM 2947 O O . LEU B 1 73 ? -6.973 -5.453 6.242 1 98.94 73 LEU B O 1
ATOM 29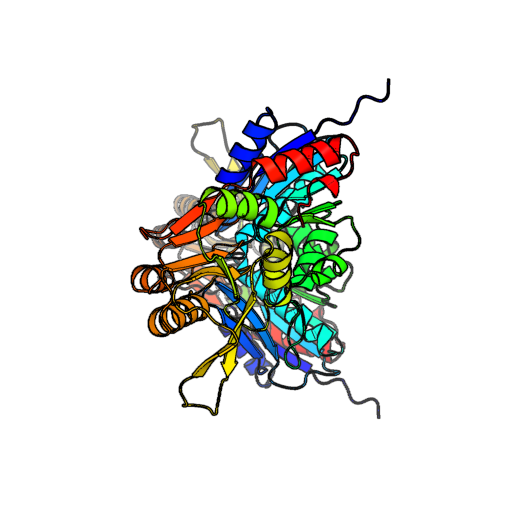51 N N . LEU B 1 74 ? -7.227 -4.148 4.43 1 98.88 74 LEU B N 1
ATOM 2952 C CA . LEU B 1 74 ? -8.469 -3.568 4.922 1 98.88 74 LEU B CA 1
ATOM 2953 C C . LEU B 1 74 ? -9.578 -4.617 4.98 1 98.88 74 LEU B C 1
ATOM 2955 O O . LEU B 1 74 ? -10.398 -4.613 5.898 1 98.88 74 LEU B O 1
ATOM 2959 N N . MET B 1 75 ? -9.617 -5.496 3.973 1 98.88 75 MET B N 1
ATOM 2960 C CA . MET B 1 75 ? -10.578 -6.594 3.977 1 98.88 75 MET B CA 1
ATOM 2961 C C . MET B 1 75 ? -10.406 -7.465 5.215 1 98.88 75 MET B C 1
ATOM 2963 O O . MET B 1 75 ? -11.391 -7.828 5.863 1 98.88 75 MET B O 1
ATOM 2967 N N . VAL B 1 76 ? -9.18 -7.801 5.523 1 98.94 76 VAL B N 1
ATOM 2968 C CA . VAL B 1 76 ? -8.867 -8.641 6.672 1 98.94 76 VAL B CA 1
ATOM 2969 C C . VAL B 1 76 ? -9.289 -7.934 7.961 1 98.94 76 VAL B C 1
ATOM 2971 O O . VAL B 1 76 ? -9.953 -8.531 8.812 1 98.94 76 VAL B O 1
ATOM 2974 N N . ASP B 1 77 ? -8.914 -6.688 8.094 1 98.81 77 ASP B N 1
ATOM 2975 C CA . ASP B 1 77 ? -9.25 -5.902 9.273 1 98.81 77 ASP B CA 1
ATOM 2976 C C . ASP B 1 77 ? -10.758 -5.871 9.508 1 98.81 77 ASP B C 1
ATOM 2978 O O . ASP B 1 77 ? -11.227 -6.094 10.633 1 98.81 77 ASP B O 1
ATOM 2982 N N . ALA B 1 78 ? -11.5 -5.547 8.438 1 98.75 78 ALA B N 1
ATOM 2983 C CA . ALA B 1 78 ? -12.953 -5.473 8.539 1 98.75 78 ALA B CA 1
ATOM 2984 C C . ALA B 1 78 ? -13.547 -6.812 8.961 1 98.75 78 ALA B C 1
ATOM 2986 O O . ALA B 1 78 ? -14.477 -6.863 9.773 1 98.75 78 ALA B O 1
ATOM 2987 N N . ALA B 1 79 ? -13.023 -7.883 8.414 1 98.75 79 ALA B N 1
ATOM 2988 C CA . ALA B 1 79 ? -13.531 -9.211 8.734 1 98.75 79 ALA B CA 1
ATOM 2989 C C . ALA B 1 79 ? -13.32 -9.547 10.203 1 98.75 79 ALA B C 1
ATOM 2991 O O . ALA B 1 79 ? -14.211 -10.07 10.867 1 98.75 79 ALA B O 1
ATOM 2992 N N . LYS B 1 80 ? -12.156 -9.227 10.68 1 98 80 LYS B N 1
ATOM 2993 C CA . LYS B 1 80 ? -11.859 -9.461 12.094 1 98 80 LYS B CA 1
ATOM 2994 C C . LYS B 1 80 ? -12.812 -8.68 12.992 1 98 80 LYS B C 1
ATOM 2996 O O . LYS B 1 80 ? -13.344 -9.219 13.961 1 98 80 LYS B O 1
ATOM 3001 N N . ARG B 1 81 ? -13.016 -7.477 12.641 1 97.62 81 ARG B N 1
ATOM 3002 C CA . ARG B 1 81 ? -13.875 -6.602 13.438 1 97.62 81 ARG B CA 1
ATOM 3003 C C . ARG B 1 81 ? -15.336 -7.039 13.352 1 97.62 81 ARG B C 1
ATOM 3005 O O . ARG B 1 81 ? -16.125 -6.746 14.25 1 97.62 81 ARG B O 1
ATOM 3012 N N . ALA B 1 82 ? -15.648 -7.746 12.312 1 97.69 82 ALA B N 1
ATOM 3013 C CA . ALA B 1 82 ? -17.016 -8.211 12.117 1 97.69 82 ALA B CA 1
ATOM 3014 C C . ALA B 1 82 ? -17.203 -9.617 12.695 1 97.69 82 ALA B C 1
ATOM 3016 O O . ALA B 1 82 ? -18.203 -10.281 12.406 1 97.69 82 ALA B O 1
ATOM 3017 N N . SER B 1 83 ? -16.219 -10.148 13.43 1 97.5 83 SER B N 1
ATOM 3018 C CA . SER B 1 83 ? -16.281 -11.375 14.219 1 97.5 83 SER B CA 1
ATOM 3019 C C . SER B 1 83 ? -16.281 -12.609 13.328 1 97.5 83 SER B C 1
ATOM 3021 O O . SER B 1 83 ? -16.984 -13.586 13.617 1 97.5 83 SER B O 1
ATOM 3023 N N . ALA B 1 84 ? -15.625 -12.547 12.195 1 98.25 84 ALA B N 1
ATOM 3024 C CA . ALA B 1 84 ? -15.359 -13.773 11.453 1 98.25 84 ALA B CA 1
ATOM 3025 C C . ALA B 1 84 ? -14.688 -14.82 12.336 1 98.25 84 ALA B C 1
ATOM 3027 O O . ALA B 1 84 ? -13.836 -14.484 13.164 1 98.25 84 ALA B O 1
ATOM 3028 N N . LYS B 1 85 ? -15.094 -16.062 12.188 1 98.06 85 LYS B N 1
ATOM 3029 C CA . LYS B 1 85 ? -14.453 -17.125 12.945 1 98.06 85 LYS B CA 1
ATOM 3030 C C . LYS B 1 85 ? -12.977 -17.25 12.57 1 98.06 85 LYS B C 1
ATOM 3032 O O . LYS B 1 85 ? -12.117 -17.406 13.453 1 98.06 85 LYS B O 1
ATOM 3037 N N . SER B 1 86 ? -12.711 -17.266 11.289 1 98.31 86 SER B N 1
ATOM 3038 C CA . SER B 1 86 ? -11.359 -17.281 10.75 1 98.31 86 SER B CA 1
ATOM 3039 C C . SER B 1 86 ? -11.266 -16.469 9.453 1 98.31 86 SER B C 1
ATOM 3041 O O . SER B 1 86 ? -12.266 -16.312 8.742 1 98.31 86 SER B O 1
ATOM 3043 N N . VAL B 1 87 ? -10.117 -15.914 9.242 1 98.88 87 VAL B N 1
ATOM 3044 C CA . VAL B 1 87 ? -9.852 -15.133 8.039 1 98.88 87 VAL B CA 1
ATOM 3045 C C . VAL B 1 87 ? -8.711 -15.773 7.25 1 98.88 87 VAL B C 1
ATOM 3047 O O . VAL B 1 87 ? -7.574 -15.836 7.73 1 98.88 87 VAL B O 1
ATOM 3050 N N . ILE B 1 88 ? -8.969 -16.266 6.055 1 98.88 88 ILE B N 1
ATOM 3051 C CA . ILE B 1 88 ? -7.984 -16.922 5.207 1 98.88 88 ILE B CA 1
ATOM 3052 C C . ILE B 1 88 ? -7.652 -16.047 4.008 1 98.88 88 ILE B C 1
ATOM 3054 O O . ILE B 1 88 ? -8.539 -15.703 3.219 1 98.88 88 ILE B O 1
ATOM 3058 N N . ALA B 1 89 ? -6.434 -15.633 3.936 1 98.94 89 ALA B N 1
ATOM 3059 C CA . ALA B 1 89 ? -5.988 -14.898 2.752 1 98.94 89 ALA B CA 1
ATOM 3060 C C . ALA B 1 89 ? -5.676 -15.852 1.604 1 98.94 89 ALA B C 1
ATOM 3062 O O . ALA B 1 89 ? -4.902 -16.797 1.767 1 98.94 89 ALA B O 1
ATOM 3063 N N . VAL B 1 90 ? -6.328 -15.695 0.489 1 98.94 90 VAL B N 1
ATOM 3064 C CA . VAL B 1 90 ? -6.059 -16.422 -0.75 1 98.94 90 VAL B CA 1
ATOM 3065 C C . VAL B 1 90 ? -5.352 -15.492 -1.74 1 98.94 90 VAL B C 1
ATOM 3067 O O . VAL B 1 90 ? -5.988 -14.672 -2.396 1 98.94 90 VAL B O 1
ATOM 3070 N N . ILE B 1 91 ? -4.043 -15.68 -1.817 1 98.94 91 ILE B N 1
ATOM 3071 C CA . ILE B 1 91 ? -3.211 -14.773 -2.596 1 98.94 91 ILE B CA 1
ATOM 3072 C C . ILE B 1 91 ? -2.516 -15.539 -3.717 1 98.94 91 ILE B C 1
ATOM 3074 O O . ILE B 1 91 ? -1.357 -15.945 -3.576 1 98.94 91 ILE B O 1
ATOM 3078 N N . PRO B 1 92 ? -3.154 -15.633 -4.887 1 98.88 92 PRO B N 1
ATOM 3079 C CA . PRO B 1 92 ? -2.584 -16.406 -5.988 1 98.88 92 PRO B CA 1
ATOM 3080 C C . PRO B 1 92 ? -1.221 -15.891 -6.438 1 98.88 92 PRO B C 1
ATOM 3082 O O . PRO B 1 92 ? -0.349 -16.672 -6.816 1 98.88 92 PRO B O 1
ATOM 3085 N N . TYR B 1 93 ? -1.04 -14.617 -6.469 1 98.88 93 TYR B N 1
ATOM 3086 C CA . TYR B 1 93 ? 0.26 -13.992 -6.684 1 98.88 93 TYR B CA 1
ATOM 3087 C C . TYR B 1 93 ? 0.657 -13.125 -5.492 1 98.88 93 TYR B C 1
ATOM 3089 O O . TYR B 1 93 ? 0.013 -12.117 -5.211 1 98.88 93 TYR B O 1
ATOM 3097 N N . PHE B 1 94 ? 1.72 -13.523 -4.852 1 98.75 94 PHE B N 1
ATOM 3098 C CA . PHE B 1 94 ? 2.225 -12.859 -3.654 1 98.75 94 PHE B CA 1
ATOM 3099 C C . PHE B 1 94 ? 3.234 -11.773 -4.02 1 98.75 94 PHE B C 1
ATOM 3101 O O . PHE B 1 94 ? 4.418 -12.07 -4.219 1 98.75 94 PHE B O 1
ATOM 3108 N N . GLY B 1 95 ? 2.803 -10.523 -4.043 1 98 95 GLY B N 1
ATOM 3109 C CA . GLY B 1 95 ? 3.682 -9.406 -4.371 1 98 95 GLY B CA 1
ATOM 3110 C C . GLY B 1 95 ? 4.871 -9.297 -3.438 1 98 95 GLY B C 1
ATOM 3111 O O . GLY B 1 95 ? 4.789 -9.672 -2.268 1 98 95 GLY B O 1
ATOM 3112 N N . TRP B 1 96 ? 5.996 -8.789 -3.949 1 98 96 TRP B N 1
ATOM 3113 C CA . TRP B 1 96 ? 7.25 -8.539 -3.238 1 98 96 TRP B CA 1
ATOM 3114 C C . TRP B 1 96 ? 7.938 -9.852 -2.875 1 98 96 TRP B C 1
ATOM 3116 O O . TRP B 1 96 ? 8.945 -9.859 -2.162 1 98 96 TRP B O 1
ATOM 3126 N N . ALA B 1 97 ? 7.461 -10.977 -3.402 1 98 97 ALA B N 1
ATOM 3127 C CA . ALA B 1 97 ? 8.039 -12.281 -3.102 1 98 97 ALA B CA 1
ATOM 3128 C C . ALA B 1 97 ? 9.492 -12.359 -3.564 1 98 97 ALA B C 1
ATOM 3130 O O . ALA B 1 97 ? 10.305 -13.078 -2.973 1 98 97 ALA B O 1
ATOM 3131 N N . ARG B 1 98 ? 9.891 -11.594 -4.637 1 96.5 98 ARG B N 1
ATOM 3132 C CA . ARG B 1 98 ? 11.25 -11.625 -5.168 1 96.5 98 ARG B CA 1
ATOM 3133 C C . ARG B 1 98 ? 12.227 -10.922 -4.227 1 96.5 98 ARG B C 1
ATOM 3135 O O . ARG B 1 98 ? 13.438 -11.07 -4.363 1 96.5 98 ARG B O 1
ATOM 3142 N N . GLN B 1 99 ? 11.695 -10.133 -3.24 1 97.5 99 GLN B N 1
ATOM 3143 C CA . GLN B 1 99 ? 12.492 -9.492 -2.201 1 97.5 99 GLN B CA 1
ATOM 3144 C C . GLN B 1 99 ? 12.516 -10.336 -0.927 1 97.5 99 GLN B C 1
ATOM 3146 O O . GLN B 1 99 ? 12.016 -9.906 0.116 1 97.5 99 GLN B O 1
ATOM 3151 N N . ASP B 1 100 ? 13.156 -11.562 -0.975 1 96.88 100 ASP B N 1
ATOM 3152 C CA . ASP B 1 100 ? 12.992 -12.586 0.046 1 96.88 100 ASP B CA 1
ATOM 3153 C C . ASP B 1 100 ? 14.242 -12.703 0.915 1 96.88 100 ASP B C 1
ATOM 3155 O O . ASP B 1 100 ? 14.312 -13.555 1.804 1 96.88 100 ASP B O 1
ATOM 3159 N N . ARG B 1 101 ? 15.242 -11.883 0.604 1 94.75 101 ARG B N 1
ATOM 3160 C CA . ARG B 1 101 ? 16.484 -11.898 1.367 1 94.75 101 ARG B CA 1
ATOM 3161 C C . ARG B 1 101 ? 17.234 -10.578 1.223 1 94.75 101 ARG B C 1
ATOM 3163 O O . ARG B 1 101 ? 16.859 -9.734 0.403 1 94.75 101 ARG B O 1
ATOM 3170 N N . LYS B 1 102 ? 18.266 -10.398 2.057 1 93.25 102 LYS B N 1
ATOM 3171 C CA . LYS B 1 102 ? 19.203 -9.297 1.851 1 93.25 102 LYS B CA 1
ATOM 3172 C C . LYS B 1 102 ? 20.25 -9.648 0.794 1 93.25 102 LYS B C 1
ATOM 3174 O O . LYS B 1 102 ? 21.109 -10.5 1.027 1 93.25 102 LYS B O 1
ATOM 3179 N N . ASP B 1 103 ? 20.125 -9.07 -0.362 1 89.44 103 ASP B N 1
ATOM 3180 C CA . ASP B 1 103 ? 21.109 -9.336 -1.404 1 89.44 103 ASP B CA 1
ATOM 3181 C C . ASP B 1 103 ? 22.234 -8.289 -1.388 1 89.44 103 ASP B C 1
ATOM 3183 O O . ASP B 1 103 ? 23.234 -8.438 -2.08 1 89.44 103 ASP B O 1
ATOM 3187 N N . LYS B 1 104 ? 22.062 -7.266 -0.656 1 90.94 104 LYS B N 1
ATOM 3188 C CA . LYS B 1 104 ? 23.062 -6.234 -0.378 1 90.94 104 LYS B CA 1
ATOM 3189 C C . LYS B 1 104 ? 22.828 -5.605 0.993 1 90.94 104 LYS B C 1
ATOM 3191 O O . LYS B 1 104 ? 21.797 -5.84 1.624 1 90.94 104 LYS B O 1
ATOM 3196 N N . PRO B 1 105 ? 23.734 -4.879 1.429 1 91.44 105 PRO B N 1
ATOM 3197 C CA . PRO B 1 105 ? 23.594 -4.309 2.771 1 91.44 105 PRO B CA 1
ATOM 3198 C C . PRO B 1 105 ? 22.484 -3.26 2.859 1 91.44 105 PRO B C 1
ATOM 3200 O O . PRO B 1 105 ? 22.234 -2.547 1.888 1 91.44 105 PRO B O 1
ATOM 3203 N N . ARG B 1 106 ? 21.859 -3.143 4.016 1 96.06 106 ARG B N 1
ATOM 3204 C CA . ARG B 1 106 ? 20.969 -2.064 4.418 1 96.06 106 ARG B CA 1
ATOM 3205 C C . ARG B 1 106 ? 19.75 -1.985 3.5 1 96.06 106 ARG B C 1
ATOM 3207 O O . ARG B 1 106 ? 19.375 -0.902 3.045 1 96.06 106 ARG B O 1
ATOM 3214 N N . VAL B 1 107 ? 19.234 -3.193 3.16 1 96.75 107 VAL B N 1
ATOM 3215 C CA . VAL B 1 107 ? 18.047 -3.273 2.316 1 96.75 107 VAL B CA 1
ATOM 3216 C C . VAL B 1 107 ? 16.891 -3.838 3.119 1 96.75 107 VAL B C 1
ATOM 3218 O O . VAL B 1 107 ? 17.078 -4.457 4.164 1 96.75 107 VAL B O 1
ATOM 3221 N N . SER B 1 108 ? 15.695 -3.584 2.648 1 97.25 108 SER B N 1
ATOM 3222 C CA . SER B 1 108 ? 14.492 -4.207 3.195 1 97.25 108 SER B CA 1
ATOM 3223 C C . SER B 1 108 ? 14.32 -5.633 2.676 1 97.25 108 SER B C 1
ATOM 3225 O O . SER B 1 108 ? 14.938 -6.012 1.677 1 97.25 108 SER B O 1
ATOM 3227 N N . ILE B 1 109 ? 13.625 -6.406 3.41 1 98.19 109 ILE B N 1
ATOM 3228 C CA . ILE B 1 109 ? 13.125 -7.695 2.938 1 98.19 109 ILE B CA 1
ATOM 3229 C C . ILE B 1 109 ? 11.617 -7.625 2.744 1 98.19 109 ILE B C 1
ATOM 3231 O O . ILE B 1 109 ? 10.852 -7.949 3.654 1 98.19 109 ILE B O 1
ATOM 3235 N N . GLY B 1 110 ? 11.234 -7.238 1.565 1 98.25 110 GLY B N 1
ATOM 3236 C CA . GLY B 1 110 ? 9.844 -6.945 1.247 1 98.25 110 GLY B CA 1
ATOM 3237 C C . GLY B 1 110 ? 8.906 -8.094 1.545 1 98.25 110 GLY B C 1
ATOM 3238 O O . GLY B 1 110 ? 7.824 -7.895 2.1 1 98.25 110 GLY B O 1
ATOM 3239 N N . ALA B 1 111 ? 9.273 -9.312 1.215 1 98.62 111 ALA B N 1
ATOM 3240 C CA . ALA B 1 111 ? 8.43 -10.484 1.414 1 98.62 111 ALA B CA 1
ATOM 3241 C C . ALA B 1 111 ? 8.133 -10.703 2.895 1 98.62 111 ALA B C 1
ATOM 3243 O O . ALA B 1 111 ? 6.996 -11.008 3.27 1 98.62 111 ALA B O 1
ATOM 3244 N N . LYS B 1 112 ? 9.148 -10.562 3.725 1 98.62 112 LYS B N 1
ATOM 3245 C CA . LYS B 1 112 ? 8.969 -10.711 5.164 1 98.62 112 LYS B CA 1
ATOM 3246 C C . LYS B 1 112 ? 8.086 -9.594 5.723 1 98.62 112 LYS B C 1
ATOM 3248 O O . LYS B 1 112 ? 7.211 -9.852 6.559 1 98.62 112 LYS B O 1
ATOM 3253 N N . LEU B 1 113 ? 8.32 -8.398 5.27 1 98.75 113 LEU B N 1
ATOM 3254 C CA . LEU B 1 113 ? 7.488 -7.281 5.699 1 98.75 113 LEU B CA 1
ATOM 3255 C C . LEU B 1 113 ? 6.02 -7.539 5.371 1 98.75 113 LEU B C 1
ATOM 3257 O O . LEU B 1 113 ? 5.148 -7.359 6.223 1 98.75 113 LEU B O 1
ATOM 3261 N N . VAL B 1 114 ? 5.738 -7.961 4.164 1 98.81 114 VAL B N 1
ATOM 3262 C CA . VAL B 1 114 ? 4.363 -8.219 3.748 1 98.81 114 VAL B CA 1
ATOM 3263 C C . VAL B 1 114 ? 3.756 -9.312 4.621 1 98.81 114 VAL B C 1
ATOM 3265 O O . VAL B 1 114 ? 2.596 -9.219 5.027 1 98.81 114 VAL B O 1
ATOM 3268 N N . ALA B 1 115 ? 4.543 -10.344 4.898 1 98.88 115 ALA B N 1
ATOM 3269 C CA . ALA B 1 115 ? 4.074 -11.398 5.797 1 98.88 115 ALA B CA 1
ATOM 3270 C C . ALA B 1 115 ? 3.688 -10.828 7.156 1 98.88 115 ALA B C 1
ATOM 3272 O O . ALA B 1 115 ? 2.639 -11.172 7.707 1 98.88 115 ALA B O 1
ATOM 3273 N N . ASP B 1 116 ? 4.523 -9.93 7.676 1 98.81 116 ASP B N 1
ATOM 3274 C CA . ASP B 1 116 ? 4.258 -9.305 8.969 1 98.81 116 ASP B CA 1
ATOM 3275 C C . ASP B 1 116 ? 3 -8.438 8.906 1 98.81 116 ASP B C 1
ATOM 3277 O O . ASP B 1 116 ? 2.205 -8.43 9.852 1 98.81 116 ASP B O 1
ATOM 3281 N N . LEU B 1 117 ? 2.832 -7.734 7.828 1 98.88 117 LEU B N 1
ATOM 3282 C CA . LEU B 1 117 ? 1.664 -6.875 7.664 1 98.88 117 LEU B CA 1
ATOM 3283 C C . LEU B 1 117 ? 0.381 -7.699 7.648 1 98.88 117 LEU B C 1
ATOM 3285 O O . LEU B 1 117 ? -0.592 -7.355 8.32 1 98.88 117 LEU B O 1
ATOM 3289 N N . LEU B 1 118 ? 0.401 -8.773 6.871 1 98.88 118 LEU B N 1
ATOM 3290 C CA . LEU B 1 118 ? -0.768 -9.641 6.793 1 98.88 118 LEU B CA 1
ATOM 3291 C C . LEU B 1 118 ? -1.072 -10.266 8.148 1 98.88 118 LEU B C 1
ATOM 3293 O O . LEU B 1 118 ? -2.236 -10.367 8.547 1 98.88 118 LEU B O 1
ATOM 3297 N N . SER B 1 119 ? -0.042 -10.641 8.812 1 98.75 119 SER B N 1
ATOM 3298 C CA . SER B 1 119 ? -0.203 -11.273 10.117 1 98.75 119 SER B CA 1
ATOM 3299 C C . SER B 1 119 ? -0.831 -10.312 11.125 1 98.75 119 SER B C 1
ATOM 3301 O O . SER B 1 119 ? -1.768 -10.68 11.836 1 98.75 119 SER B O 1
ATOM 3303 N N . VAL B 1 120 ? -0.39 -9.055 11.172 1 98.69 120 VAL B N 1
ATOM 3304 C CA . VAL B 1 120 ? -0.898 -8.102 12.148 1 98.69 120 VAL B CA 1
ATOM 3305 C C . VAL B 1 120 ? -2.314 -7.676 11.773 1 98.69 120 VAL B C 1
ATOM 3307 O O . VAL B 1 120 ? -3.135 -7.379 12.648 1 98.69 120 VAL B O 1
ATOM 3310 N N . ALA B 1 121 ? -2.547 -7.648 10.438 1 98.69 121 ALA B N 1
ATOM 3311 C CA . ALA B 1 121 ? -3.918 -7.367 10.016 1 98.69 121 ALA B CA 1
ATOM 3312 C C . ALA B 1 121 ? -4.883 -8.414 10.555 1 98.69 121 ALA B C 1
ATOM 3314 O O . ALA B 1 121 ? -6.051 -8.117 10.812 1 98.69 121 ALA B O 1
ATOM 3315 N N . GLY B 1 122 ? -4.402 -9.734 10.57 1 98.56 122 GLY B N 1
ATOM 3316 C CA . GLY B 1 122 ? -5.188 -10.688 11.336 1 98.56 122 GLY B CA 1
ATOM 3317 C C . GLY B 1 122 ? -5.527 -11.945 10.555 1 98.56 122 GLY B C 1
ATOM 3318 O O . GLY B 1 122 ? -6.52 -12.609 10.852 1 98.56 122 GLY B O 1
ATOM 3319 N N . ILE B 1 123 ? -4.777 -12.273 9.555 1 98.81 123 ILE B N 1
ATOM 3320 C CA . ILE B 1 123 ? -5.102 -13.508 8.852 1 98.81 123 ILE B CA 1
ATOM 3321 C C . ILE B 1 123 ? -4.766 -14.711 9.734 1 98.81 123 ILE B C 1
ATOM 3323 O O . ILE B 1 123 ? -3.799 -14.672 10.5 1 98.81 123 ILE B O 1
ATOM 3327 N N . ASP B 1 124 ? -5.496 -15.789 9.508 1 98.69 124 ASP B N 1
ATOM 3328 C CA . ASP B 1 124 ? -5.305 -17.016 10.266 1 98.69 124 ASP B CA 1
ATOM 3329 C C . ASP B 1 124 ? -4.629 -18.094 9.406 1 98.69 124 ASP B C 1
ATOM 3331 O O . ASP B 1 124 ? -4.117 -19.078 9.938 1 98.69 124 ASP B O 1
ATOM 3335 N N . ARG B 1 125 ? -4.676 -17.922 8.164 1 98.62 125 ARG B N 1
ATOM 3336 C CA . ARG B 1 125 ? -4.168 -18.891 7.199 1 98.62 125 ARG B CA 1
ATOM 3337 C C . ARG B 1 125 ? -3.881 -18.219 5.855 1 98.62 125 ARG B C 1
ATOM 3339 O O . ARG B 1 125 ? -4.543 -17.25 5.484 1 98.62 125 ARG B O 1
ATOM 3346 N N . LEU B 1 126 ? -2.83 -18.672 5.176 1 98.81 126 LEU B N 1
ATOM 3347 C CA . LEU B 1 126 ? -2.494 -18.203 3.838 1 98.81 126 LEU B CA 1
ATOM 3348 C C . LEU B 1 126 ? -2.57 -19.328 2.822 1 98.81 126 LEU B C 1
ATOM 3350 O O . LEU B 1 126 ? -2.029 -20.422 3.055 1 98.81 126 LEU B O 1
ATOM 3354 N N . ILE B 1 127 ? -3.342 -19.156 1.756 1 98.75 127 ILE B N 1
ATOM 3355 C CA . ILE B 1 127 ? -3.287 -19.984 0.56 1 98.75 127 ILE B CA 1
ATOM 3356 C C . ILE B 1 127 ? -2.633 -19.219 -0.582 1 98.75 127 ILE B C 1
ATOM 3358 O O . ILE B 1 127 ? -3.09 -18.125 -0.941 1 98.75 127 ILE B O 1
ATOM 3362 N N . THR B 1 128 ? -1.581 -19.688 -1.07 1 98.69 128 THR B N 1
ATOM 3363 C CA . THR B 1 128 ? -0.84 -19 -2.121 1 98.69 128 THR B CA 1
ATOM 3364 C C . THR B 1 128 ? -0.221 -20 -3.092 1 98.69 128 THR B C 1
ATOM 3366 O 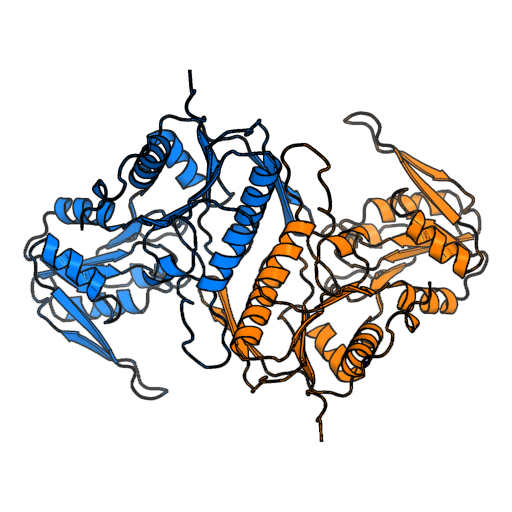O . THR B 1 128 ? -0.476 -21.203 -2.994 1 98.69 128 THR B O 1
ATOM 3369 N N . MET B 1 129 ? 0.449 -19.5 -4.168 1 98.38 129 MET B N 1
ATOM 3370 C CA . MET B 1 129 ? 0.983 -20.391 -5.195 1 98.38 129 MET B CA 1
ATOM 3371 C C . MET B 1 129 ? 2.344 -19.906 -5.684 1 98.38 129 MET B C 1
ATOM 3373 O O . MET B 1 129 ? 2.516 -18.719 -5.977 1 98.38 129 MET B O 1
ATOM 3377 N N . ASP B 1 130 ? 3.279 -20.875 -5.766 1 97.56 130 ASP B N 1
ATOM 3378 C CA . ASP B 1 130 ? 4.602 -20.656 -6.344 1 97.56 130 ASP B CA 1
ATOM 3379 C C . ASP B 1 130 ? 5.215 -19.344 -5.828 1 97.56 130 ASP B C 1
ATOM 3381 O O . ASP B 1 130 ? 5.477 -18.438 -6.605 1 97.56 130 ASP B O 1
ATOM 3385 N N . LEU B 1 131 ? 5.465 -19.484 -4.531 1 97 131 LEU B N 1
ATOM 3386 C CA . LEU B 1 131 ? 6.238 -18.375 -3.965 1 97 131 LEU B CA 1
ATOM 3387 C C . LEU B 1 131 ? 7.621 -18.312 -4.605 1 97 131 LEU B C 1
ATOM 3389 O O . LEU B 1 131 ? 8.195 -19.328 -4.977 1 97 131 LEU B O 1
ATOM 3393 N N . HIS B 1 132 ? 8.164 -17.344 -5.148 1 94.94 132 HIS B N 1
ATOM 3394 C CA . HIS B 1 132 ? 9.477 -17.188 -5.75 1 94.94 132 HIS B CA 1
ATOM 3395 C C . HIS B 1 132 ? 10.539 -17.984 -4.988 1 94.94 132 HIS B C 1
ATOM 3397 O O . HIS B 1 132 ? 11.383 -18.641 -5.602 1 94.94 132 HIS B O 1
ATOM 3403 N N . ALA B 1 133 ? 10.422 -18 -3.695 1 95.12 133 ALA B N 1
ATOM 3404 C CA . ALA B 1 133 ? 11.242 -18.812 -2.805 1 95.12 133 ALA B CA 1
ATOM 3405 C C . ALA B 1 133 ? 10.375 -19.547 -1.782 1 95.12 133 ALA B C 1
ATOM 3407 O O . ALA B 1 133 ? 9.617 -18.922 -1.039 1 95.12 133 ALA B O 1
ATOM 3408 N N . ASP B 1 134 ? 10.594 -20.828 -1.672 1 93.31 134 ASP B N 1
ATOM 3409 C CA . ASP B 1 134 ? 9.797 -21.656 -0.763 1 93.31 134 ASP B CA 1
ATOM 3410 C C . ASP B 1 134 ? 10 -21.219 0.688 1 93.31 134 ASP B C 1
ATOM 3412 O O . ASP B 1 134 ? 9.117 -21.391 1.526 1 93.31 134 ASP B O 1
ATOM 3416 N N . GLN B 1 135 ? 11.109 -20.672 0.979 1 95.44 135 GLN B N 1
ATOM 3417 C CA . GLN B 1 135 ? 11.492 -20.266 2.328 1 95.44 135 GLN B CA 1
ATOM 3418 C C . GLN B 1 135 ? 10.539 -19.203 2.867 1 95.44 135 GLN B C 1
ATOM 3420 O O . GLN B 1 135 ? 10.414 -19.031 4.082 1 95.44 135 GLN B O 1
ATOM 3425 N N . ILE B 1 136 ? 9.844 -18.516 1.992 1 97.62 136 ILE B N 1
ATOM 3426 C CA . ILE B 1 136 ? 8.93 -17.453 2.387 1 97.62 136 ILE B CA 1
ATOM 3427 C C . ILE B 1 136 ? 7.828 -18.016 3.279 1 97.62 136 ILE B C 1
ATOM 3429 O O . ILE B 1 136 ? 7.285 -17.312 4.133 1 97.62 136 ILE B O 1
ATOM 3433 N N . GLN B 1 137 ? 7.508 -19.281 3.121 1 97.56 137 GLN B N 1
ATOM 3434 C CA . GLN B 1 137 ? 6.539 -19.953 3.992 1 97.56 137 GLN B CA 1
ATOM 3435 C C . GLN B 1 137 ? 6.91 -19.766 5.461 1 97.56 137 GLN B C 1
ATOM 3437 O O . GLN B 1 137 ? 6.031 -19.625 6.316 1 97.56 137 GLN B O 1
ATOM 3442 N N . GLY B 1 138 ? 8.164 -19.734 5.738 1 97.94 138 GLY B N 1
ATOM 3443 C CA . GLY B 1 138 ? 8.656 -19.609 7.102 1 97.94 138 GLY B CA 1
ATOM 3444 C C . GLY B 1 138 ? 8.547 -18.203 7.652 1 97.94 138 GLY B C 1
ATOM 3445 O O . GLY B 1 138 ? 8.789 -17.969 8.844 1 97.94 138 GLY B O 1
ATOM 3446 N N . PHE B 1 139 ? 8.219 -17.25 6.82 1 98.38 139 PHE B N 1
ATOM 3447 C CA . PHE B 1 139 ? 8.031 -15.867 7.281 1 98.38 139 PHE B CA 1
ATOM 3448 C C . PHE B 1 139 ? 6.734 -15.727 8.062 1 98.38 139 PHE B C 1
ATOM 3450 O O . PHE B 1 139 ? 6.516 -14.719 8.734 1 98.38 139 PHE B O 1
ATOM 3457 N N . PHE B 1 140 ? 5.859 -16.766 7.945 1 98.5 140 PHE B N 1
ATOM 3458 C CA . PHE B 1 140 ? 4.562 -16.766 8.609 1 98.5 140 PHE B CA 1
ATOM 3459 C C . PHE B 1 140 ? 4.578 -17.688 9.828 1 98.5 140 PHE B C 1
ATOM 3461 O O . PHE B 1 140 ? 5.223 -18.734 9.812 1 98.5 140 PHE B O 1
ATOM 3468 N N . ASN B 1 141 ? 3.85 -17.312 10.844 1 98.06 141 ASN B N 1
ATOM 3469 C CA . ASN B 1 141 ? 3.639 -18.156 12.016 1 98.06 141 ASN B CA 1
ATOM 3470 C C . ASN B 1 141 ? 2.254 -18.797 12.008 1 98.06 141 ASN B C 1
ATOM 3472 O O . ASN B 1 141 ? 1.729 -19.172 13.055 1 98.06 141 ASN B O 1
ATOM 3476 N N . ILE B 1 142 ? 1.618 -18.844 10.883 1 98.25 142 ILE B N 1
ATOM 3477 C CA . ILE B 1 142 ? 0.31 -19.438 10.656 1 98.25 142 ILE B CA 1
ATOM 3478 C C . ILE B 1 142 ? 0.41 -20.484 9.539 1 98.25 142 ILE B C 1
ATOM 3480 O O . ILE B 1 142 ? 1.4 -20.516 8.805 1 98.25 142 ILE B O 1
ATOM 3484 N N . PRO B 1 143 ? -0.62 -21.328 9.375 1 97.62 143 PRO B N 1
ATOM 3485 C CA . PRO B 1 143 ? -0.575 -22.297 8.281 1 97.62 143 PRO B CA 1
ATOM 3486 C C . PRO B 1 143 ? -0.51 -21.641 6.91 1 97.62 143 PRO B C 1
ATOM 3488 O O . PRO B 1 143 ? -1.234 -20.672 6.648 1 97.62 143 PRO B O 1
ATOM 3491 N N . VAL B 1 144 ? 0.399 -22.125 6.113 1 98.12 144 VAL B N 1
ATOM 3492 C CA . VAL B 1 144 ? 0.538 -21.688 4.727 1 98.12 144 VAL B CA 1
ATOM 3493 C C . VAL B 1 144 ? 0.307 -22.859 3.785 1 98.12 144 VAL B C 1
ATOM 3495 O O . VAL B 1 144 ? 1.046 -23.844 3.822 1 98.12 144 VAL B O 1
ATOM 3498 N N . ASP B 1 145 ? -0.689 -22.812 3.031 1 97.69 145 ASP B N 1
ATOM 3499 C CA . ASP B 1 145 ? -0.9 -23.766 1.937 1 97.69 145 ASP B CA 1
ATOM 3500 C C . ASP B 1 145 ? -0.27 -23.25 0.643 1 97.69 145 ASP B C 1
ATOM 3502 O O . ASP B 1 145 ? -0.847 -22.406 -0.043 1 97.69 145 ASP B O 1
ATOM 3506 N N . HIS B 1 146 ? 0.845 -23.781 0.356 1 97.31 146 HIS B N 1
ATOM 3507 C CA . HIS B 1 146 ? 1.635 -23.359 -0.797 1 97.31 146 HIS B CA 1
ATOM 3508 C C . HIS B 1 146 ? 1.381 -24.266 -1.996 1 97.31 146 HIS B C 1
ATOM 3510 O O . HIS B 1 146 ? 1.971 -25.344 -2.102 1 97.31 146 HIS B O 1
ATOM 3516 N N . LEU B 1 147 ? 0.606 -23.797 -2.941 1 97.5 147 LEU B N 1
ATOM 3517 C CA . LEU B 1 147 ? 0.23 -24.562 -4.121 1 97.5 147 LEU B CA 1
ATOM 3518 C C . LEU B 1 147 ? 1.271 -24.406 -5.227 1 97.5 147 LEU B C 1
ATOM 3520 O O . LEU B 1 147 ? 2.105 -23.5 -5.176 1 97.5 147 LEU B O 1
ATOM 3524 N N . TYR B 1 148 ? 1.215 -25.344 -6.164 1 96.94 148 TYR B N 1
ATOM 3525 C CA . TYR B 1 148 ? 2.16 -25.344 -7.273 1 96.94 148 TYR B CA 1
ATOM 3526 C C . TYR B 1 148 ? 1.428 -25.375 -8.609 1 96.94 148 TYR B C 1
ATOM 3528 O O . TYR B 1 148 ? 0.564 -26.234 -8.836 1 96.94 148 TYR B O 1
ATOM 3536 N N . ALA B 1 149 ? 1.841 -24.5 -9.453 1 97.81 149 ALA B N 1
ATOM 3537 C CA . ALA B 1 149 ? 1.219 -24.391 -10.773 1 97.81 149 ALA B CA 1
ATOM 3538 C C . ALA B 1 149 ? 1.479 -25.656 -11.602 1 97.81 149 ALA B C 1
ATOM 3540 O O . ALA B 1 149 ? 0.824 -25.875 -12.617 1 97.81 149 ALA B O 1
ATOM 3541 N N . SER B 1 150 ? 2.389 -26.484 -11.188 1 97.31 150 SER B N 1
ATOM 3542 C CA . SER B 1 150 ? 2.666 -27.734 -11.883 1 97.31 150 SER B CA 1
ATOM 3543 C C . SER B 1 150 ? 1.404 -28.578 -12.031 1 97.31 150 SER B C 1
ATOM 3545 O O . SER B 1 150 ? 1.262 -29.328 -13 1 97.31 150 SER B O 1
ATOM 3547 N N . ALA B 1 151 ? 0.487 -28.391 -11.086 1 95.94 151 ALA B N 1
ATOM 3548 C CA . ALA B 1 151 ? -0.763 -29.141 -11.109 1 95.94 151 ALA B CA 1
ATOM 3549 C C . ALA B 1 151 ? -1.566 -28.844 -12.367 1 95.94 151 ALA B C 1
ATOM 3551 O O . ALA B 1 151 ? -2.32 -29.688 -12.844 1 95.94 151 ALA B O 1
ATOM 3552 N N . VAL B 1 152 ? -1.391 -27.656 -12.891 1 97.31 152 VAL B N 1
ATOM 3553 C CA . VAL B 1 152 ? -2.137 -27.297 -14.094 1 97.31 152 VAL B CA 1
ATOM 3554 C C . VAL B 1 152 ? -1.23 -27.406 -15.32 1 97.31 152 VAL B C 1
ATOM 3556 O O . VAL B 1 152 ? -1.702 -27.688 -16.422 1 97.31 152 VAL B O 1
ATOM 3559 N N . PHE B 1 153 ? 0.079 -27.219 -15.133 1 98.38 153 PHE B N 1
ATOM 3560 C CA . PHE B 1 153 ? 1.008 -27.188 -16.266 1 98.38 153 PHE B CA 1
ATOM 3561 C C . PHE B 1 153 ? 1.313 -28.609 -16.734 1 98.38 153 PHE B C 1
ATOM 3563 O O . PHE B 1 153 ? 1.45 -28.844 -17.938 1 98.38 153 PHE B O 1
ATOM 3570 N N . LEU B 1 154 ? 1.479 -29.578 -15.828 1 98 154 LEU B N 1
ATOM 3571 C CA . LEU B 1 154 ? 1.884 -30.922 -16.203 1 98 154 LEU B CA 1
ATOM 3572 C C . LEU B 1 154 ? 0.834 -31.578 -17.094 1 98 154 LEU B C 1
ATOM 3574 O O . LEU B 1 154 ? 1.155 -32.062 -18.188 1 98 154 LEU B O 1
ATOM 3578 N N . PRO B 1 155 ? -0.496 -31.531 -16.656 1 97.31 155 PRO B N 1
ATOM 3579 C CA . PRO B 1 155 ? -1.516 -32.062 -17.578 1 97.31 155 PRO B CA 1
ATOM 3580 C C . PRO B 1 155 ? -1.512 -31.359 -18.922 1 97.31 155 PRO B C 1
ATOM 3582 O O . PRO B 1 155 ? -1.737 -32 -19.953 1 97.31 155 PRO B O 1
ATOM 3585 N N . TYR B 1 156 ? -1.249 -30.094 -18.969 1 98.31 156 TYR B N 1
ATOM 3586 C CA . TYR B 1 156 ? -1.211 -29.344 -20.234 1 98.31 156 TYR B CA 1
ATOM 3587 C C . TYR B 1 156 ? -0.076 -29.844 -21.125 1 98.31 156 TYR B C 1
ATOM 3589 O O . TYR B 1 156 ? -0.286 -30.125 -22.297 1 98.31 156 TYR B O 1
ATOM 3597 N N . ILE B 1 157 ? 1.155 -29.938 -20.578 1 98.5 157 ILE B N 1
ATOM 3598 C CA . ILE B 1 157 ? 2.32 -30.406 -21.312 1 98.5 157 ILE B CA 1
ATOM 3599 C C . ILE B 1 157 ? 2.061 -31.797 -21.875 1 98.5 157 ILE B C 1
ATOM 3601 O O . ILE B 1 157 ? 2.348 -32.062 -23.031 1 98.5 157 ILE B O 1
ATOM 3605 N N . GLU B 1 158 ? 1.481 -32.688 -21.047 1 98.06 158 GLU B N 1
ATOM 3606 C CA . GLU B 1 158 ? 1.188 -34.062 -21.469 1 98.06 158 GLU B CA 1
ATOM 3607 C C . GLU B 1 158 ? 0.188 -34.062 -22.625 1 98.06 158 GLU B C 1
ATOM 3609 O O . GLU B 1 158 ? 0.292 -34.906 -23.516 1 98.06 158 GLU B O 1
ATOM 3614 N N . SER B 1 159 ? -0.747 -33.125 -22.578 1 98.19 159 SER B N 1
ATOM 3615 C CA . SER B 1 159 ? -1.794 -33.094 -23.594 1 98.19 159 SER B CA 1
ATOM 3616 C C . SER B 1 159 ? -1.229 -32.688 -24.953 1 98.19 159 SER B C 1
ATOM 3618 O O . SER B 1 159 ? -1.85 -32.938 -25.984 1 98.19 159 SER B O 1
ATOM 3620 N N . LEU B 1 160 ? -0.111 -32.031 -24.953 1 97.75 160 LEU B N 1
ATOM 3621 C CA . LEU B 1 160 ? 0.496 -31.562 -26.188 1 97.75 160 LEU B CA 1
ATOM 3622 C C . LEU B 1 160 ? 1.095 -32.75 -26.969 1 97.75 160 LEU B C 1
ATOM 3624 O O . LEU B 1 160 ? 1.339 -32.625 -28.172 1 97.75 160 LEU B O 1
ATOM 3628 N N . LYS B 1 161 ? 1.463 -33.844 -26.328 1 97.81 161 LYS B N 1
ATOM 3629 C CA . LYS B 1 161 ? 2.021 -35.062 -26.953 1 97.81 161 LYS B CA 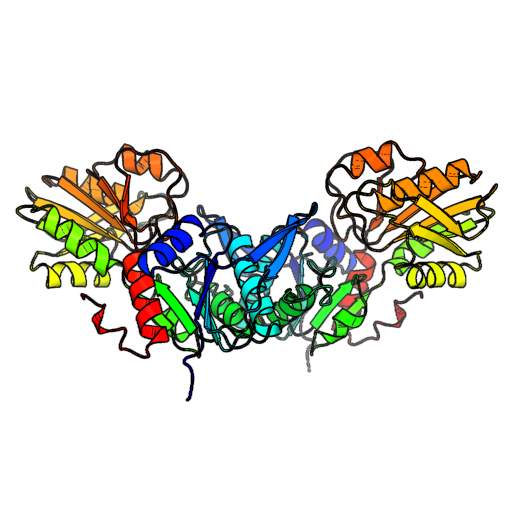1
ATOM 3630 C C . LYS B 1 161 ? 3.25 -34.719 -27.797 1 97.81 161 LYS B C 1
ATOM 3632 O O . LYS B 1 161 ? 3.344 -35.125 -28.953 1 97.81 161 LYS B O 1
ATOM 3637 N N . LEU B 1 162 ? 4.133 -34.062 -27.172 1 97.75 162 LEU B N 1
ATOM 3638 C CA . LEU B 1 162 ? 5.344 -33.625 -27.875 1 97.75 162 LEU B CA 1
ATOM 3639 C C . LEU B 1 162 ? 6.352 -34.781 -27.938 1 97.75 162 LEU B C 1
ATOM 3641 O O . LEU B 1 162 ? 6.703 -35.375 -26.906 1 97.75 162 LEU B O 1
ATOM 3645 N N . ASP B 1 163 ? 6.805 -35.062 -29.109 1 96.81 163 ASP B N 1
ATOM 3646 C CA . ASP B 1 163 ? 7.895 -36.031 -29.266 1 96.81 163 ASP B CA 1
ATOM 3647 C C . ASP B 1 163 ? 9.234 -35.406 -28.875 1 96.81 163 ASP B C 1
ATOM 3649 O O . ASP B 1 163 ? 9.422 -34.188 -29 1 96.81 163 ASP B O 1
ATOM 3653 N N . ASP B 1 164 ? 10.211 -36.188 -28.375 1 97.94 164 ASP B N 1
ATOM 3654 C CA . ASP B 1 164 ? 11.562 -35.75 -28.031 1 97.94 164 ASP B CA 1
ATOM 3655 C C . ASP B 1 164 ? 11.531 -34.531 -27.109 1 97.94 164 ASP B C 1
ATOM 3657 O O . ASP B 1 164 ? 12.211 -33.531 -27.359 1 97.94 164 ASP B O 1
ATOM 3661 N N . LEU B 1 165 ? 10.617 -34.625 -26.172 1 98.62 165 LEU B N 1
ATOM 3662 C CA . LEU B 1 165 ? 10.422 -33.531 -25.234 1 98.62 165 LEU B CA 1
ATOM 3663 C C . LEU B 1 165 ? 11.641 -33.375 -24.328 1 98.62 165 LEU B C 1
ATOM 3665 O O . LEU B 1 165 ? 12.195 -34.344 -23.844 1 98.62 165 LEU B O 1
ATOM 3669 N N . VAL B 1 166 ? 12.047 -32.125 -24.141 1 98.5 166 VAL B N 1
ATOM 3670 C CA . VAL B 1 166 ? 13.078 -31.75 -23.172 1 98.5 166 VAL B CA 1
ATOM 3671 C C . VAL B 1 166 ? 12.578 -30.594 -22.312 1 98.5 166 VAL B C 1
ATOM 3673 O O . VAL B 1 166 ? 11.938 -29.656 -22.812 1 98.5 166 VAL B O 1
ATOM 3676 N N . ILE B 1 167 ? 12.812 -30.703 -21 1 98.75 167 ILE B N 1
ATOM 3677 C CA . ILE B 1 167 ? 12.492 -29.609 -20.078 1 98.75 167 ILE B CA 1
ATOM 3678 C C . ILE B 1 167 ? 13.727 -28.734 -19.875 1 98.75 167 ILE B C 1
ATOM 3680 O O . ILE B 1 167 ? 14.844 -29.25 -19.719 1 98.75 167 ILE B O 1
ATOM 3684 N N . ALA B 1 168 ? 13.523 -27.438 -19.891 1 98.44 168 ALA B N 1
ATOM 3685 C CA . ALA B 1 168 ? 14.656 -26.531 -19.75 1 98.44 168 ALA B CA 1
ATOM 3686 C C . ALA B 1 168 ? 14.32 -25.391 -18.781 1 98.44 168 ALA B C 1
ATOM 3688 O O . ALA B 1 168 ? 13.148 -25.156 -18.484 1 98.44 168 ALA B O 1
ATOM 3689 N N . THR B 1 169 ? 15.281 -24.781 -18.203 1 97.69 169 THR B N 1
ATOM 3690 C CA . THR B 1 169 ? 15.141 -23.562 -17.422 1 97.69 169 THR B CA 1
ATOM 3691 C C . THR B 1 169 ? 15.961 -22.422 -18.016 1 97.69 169 THR B C 1
ATOM 3693 O O . THR B 1 169 ? 17.062 -22.656 -18.516 1 97.69 169 THR B O 1
ATOM 3696 N N . PRO B 1 170 ? 15.422 -21.203 -18.016 1 95.06 170 PRO B N 1
ATOM 3697 C CA . PRO B 1 170 ? 16.141 -20.078 -18.641 1 95.06 170 PRO B CA 1
ATOM 3698 C C . PRO B 1 170 ? 17.312 -19.594 -17.797 1 95.06 170 PRO B C 1
ATOM 3700 O O . PRO B 1 170 ? 18.156 -18.844 -18.297 1 95.06 170 PRO B O 1
ATOM 3703 N N . ASP B 1 171 ? 17.344 -19.938 -16.516 1 89.31 171 ASP B N 1
ATOM 3704 C CA . ASP B 1 171 ? 18.469 -19.562 -15.664 1 89.31 171 ASP B CA 1
ATOM 3705 C C . ASP B 1 171 ? 18.719 -20.594 -14.57 1 89.31 171 ASP B C 1
ATOM 3707 O O . ASP B 1 171 ? 17.828 -21.406 -14.266 1 89.31 171 ASP B O 1
ATOM 3711 N N . VAL B 1 172 ? 19.859 -20.547 -14 1 88.69 172 VAL B N 1
ATOM 3712 C CA . VAL B 1 172 ? 20.281 -21.562 -13.047 1 88.69 172 VAL B CA 1
ATOM 3713 C C . VAL B 1 172 ? 19.406 -21.5 -11.797 1 88.69 172 VAL B C 1
ATOM 3715 O O . VAL B 1 172 ? 19.234 -22.516 -11.109 1 88.69 172 VAL B O 1
ATOM 3718 N N . GLY B 1 173 ? 18.828 -20.438 -11.508 1 88 173 GLY B N 1
ATOM 3719 C CA . GLY B 1 173 ? 18 -20.266 -10.328 1 88 173 GLY B CA 1
ATOM 3720 C C . GLY B 1 173 ? 16.75 -21.125 -10.344 1 88 173 GLY B C 1
ATOM 3721 O O . GLY B 1 173 ? 16.219 -21.484 -9.297 1 88 173 GLY B O 1
ATOM 3722 N N . GLY B 1 174 ? 16.25 -21.469 -11.555 1 92.69 174 GLY B N 1
ATOM 3723 C CA . GLY B 1 174 ? 15.039 -22.266 -11.703 1 92.69 174 GLY B CA 1
ATOM 3724 C C . GLY B 1 174 ? 15.312 -23.75 -11.883 1 92.69 174 GLY B C 1
ATOM 3725 O O . GLY B 1 174 ? 14.398 -24.516 -12.211 1 92.69 174 GLY B O 1
ATOM 3726 N N . SER B 1 175 ? 16.562 -24.156 -11.664 1 94.06 175 SER B N 1
ATOM 3727 C CA . SER B 1 175 ? 16.984 -25.516 -11.977 1 94.06 175 SER B CA 1
ATOM 3728 C C . SER B 1 175 ? 16.188 -26.531 -11.172 1 94.06 175 SER B C 1
ATOM 3730 O O . SER B 1 175 ? 15.781 -27.578 -11.695 1 94.06 175 SE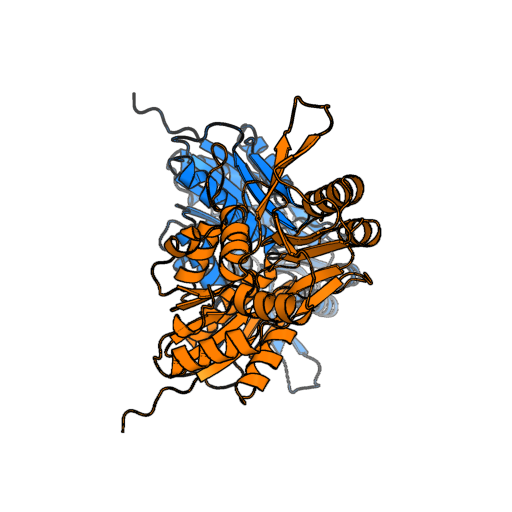R B O 1
ATOM 3732 N N . LYS B 1 176 ? 15.977 -26.25 -9.906 1 94.31 176 LYS B N 1
ATOM 3733 C CA . LYS B 1 176 ? 15.234 -27.172 -9.062 1 94.31 176 LYS B CA 1
ATOM 3734 C C . LYS B 1 176 ? 13.812 -27.375 -9.578 1 94.31 176 LYS B C 1
ATOM 3736 O O . LYS B 1 176 ? 13.32 -28.5 -9.656 1 94.31 176 LYS B O 1
ATOM 3741 N N . ARG B 1 177 ? 13.172 -26.328 -9.914 1 95.25 177 ARG B N 1
ATOM 3742 C CA . ARG B 1 177 ? 11.812 -26.375 -10.453 1 95.25 177 ARG B CA 1
ATOM 3743 C C . ARG B 1 177 ? 11.766 -27.172 -11.75 1 95.25 177 ARG B C 1
ATOM 3745 O O . ARG B 1 177 ? 10.938 -28.078 -11.898 1 95.25 177 ARG B O 1
ATOM 3752 N N . ALA B 1 178 ? 12.633 -26.859 -12.664 1 97.12 178 ALA B N 1
ATOM 3753 C CA . ALA B 1 178 ? 12.68 -27.547 -13.953 1 97.12 178 ALA B CA 1
ATOM 3754 C C . ALA B 1 178 ? 12.977 -29.031 -13.773 1 97.12 178 ALA B C 1
ATOM 3756 O O . ALA B 1 178 ? 12.414 -29.875 -14.477 1 97.12 178 ALA B O 1
ATOM 3757 N N . SER B 1 179 ? 13.859 -29.328 -12.852 1 97.31 179 SER B N 1
ATOM 3758 C CA . SER B 1 179 ? 14.234 -30.703 -12.57 1 97.31 179 SER B CA 1
ATOM 3759 C C . SER B 1 179 ? 13.023 -31.531 -12.125 1 97.31 179 SER B C 1
ATOM 3761 O O . SER B 1 179 ? 12.891 -32.688 -12.5 1 97.31 179 SER B O 1
ATOM 3763 N N . THR B 1 180 ? 12.195 -30.922 -11.328 1 96.69 180 THR B N 1
ATOM 3764 C CA . THR B 1 180 ? 11 -31.625 -10.852 1 96.69 180 THR B CA 1
ATOM 3765 C C . THR B 1 180 ? 10.086 -31.984 -12.016 1 96.69 180 THR B C 1
ATOM 3767 O O . THR B 1 180 ? 9.516 -33.062 -12.055 1 96.69 180 THR B O 1
ATOM 3770 N N . PHE B 1 181 ? 9.93 -31.109 -12.953 1 97.88 181 PHE B N 1
ATOM 3771 C CA . PHE B 1 181 ? 9.141 -31.375 -14.156 1 97.88 181 PHE B CA 1
ATOM 3772 C C . PHE B 1 181 ? 9.766 -32.5 -14.977 1 97.88 181 PHE B C 1
ATOM 3774 O O . PHE B 1 181 ? 9.07 -33.406 -15.406 1 97.88 181 PHE B O 1
ATOM 3781 N N . SER B 1 182 ? 11.078 -32.344 -15.211 1 98.12 182 SER B N 1
ATOM 3782 C CA . SER B 1 182 ? 11.828 -33.312 -16 1 98.12 182 SER B CA 1
ATOM 3783 C C . SER B 1 182 ? 11.695 -34.719 -15.422 1 98.12 182 SER B C 1
ATOM 3785 O O . SER B 1 182 ? 11.406 -35.688 -16.141 1 98.12 182 SER B O 1
ATOM 3787 N N . LYS B 1 183 ? 11.883 -34.875 -14.141 1 97.94 183 LYS B N 1
ATOM 3788 C CA . LYS B 1 183 ? 11.812 -36.156 -13.461 1 97.94 183 LYS B CA 1
ATOM 3789 C C . LYS B 1 183 ? 10.414 -36.75 -13.578 1 97.94 183 LYS B C 1
ATOM 3791 O O . LYS B 1 183 ? 10.273 -37.938 -13.867 1 97.94 183 LYS B O 1
ATOM 3796 N N . TYR B 1 184 ? 9.445 -35.969 -13.328 1 97.5 184 TYR B N 1
ATOM 3797 C CA . TYR B 1 184 ? 8.07 -36.438 -13.383 1 97.5 184 TYR B CA 1
ATOM 3798 C C . TYR B 1 184 ? 7.723 -36.938 -14.781 1 97.5 184 TYR B C 1
ATOM 3800 O O . TYR B 1 184 ? 7.066 -37.969 -14.938 1 97.5 184 TYR B O 1
ATOM 3808 N N . LEU B 1 185 ? 8.156 -36.219 -15.773 1 97.81 185 LEU B N 1
ATOM 3809 C CA . LEU B 1 185 ? 7.801 -36.531 -17.156 1 97.81 185 LEU B CA 1
ATOM 3810 C C . LEU B 1 185 ? 8.742 -37.594 -17.734 1 97.81 185 LEU B C 1
ATOM 3812 O O . LEU B 1 185 ? 8.469 -38.156 -18.781 1 97.81 185 LEU B O 1
ATOM 3816 N N . GLY B 1 186 ? 9.844 -37.812 -17.109 1 97.75 186 GLY B N 1
ATOM 3817 C CA . GLY B 1 186 ? 10.828 -38.781 -17.594 1 97.75 186 GLY B CA 1
ATOM 3818 C C . GLY B 1 186 ? 11.57 -38.312 -18.828 1 97.75 186 GLY B C 1
ATOM 3819 O O . GLY B 1 186 ? 11.789 -39.062 -19.75 1 97.75 186 GLY B O 1
ATOM 3820 N N . VAL B 1 187 ? 11.883 -37.062 -18.844 1 98.25 187 VAL B N 1
ATOM 3821 C CA . VAL B 1 187 ? 12.547 -36.5 -20.031 1 98.25 187 VAL B CA 1
ATOM 3822 C C . VAL B 1 187 ? 13.82 -35.781 -19.609 1 98.25 187 VAL B C 1
ATOM 3824 O O . VAL B 1 187 ? 14.016 -35.469 -18.422 1 98.25 187 VAL B O 1
ATOM 3827 N N . PRO B 1 188 ? 14.766 -35.469 -20.547 1 98.19 188 PRO B N 1
ATOM 3828 C CA . PRO B 1 188 ? 16.016 -34.781 -20.188 1 98.19 188 PRO B CA 1
ATOM 3829 C C . PRO B 1 188 ? 15.812 -33.344 -19.703 1 98.19 188 PRO B C 1
ATOM 3831 O O . PRO B 1 188 ? 14.781 -32.75 -20 1 98.19 188 PRO B O 1
ATOM 3834 N N . LEU B 1 189 ? 16.766 -32.938 -18.906 1 97.94 189 LEU B N 1
ATOM 3835 C CA . LEU B 1 189 ? 16.797 -31.578 -18.391 1 97.94 189 LEU B CA 1
ATOM 3836 C C . LEU B 1 189 ? 17.906 -30.766 -19.062 1 97.94 189 LEU B C 1
ATOM 3838 O O . LEU B 1 189 ? 19.031 -31.25 -19.219 1 97.94 189 LEU B O 1
ATOM 3842 N N . VAL B 1 190 ? 17.594 -29.594 -19.531 1 97.56 190 VAL B N 1
ATOM 3843 C CA . VAL B 1 190 ? 18.562 -28.672 -20.109 1 97.56 190 VAL B CA 1
ATOM 3844 C C . VAL B 1 190 ? 18.609 -27.391 -19.281 1 97.56 190 VAL B C 1
ATOM 3846 O O . VAL B 1 190 ? 17.578 -26.891 -18.828 1 97.56 190 VAL B O 1
ATOM 3849 N N . LEU B 1 191 ? 19.781 -26.875 -19.047 1 95.62 191 LEU B N 1
ATOM 3850 C CA . LEU B 1 191 ? 19.969 -25.656 -18.266 1 95.62 191 LEU B CA 1
ATOM 3851 C C . LEU B 1 191 ? 20.578 -24.547 -19.109 1 95.62 191 LEU B C 1
ATOM 3853 O O . LEU B 1 191 ? 21.328 -24.812 -20.047 1 95.62 191 LEU B O 1
ATOM 3857 N N . CYS B 1 192 ? 20.125 -23.375 -18.828 1 92.75 192 CYS B N 1
ATOM 3858 C CA . CYS B 1 192 ? 20.781 -22.203 -19.406 1 92.75 192 CYS B CA 1
ATOM 3859 C C . CYS B 1 192 ? 21.547 -21.422 -18.344 1 92.75 192 CYS B C 1
ATOM 3861 O O . CYS B 1 192 ? 21.094 -21.297 -17.203 1 92.75 192 CYS B O 1
ATOM 3863 N N . ASN B 1 193 ? 22.719 -21.047 -18.688 1 87.94 193 ASN B N 1
ATOM 3864 C CA . ASN B 1 193 ? 23.531 -20.234 -17.781 1 87.94 193 ASN B CA 1
ATOM 3865 C C . ASN B 1 193 ? 23.844 -18.859 -18.375 1 87.94 193 ASN B C 1
ATOM 3867 O O . ASN B 1 193 ? 24.406 -18.766 -19.469 1 87.94 193 ASN B O 1
ATOM 3871 N N . LYS B 1 194 ? 23.281 -17.906 -17.672 1 79.31 194 LYS B N 1
ATOM 3872 C CA . LYS B 1 194 ? 23.547 -16.531 -18.094 1 79.31 194 LYS B CA 1
ATOM 3873 C C . LYS B 1 194 ? 24.766 -15.969 -17.375 1 79.31 194 LYS B C 1
ATOM 3875 O O . LYS B 1 194 ? 24.844 -16 -16.141 1 79.31 194 LYS B O 1
ATOM 3880 N N . THR B 1 195 ? 25.844 -15.75 -18.078 1 76.31 195 THR B N 1
ATOM 3881 C CA . THR B 1 195 ? 27.047 -15.148 -17.484 1 76.31 195 THR B CA 1
ATOM 3882 C C . THR B 1 195 ? 27.125 -13.664 -17.812 1 76.31 195 THR B C 1
ATOM 3884 O O . THR B 1 195 ? 26.828 -13.258 -18.938 1 76.31 195 THR B O 1
ATOM 3887 N N . ARG B 1 196 ? 27.188 -12.883 -16.672 1 62.16 196 ARG B N 1
ATOM 3888 C CA . ARG B 1 196 ? 27.359 -11.445 -16.875 1 62.16 196 ARG B CA 1
ATOM 3889 C C . ARG B 1 196 ? 28.828 -11.062 -16.812 1 62.16 196 ARG B C 1
ATOM 3891 O O . ARG B 1 196 ? 29.531 -11.414 -15.859 1 62.16 196 ARG B O 1
ATOM 3898 N N . GLU B 1 197 ? 29.422 -10.961 -17.922 1 54.25 197 GLU B N 1
ATOM 3899 C CA . GLU B 1 197 ? 30.766 -10.438 -17.781 1 54.25 197 GLU B CA 1
ATOM 3900 C C . GLU B 1 197 ? 30.766 -9.023 -17.203 1 54.25 197 GLU B C 1
ATOM 3902 O O . GLU B 1 197 ? 29.688 -8.438 -17 1 54.25 197 GLU B O 1
ATOM 3907 N N . LYS B 1 198 ? 31.922 -8.156 -17.5 1 51.34 198 LYS B N 1
ATOM 3908 C CA . LYS B 1 198 ? 32.125 -6.805 -17 1 51.34 198 LYS B CA 1
ATOM 3909 C C . LYS B 1 198 ? 31 -5.871 -17.469 1 51.34 198 LYS B C 1
ATOM 3911 O O . LYS B 1 198 ? 30.328 -6.148 -18.453 1 51.34 198 LYS B O 1
ATOM 3916 N N . ALA B 1 199 ? 30.891 -4.746 -16.656 1 47.88 199 ALA B N 1
ATOM 3917 C CA . ALA B 1 199 ? 30.125 -3.564 -17.062 1 47.88 199 ALA B CA 1
ATOM 3918 C C . ALA B 1 199 ? 30.359 -3.232 -18.531 1 47.88 199 ALA B C 1
ATOM 3920 O O . ALA B 1 199 ? 31.516 -3.211 -19 1 47.88 199 ALA B O 1
ATOM 3921 N N . ASN B 1 200 ? 29.391 -3.371 -19.484 1 52.91 200 ASN B N 1
ATOM 3922 C CA . ASN B 1 200 ? 29.406 -2.979 -20.875 1 52.91 200 ASN B CA 1
ATOM 3923 C C . ASN B 1 200 ? 29.5 -4.191 -21.797 1 52.91 200 ASN B C 1
ATOM 3925 O O . ASN B 1 200 ? 29.672 -4.043 -23.016 1 52.91 200 ASN B O 1
ATOM 3929 N N . VAL B 1 201 ? 29.703 -5.246 -21.109 1 51.59 201 VAL B N 1
ATOM 3930 C CA . VAL B 1 201 ? 29.812 -6.367 -22.031 1 51.59 201 VAL B CA 1
ATOM 3931 C C . VAL B 1 201 ? 28.516 -7.16 -22.047 1 51.59 201 VAL B C 1
ATOM 3933 O O . VAL B 1 201 ? 27.875 -7.352 -21 1 51.59 201 VAL B O 1
ATOM 3936 N N . VAL B 1 202 ? 28.156 -7.539 -23.234 1 55.09 202 VAL B N 1
ATOM 3937 C CA . VAL B 1 202 ? 26.922 -8.25 -23.594 1 55.09 202 VAL B CA 1
ATOM 3938 C C . VAL B 1 202 ? 26.859 -9.578 -22.828 1 55.09 202 VAL B C 1
ATOM 3940 O O . VAL B 1 202 ? 27.828 -10.352 -22.844 1 55.09 202 VAL B O 1
ATOM 3943 N N . ALA B 1 203 ? 25.859 -9.742 -22 1 65.12 203 ALA B N 1
ATOM 3944 C CA . ALA B 1 203 ? 25.578 -10.992 -21.312 1 65.12 203 ALA B CA 1
ATOM 3945 C C . ALA B 1 203 ? 25.5 -12.156 -22.281 1 65.12 203 ALA B C 1
ATOM 3947 O O . ALA B 1 203 ? 24.922 -12.031 -23.375 1 65.12 203 ALA B O 1
ATOM 3948 N N . THR B 1 204 ? 26.438 -13.18 -22 1 78.81 204 THR B N 1
ATOM 3949 C CA . THR B 1 204 ? 26.375 -14.375 -22.844 1 78.81 204 THR B CA 1
ATOM 3950 C C . THR B 1 204 ? 25.562 -15.469 -22.156 1 78.81 204 THR B C 1
ATOM 3952 O O . THR B 1 204 ? 25.516 -15.547 -20.922 1 78.81 204 THR B O 1
ATOM 3955 N N . MET B 1 205 ? 24.641 -16.172 -22.953 1 85.69 205 MET B N 1
ATOM 3956 C CA . MET B 1 205 ? 23.828 -17.297 -22.469 1 85.69 205 MET B CA 1
ATOM 3957 C C . MET B 1 205 ? 24.281 -18.594 -23.109 1 85.69 205 MET B C 1
ATOM 3959 O O . MET B 1 205 ? 24.469 -18.672 -24.328 1 85.69 205 MET B O 1
ATOM 3963 N N . GLN B 1 206 ? 24.688 -19.562 -22.234 1 90.38 206 GLN B N 1
ATOM 3964 C CA . GLN B 1 206 ? 25.141 -20.875 -22.703 1 90.38 206 GLN B CA 1
ATOM 3965 C C . GLN B 1 206 ? 24.125 -21.953 -22.359 1 90.38 206 GLN B C 1
ATOM 3967 O O . GLN B 1 206 ? 23.562 -21.953 -21.25 1 90.38 206 GLN B O 1
ATOM 3972 N N . ILE B 1 207 ? 23.938 -22.875 -23.297 1 94.25 207 ILE B N 1
ATOM 3973 C CA . ILE B 1 207 ? 23.031 -24 -23.094 1 94.25 207 ILE B CA 1
ATOM 3974 C C . ILE B 1 207 ? 23.828 -25.203 -22.547 1 94.25 207 ILE B C 1
ATOM 3976 O O . ILE B 1 207 ? 24.875 -25.547 -23.078 1 94.25 207 ILE B O 1
ATOM 3980 N N . ILE B 1 208 ? 23.469 -25.719 -21.516 1 94.38 208 ILE B N 1
ATOM 3981 C CA . ILE B 1 208 ? 24.031 -26.953 -20.984 1 94.38 208 ILE B CA 1
ATOM 3982 C C . ILE B 1 208 ? 23.062 -28.109 -21.203 1 94.38 208 ILE B C 1
ATOM 3984 O O . ILE B 1 208 ? 22.109 -28.297 -20.422 1 94.38 208 ILE B O 1
ATOM 3988 N N . GLY B 1 209 ? 23.297 -28.984 -22.156 1 94.94 209 GLY B N 1
ATOM 3989 C CA . GLY B 1 209 ? 22.406 -30.062 -22.594 1 94.94 209 GLY B CA 1
ATOM 3990 C C . GLY B 1 209 ? 22.156 -30.047 -24.078 1 94.94 209 GLY B C 1
ATOM 3991 O O . GLY B 1 209 ? 22.75 -29.25 -24.812 1 94.94 209 GLY B O 1
ATOM 3992 N N . ASP B 1 210 ? 21.328 -30.953 -24.594 1 96.62 210 ASP B N 1
ATOM 3993 C CA . ASP B 1 210 ? 21.047 -31.109 -26.016 1 96.62 210 ASP B CA 1
ATOM 3994 C C . ASP B 1 210 ? 19.609 -30.734 -26.344 1 96.62 210 ASP B C 1
ATOM 3996 O O . ASP B 1 210 ? 18.672 -31.312 -25.781 1 96.62 210 ASP B O 1
ATOM 4000 N N . VAL B 1 211 ? 19.469 -29.781 -27.281 1 98.19 211 VAL B N 1
ATOM 4001 C CA . VAL B 1 211 ? 18.125 -29.359 -27.672 1 98.19 211 VAL B CA 1
ATOM 4002 C C . VAL B 1 211 ? 17.906 -29.625 -29.156 1 98.19 211 VAL B C 1
ATOM 4004 O O . VAL B 1 211 ? 16.828 -29.344 -29.688 1 98.19 211 VAL B O 1
ATOM 4007 N N . LYS B 1 212 ? 18.953 -30.109 -29.844 1 98.31 212 LYS B N 1
ATOM 4008 C CA . LYS B 1 212 ? 18.859 -30.328 -31.281 1 98.31 212 LYS B CA 1
ATOM 4009 C C . LYS B 1 212 ? 17.75 -31.328 -31.609 1 98.31 212 LYS B C 1
ATOM 4011 O O . LYS B 1 212 ? 17.703 -32.406 -31.062 1 98.31 212 LYS B O 1
ATOM 4016 N N . ASP B 1 213 ? 16.953 -30.906 -32.5 1 98.44 213 ASP B N 1
ATOM 4017 C CA . ASP B 1 213 ? 15.852 -31.719 -33.031 1 98.44 213 ASP B CA 1
ATOM 4018 C C . ASP B 1 213 ? 14.891 -32.125 -31.891 1 98.44 213 ASP B C 1
ATOM 4020 O O . ASP B 1 213 ? 14.312 -33.219 -31.922 1 98.44 213 ASP B O 1
ATOM 4024 N N . LYS B 1 214 ? 14.773 -31.344 -30.828 1 98.62 214 LYS B N 1
ATOM 4025 C CA . LYS B 1 214 ? 13.906 -31.609 -29.688 1 98.62 214 LYS B CA 1
ATOM 4026 C C . LYS B 1 214 ? 12.82 -30.547 -29.562 1 98.62 214 LYS B C 1
ATOM 4028 O O . LYS B 1 214 ? 12.961 -29.453 -30.094 1 98.62 214 LYS B O 1
ATOM 4033 N N . ASN B 1 215 ? 11.719 -30.938 -28.953 1 98.81 215 ASN B N 1
ATOM 4034 C CA . ASN B 1 215 ? 10.719 -29.969 -28.5 1 98.81 215 ASN B CA 1
ATOM 4035 C C . ASN B 1 215 ? 10.984 -29.547 -27.047 1 98.81 215 ASN B C 1
ATOM 4037 O O . ASN B 1 215 ? 10.945 -30.359 -26.141 1 98.81 215 ASN B O 1
ATOM 4041 N N . VAL B 1 216 ? 11.211 -28.219 -26.859 1 98.81 216 VAL B N 1
ATOM 4042 C CA . VAL B 1 216 ? 11.68 -27.719 -25.578 1 98.81 216 VAL B CA 1
ATOM 4043 C C . VAL B 1 216 ? 10.539 -27.016 -24.859 1 98.81 216 VAL B C 1
ATOM 4045 O O . VAL B 1 216 ? 9.781 -26.266 -25.469 1 98.81 216 VAL B O 1
ATOM 4048 N N . VAL B 1 217 ? 10.383 -27.297 -23.594 1 98.88 217 VAL B N 1
ATOM 4049 C CA . VAL B 1 217 ? 9.508 -26.516 -22.734 1 98.88 217 VAL B CA 1
ATOM 4050 C C . VAL B 1 217 ? 10.328 -25.844 -21.641 1 98.88 217 VAL B C 1
ATOM 4052 O O . VAL B 1 217 ? 10.867 -26.516 -20.75 1 98.88 217 VAL B O 1
ATOM 4055 N N . LEU B 1 218 ? 10.438 -24.531 -21.703 1 98.75 218 LEU B N 1
ATOM 4056 C CA . LEU B 1 218 ? 11.07 -23.719 -20.672 1 98.75 218 LEU B CA 1
ATOM 4057 C C . LEU B 1 218 ? 10.148 -23.531 -19.469 1 98.75 218 LEU B C 1
ATOM 4059 O O . LEU B 1 218 ? 8.953 -23.266 -19.641 1 98.75 218 LEU B O 1
ATOM 4063 N N . VAL B 1 219 ? 10.688 -23.688 -18.25 1 98.5 219 VAL B N 1
ATOM 4064 C CA . VAL B 1 219 ? 9.875 -23.578 -17.031 1 98.5 219 VAL B CA 1
ATOM 4065 C C . VAL B 1 219 ? 10.406 -22.438 -16.156 1 98.5 219 VAL B C 1
ATOM 4067 O O . VAL B 1 219 ? 11.609 -22.375 -15.883 1 98.5 219 VAL B O 1
ATOM 4070 N N . ASP B 1 220 ? 9.547 -21.547 -15.727 1 97.62 220 ASP B N 1
ATOM 4071 C CA . ASP B 1 220 ? 9.883 -20.453 -14.82 1 97.62 220 ASP B CA 1
ATOM 4072 C C . ASP B 1 220 ? 8.727 -20.156 -13.867 1 97.62 220 ASP B C 1
ATOM 4074 O O . ASP B 1 220 ? 7.645 -20.734 -14 1 97.62 220 ASP B O 1
ATOM 4078 N N . ASP B 1 221 ? 8.953 -19.422 -12.812 1 97.44 221 ASP B N 1
ATOM 4079 C CA . ASP B 1 221 ? 7.875 -19.047 -11.898 1 97.44 221 ASP B CA 1
ATOM 4080 C C . ASP B 1 221 ? 7.266 -17.703 -12.289 1 97.44 221 ASP B C 1
ATOM 4082 O O . ASP B 1 221 ? 6.043 -17.547 -12.344 1 97.44 221 ASP B O 1
ATOM 4086 N N . ILE B 1 222 ? 8.117 -16.734 -12.562 1 98.12 222 ILE B N 1
ATOM 4087 C CA . ILE B 1 222 ? 7.656 -15.383 -12.852 1 98.12 222 ILE B CA 1
ATOM 4088 C C . ILE B 1 222 ? 8.312 -14.883 -14.141 1 98.12 222 ILE B C 1
ATOM 4090 O O . ILE B 1 222 ? 9.516 -15.047 -14.336 1 98.12 222 ILE B O 1
ATOM 4094 N N . VAL B 1 223 ? 7.582 -14.344 -15.07 1 98.25 223 VAL B N 1
ATOM 4095 C CA . VAL B 1 223 ? 8.109 -13.641 -16.234 1 98.25 223 VAL B CA 1
ATOM 4096 C C . VAL B 1 223 ? 7.691 -12.172 -16.172 1 98.25 223 VAL B C 1
ATOM 4098 O O . VAL B 1 223 ? 6.5 -11.859 -16.203 1 98.25 223 VAL B O 1
ATOM 4101 N N . ASP B 1 224 ? 8.656 -11.344 -16.078 1 97.56 224 ASP B N 1
ATOM 4102 C CA . ASP B 1 224 ? 8.406 -9.906 -15.938 1 97.56 224 ASP B CA 1
ATOM 4103 C C . ASP B 1 224 ? 8.609 -9.188 -17.266 1 97.56 224 ASP B C 1
ATOM 4105 O O . ASP B 1 224 ? 7.703 -9.141 -18.094 1 97.56 224 ASP B O 1
ATOM 4109 N N . THR B 1 225 ? 9.805 -8.883 -17.703 1 97.81 225 THR B N 1
ATOM 4110 C CA . THR B 1 225 ? 10.047 -8.18 -18.953 1 97.81 225 THR B CA 1
ATOM 4111 C C . THR B 1 225 ? 10.297 -9.164 -20.094 1 97.81 225 THR B C 1
ATOM 4113 O O . THR B 1 225 ? 10.422 -8.758 -21.25 1 97.81 225 THR B O 1
ATOM 4116 N N . ALA B 1 226 ? 10.445 -10.398 -19.781 1 98.12 226 ALA B N 1
ATOM 4117 C CA . ALA B 1 226 ? 10.547 -11.531 -20.703 1 98.12 226 ALA B CA 1
ATOM 4118 C C . ALA B 1 226 ? 11.898 -11.539 -21.406 1 98.12 226 ALA B C 1
ATOM 4120 O O . ALA B 1 226 ? 12.07 -12.219 -22.422 1 98.12 226 ALA B O 1
ATOM 4121 N N . GLY B 1 227 ? 12.867 -10.797 -20.906 1 96 227 GLY B N 1
ATOM 4122 C CA . GLY B 1 227 ? 14.188 -10.75 -21.516 1 96 227 GLY B CA 1
ATOM 4123 C C . GLY B 1 227 ? 14.914 -12.078 -21.453 1 96 227 GLY B C 1
ATOM 4124 O O . GLY B 1 227 ? 15.391 -12.578 -22.484 1 96 227 GLY B O 1
ATOM 4125 N N . THR B 1 228 ? 15 -12.703 -20.328 1 95 228 THR B N 1
ATOM 4126 C CA . THR B 1 228 ? 15.758 -13.93 -20.109 1 95 228 THR B CA 1
ATOM 4127 C C . THR B 1 228 ? 15.102 -15.102 -20.828 1 95 228 THR B C 1
ATOM 4129 O O . THR B 1 228 ? 15.781 -15.867 -21.531 1 95 228 THR B O 1
ATOM 4132 N N . ILE B 1 229 ? 13.797 -15.195 -20.766 1 97.5 229 ILE B N 1
ATOM 4133 C CA . ILE B 1 229 ? 13.109 -16.359 -21.281 1 97.5 229 ILE B CA 1
ATOM 4134 C C . ILE B 1 229 ? 13.125 -16.344 -22.812 1 97.5 229 ILE B C 1
ATOM 4136 O O . ILE B 1 229 ? 13.258 -17.391 -23.453 1 97.5 229 ILE B O 1
ATOM 4140 N N . THR B 1 230 ? 13 -15.148 -23.406 1 98.06 230 THR B N 1
ATOM 4141 C CA . THR B 1 230 ? 13.008 -15.055 -24.859 1 98.06 230 THR B CA 1
ATOM 4142 C C . THR B 1 230 ? 14.422 -15.25 -25.406 1 98.06 230 THR B C 1
ATOM 4144 O O . THR B 1 230 ? 14.602 -15.852 -26.469 1 98.06 230 THR B O 1
ATOM 4147 N N . LYS B 1 231 ? 15.406 -14.727 -24.703 1 96.5 231 LYS B N 1
ATOM 4148 C CA . LYS B 1 231 ? 16.797 -14.961 -25.109 1 96.5 231 LYS B CA 1
ATOM 4149 C C . LYS B 1 231 ? 17.109 -16.453 -25.109 1 96.5 231 LYS B C 1
ATOM 4151 O O . LYS B 1 231 ? 17.734 -16.969 -26.047 1 96.5 231 LYS B O 1
ATOM 4156 N N . ALA B 1 232 ? 16.688 -17.109 -24.062 1 97.06 232 ALA B N 1
ATOM 4157 C CA . ALA B 1 232 ? 16.891 -18.547 -23.984 1 97.06 232 ALA B CA 1
ATOM 4158 C C . ALA B 1 232 ? 16.203 -19.266 -25.141 1 97.06 232 ALA B C 1
ATOM 4160 O O . ALA B 1 232 ? 16.812 -20.141 -25.766 1 97.06 232 ALA B O 1
ATOM 4161 N N . ALA B 1 233 ? 14.977 -18.906 -25.438 1 98.19 233 ALA B N 1
ATOM 4162 C CA . ALA B 1 233 ? 14.227 -19.516 -26.516 1 98.19 233 ALA B CA 1
ATOM 4163 C C . ALA B 1 233 ? 14.945 -19.344 -27.859 1 98.19 233 ALA B C 1
ATOM 4165 O O . ALA B 1 233 ? 15.055 -20.281 -28.641 1 98.19 233 ALA B O 1
ATOM 4166 N N . ASN B 1 234 ? 15.414 -18.156 -28.109 1 97.94 234 ASN B N 1
ATOM 4167 C CA . ASN B 1 234 ? 16.094 -17.844 -29.359 1 97.94 234 ASN B CA 1
ATOM 4168 C C . ASN B 1 234 ? 17.375 -18.672 -29.531 1 97.94 234 ASN B C 1
ATOM 4170 O O . ASN B 1 234 ? 17.625 -19.219 -30.594 1 97.94 234 ASN B O 1
ATOM 4174 N N . ILE B 1 235 ? 18.141 -18.719 -28.5 1 96.56 235 ILE B N 1
ATOM 4175 C CA . ILE B 1 235 ? 19.406 -19.438 -28.562 1 96.56 235 ILE B CA 1
ATOM 4176 C C . ILE B 1 235 ? 19.141 -20.922 -28.766 1 96.56 235 ILE B C 1
ATOM 4178 O O . ILE B 1 235 ? 19.891 -21.609 -29.469 1 96.56 235 ILE B O 1
ATOM 4182 N N . MET B 1 236 ? 18.078 -21.453 -28.188 1 97.94 236 MET B N 1
ATOM 4183 C CA . MET B 1 236 ? 17.734 -22.859 -28.344 1 97.94 236 MET B CA 1
ATOM 4184 C C . MET B 1 236 ? 17.266 -23.156 -29.766 1 97.94 236 MET B C 1
ATOM 4186 O O . MET B 1 236 ? 17.594 -24.203 -30.328 1 97.94 236 MET B O 1
ATOM 4190 N N . MET B 1 237 ? 16.5 -22.25 -30.312 1 98.44 237 MET B N 1
ATOM 4191 C CA . MET B 1 237 ? 16.094 -22.375 -31.703 1 98.44 237 MET B CA 1
ATOM 4192 C C . MET B 1 237 ? 17.312 -22.375 -32.625 1 98.44 237 MET B C 1
ATOM 4194 O O . MET B 1 237 ? 17.406 -23.172 -33.562 1 98.44 237 MET B O 1
ATOM 4198 N N . GLU B 1 238 ? 18.234 -21.469 -32.344 1 97.56 238 GLU B N 1
ATOM 4199 C CA . GLU B 1 238 ? 19.469 -21.375 -33.125 1 97.56 238 GLU B CA 1
ATOM 4200 C C . GLU B 1 238 ? 20.281 -22.656 -33 1 97.56 238 GLU B C 1
ATOM 4202 O O . GLU B 1 238 ? 20.969 -23.047 -33.938 1 97.56 238 GLU B O 1
ATOM 4207 N N . ALA B 1 239 ? 20.172 -23.297 -31.906 1 97.44 239 ALA B N 1
ATOM 4208 C CA . ALA B 1 239 ? 20.922 -24.516 -31.641 1 97.44 239 ALA B CA 1
ATOM 4209 C C . ALA B 1 239 ? 20.25 -25.734 -32.281 1 97.44 239 ALA B C 1
ATOM 4211 O O . ALA B 1 239 ? 20.75 -26.859 -32.156 1 97.44 239 ALA B O 1
ATOM 4212 N N . GLY B 1 240 ? 19.062 -25.547 -32.875 1 98.31 240 GLY B N 1
ATOM 4213 C CA . GLY B 1 240 ? 18.484 -26.609 -33.688 1 98.31 240 GLY B CA 1
ATOM 4214 C C . GLY B 1 240 ? 17.25 -27.219 -33.062 1 98.31 240 GLY B C 1
ATOM 4215 O O . GLY B 1 240 ? 16.781 -28.266 -33.5 1 98.31 240 GLY B O 1
ATOM 4216 N N . ALA B 1 241 ? 16.688 -26.656 -32.031 1 98.62 241 ALA B N 1
ATOM 4217 C CA . ALA B 1 241 ? 15.445 -27.156 -31.453 1 98.62 241 ALA B CA 1
ATOM 4218 C C . ALA B 1 241 ? 14.328 -27.188 -32.5 1 98.62 241 ALA B C 1
ATOM 4220 O O . ALA B 1 241 ? 14.266 -26.312 -33.375 1 98.62 241 ALA B O 1
ATOM 4221 N N . LYS B 1 242 ? 13.492 -28.156 -32.438 1 98.62 242 LYS B N 1
ATOM 4222 C CA . LYS B 1 242 ? 12.32 -28.219 -33.312 1 98.62 242 LYS B CA 1
ATOM 4223 C C . LYS B 1 242 ? 11.297 -27.156 -32.938 1 98.62 242 LYS B C 1
ATOM 4225 O O . LYS B 1 242 ? 10.711 -26.516 -33.812 1 98.62 242 LYS B O 1
ATOM 4230 N N . SER B 1 243 ? 11.062 -27.016 -31.688 1 98.75 243 SER B N 1
ATOM 4231 C CA . SER B 1 243 ? 10.188 -25.984 -31.141 1 98.75 243 SER B CA 1
ATOM 4232 C C . SER B 1 243 ? 10.586 -25.625 -29.703 1 98.75 243 SER B C 1
ATOM 4234 O O . SER B 1 243 ? 11.234 -26.406 -29.016 1 98.75 243 SER B O 1
ATOM 4236 N N . VAL B 1 244 ? 10.258 -24.391 -29.328 1 98.81 244 VAL B N 1
ATOM 4237 C CA . VAL B 1 244 ? 10.469 -23.953 -27.953 1 98.81 244 VAL B CA 1
ATOM 4238 C C . VAL B 1 244 ? 9.188 -23.328 -27.406 1 98.81 244 VAL B C 1
ATOM 4240 O O . VAL B 1 244 ? 8.609 -22.438 -28.031 1 98.81 244 VAL B O 1
ATOM 4243 N N . ARG B 1 245 ? 8.672 -23.906 -26.344 1 98.81 245 ARG B N 1
ATOM 4244 C CA . ARG B 1 245 ? 7.562 -23.359 -25.578 1 98.81 245 ARG B CA 1
ATOM 4245 C C . ARG B 1 245 ? 8.016 -22.953 -24.172 1 98.81 245 ARG B C 1
ATOM 4247 O O . ARG B 1 245 ? 9.078 -23.375 -23.719 1 98.81 245 ARG B O 1
ATOM 4254 N N . ALA B 1 246 ? 7.258 -22.078 -23.547 1 98.88 246 ALA B N 1
ATOM 4255 C CA . ALA B 1 246 ? 7.57 -21.703 -22.172 1 98.88 246 ALA B CA 1
ATOM 4256 C C . ALA B 1 246 ? 6.32 -21.719 -21.297 1 98.88 246 ALA B C 1
ATOM 4258 O O . ALA B 1 246 ? 5.223 -21.406 -21.781 1 98.88 246 ALA B O 1
ATOM 4259 N N . ILE B 1 247 ? 6.512 -22.109 -20.078 1 98.81 247 ILE B N 1
ATOM 4260 C CA . ILE B 1 247 ? 5.473 -22 -19.047 1 98.81 247 ILE B CA 1
ATOM 4261 C C . ILE B 1 247 ? 6.012 -21.234 -17.844 1 98.81 247 ILE B C 1
ATOM 4263 O O . ILE B 1 247 ? 7.188 -21.359 -17.5 1 98.81 247 ILE B O 1
ATOM 4267 N N . ALA B 1 248 ? 5.215 -20.422 -17.281 1 98.81 248 ALA B N 1
ATOM 4268 C CA . ALA B 1 248 ? 5.547 -19.719 -16.047 1 98.81 248 ALA B CA 1
ATOM 4269 C C . ALA B 1 248 ? 4.301 -19.5 -15.195 1 98.81 248 ALA B C 1
ATOM 4271 O O . ALA B 1 248 ? 3.229 -19.188 -15.719 1 98.81 248 ALA B O 1
ATOM 4272 N N . SER B 1 249 ? 4.398 -19.578 -13.891 1 98.62 249 SER B N 1
ATOM 4273 C CA . SER B 1 249 ? 3.262 -19.469 -12.984 1 98.62 249 SER B CA 1
ATOM 4274 C C . SER B 1 249 ? 2.605 -18.094 -13.07 1 98.62 249 SER B C 1
ATOM 4276 O O . SER B 1 249 ? 1.381 -18 -13.156 1 98.62 249 SER B O 1
ATOM 4278 N N . HIS B 1 250 ? 3.414 -17.047 -13.047 1 98.81 250 HIS B N 1
ATOM 4279 C CA . HIS B 1 250 ? 2.857 -15.711 -12.844 1 98.81 250 HIS B CA 1
ATOM 4280 C C . HIS B 1 250 ? 3.158 -14.805 -14.031 1 98.81 250 HIS B C 1
ATOM 4282 O O . HIS B 1 250 ? 4.316 -14.641 -14.414 1 98.81 250 HIS B O 1
ATOM 4288 N N . CYS B 1 251 ? 2.143 -14.18 -14.508 1 98.19 251 CYS B N 1
ATOM 4289 C CA . CYS B 1 251 ? 2.143 -13.367 -15.719 1 98.19 251 CYS B CA 1
ATOM 4290 C C . CYS B 1 251 ? 2.32 -11.891 -15.391 1 98.19 251 CYS B C 1
ATOM 4292 O O . CYS B 1 251 ? 1.422 -11.078 -15.633 1 98.19 251 CYS B O 1
ATOM 4294 N N . VAL B 1 252 ? 3.5 -11.539 -14.891 1 97.81 252 VAL B N 1
ATOM 4295 C CA . VAL B 1 252 ? 3.758 -10.133 -14.602 1 97.81 252 VAL B CA 1
ATOM 4296 C C . VAL B 1 252 ? 3.832 -9.336 -15.898 1 97.81 252 VAL B C 1
ATOM 4298 O O . VAL B 1 252 ? 3.09 -8.367 -16.094 1 97.81 252 VAL B O 1
ATOM 4301 N N . MET B 1 253 ? 4.715 -9.727 -16.828 1 97.94 253 MET B N 1
ATOM 4302 C CA . MET B 1 253 ? 4.766 -9.289 -18.219 1 97.94 253 MET B CA 1
ATOM 4303 C C . MET B 1 253 ? 4.793 -7.766 -18.312 1 97.94 253 MET B C 1
ATOM 4305 O O . MET B 1 253 ? 4.02 -7.168 -19.062 1 97.94 253 MET B O 1
ATOM 4309 N N . SER B 1 254 ? 5.559 -7.113 -17.531 1 97.44 254 SER B N 1
ATOM 4310 C CA . SER B 1 254 ? 5.758 -5.68 -17.703 1 97.44 254 SER B CA 1
ATOM 4311 C C . SER B 1 254 ? 6.391 -5.363 -19.047 1 97.44 254 SER B C 1
ATOM 4313 O O . SER B 1 254 ? 7.094 -6.199 -19.625 1 97.44 254 SER B O 1
ATOM 4315 N N . ASP B 1 255 ? 6.199 -4.168 -19.703 1 96.06 255 ASP B N 1
ATOM 4316 C CA . ASP B 1 255 ? 6.793 -3.787 -20.984 1 96.06 255 ASP B CA 1
ATOM 4317 C C . ASP B 1 255 ? 8.32 -3.861 -20.922 1 96.06 255 ASP B C 1
ATOM 4319 O O . ASP B 1 255 ? 8.922 -3.529 -19.891 1 96.06 255 ASP B O 1
ATOM 4323 N N . PRO B 1 256 ? 8.828 -4.359 -21.984 1 97.38 256 PRO B N 1
ATOM 4324 C CA . PRO B 1 256 ? 8.258 -4.668 -23.297 1 97.38 256 PRO B CA 1
ATOM 4325 C C . PRO B 1 256 ? 8.016 -6.16 -23.5 1 97.38 256 PRO B C 1
ATOM 4327 O O . PRO B 1 256 ? 8.258 -6.688 -24.594 1 97.38 256 PRO B O 1
ATOM 4330 N N . ALA B 1 257 ? 7.566 -6.867 -22.484 1 98.31 257 ALA B N 1
ATOM 4331 C CA . ALA B 1 257 ? 7.484 -8.328 -22.438 1 98.31 257 ALA B CA 1
ATOM 4332 C C . ALA B 1 257 ? 6.664 -8.859 -23.609 1 98.31 257 ALA B C 1
ATOM 4334 O O . ALA B 1 257 ? 7.078 -9.812 -24.281 1 98.31 257 ALA B O 1
ATOM 4335 N N . SER B 1 258 ? 5.48 -8.32 -23.875 1 98.44 258 SER B N 1
ATOM 4336 C CA . SER B 1 258 ? 4.598 -8.828 -24.922 1 98.44 258 SER B CA 1
ATOM 4337 C C . SER B 1 258 ? 5.27 -8.75 -26.281 1 98.44 258 SER B C 1
ATOM 4339 O O . SER B 1 258 ? 5.164 -9.688 -27.078 1 98.44 258 SER B O 1
ATOM 4341 N N . PHE B 1 259 ? 5.91 -7.637 -26.531 1 98.19 259 PHE B N 1
ATOM 4342 C CA . PHE B 1 259 ? 6.637 -7.465 -27.781 1 98.19 259 PHE B CA 1
ATOM 4343 C C . PHE B 1 259 ? 7.762 -8.492 -27.891 1 98.19 259 PHE B C 1
ATOM 4345 O O . PHE B 1 259 ? 7.934 -9.109 -28.938 1 98.19 259 PHE B O 1
ATOM 4352 N N . ARG B 1 260 ? 8.539 -8.703 -26.812 1 98.44 260 ARG B N 1
ATOM 4353 C CA . ARG B 1 260 ? 9.648 -9.656 -26.812 1 98.44 260 ARG B CA 1
ATOM 4354 C C . ARG B 1 260 ? 9.156 -11.07 -27.109 1 98.44 260 ARG B C 1
ATOM 4356 O O . ARG B 1 260 ? 9.773 -11.797 -27.891 1 98.44 260 ARG B O 1
ATOM 4363 N N . VAL B 1 261 ? 8.062 -11.438 -26.469 1 98.75 261 VAL B N 1
ATOM 4364 C CA . VAL B 1 261 ? 7.516 -12.773 -26.641 1 98.75 261 VAL B CA 1
ATOM 4365 C C . VAL B 1 261 ? 7.043 -12.969 -28.078 1 98.75 261 VAL B C 1
ATOM 4367 O O . VAL B 1 261 ? 7.359 -13.977 -28.719 1 98.75 261 VAL B O 1
ATOM 4370 N N . GLN B 1 262 ? 6.34 -12.016 -28.562 1 98.44 262 GLN B N 1
ATOM 4371 C CA . GLN B 1 262 ? 5.809 -12.102 -29.922 1 98.44 262 GLN B CA 1
ATOM 4372 C C . GLN B 1 262 ? 6.93 -12.266 -30.938 1 98.44 262 GLN B C 1
ATOM 4374 O O . GLN B 1 262 ? 6.801 -13.031 -31.891 1 98.44 262 GLN B O 1
ATOM 4379 N N . GLU B 1 263 ? 8.039 -11.602 -30.766 1 98.31 263 GLU B N 1
ATOM 4380 C CA . GLU B 1 263 ? 9.125 -11.562 -31.734 1 98.31 263 GLU B CA 1
ATOM 4381 C C . GLU B 1 263 ? 10.109 -12.711 -31.516 1 98.31 263 GLU B C 1
ATOM 4383 O O . GLU B 1 263 ? 10.984 -12.945 -32.344 1 98.31 263 GLU B O 1
ATOM 4388 N N . SER B 1 264 ? 9.969 -13.398 -30.469 1 98.56 264 SER B N 1
ATOM 4389 C CA . SER B 1 264 ? 10.945 -14.422 -30.094 1 98.56 264 SER B CA 1
ATOM 4390 C C . SER B 1 264 ? 10.695 -15.727 -30.844 1 98.56 264 SER B C 1
ATOM 4392 O O . SER B 1 264 ? 9.742 -15.836 -31.609 1 98.56 264 SER B O 1
ATOM 4394 N N . GLY B 1 265 ? 11.555 -16.656 -30.562 1 98.44 265 GLY B N 1
ATOM 4395 C CA . GLY B 1 265 ? 11.445 -17.984 -31.125 1 98.44 265 GLY B CA 1
ATOM 4396 C C . GLY B 1 265 ? 10.445 -18.859 -30.406 1 98.44 265 GLY B C 1
ATOM 4397 O O . GLY B 1 265 ? 10.258 -20.031 -30.75 1 98.44 265 GLY B O 1
ATOM 4398 N N . LEU B 1 266 ? 9.742 -18.328 -29.453 1 98.81 266 LEU B N 1
ATOM 4399 C CA . LEU B 1 266 ? 8.742 -19.109 -28.719 1 98.81 266 LEU B CA 1
ATOM 4400 C C . LEU B 1 266 ? 7.555 -19.453 -29.609 1 98.81 266 LEU B C 1
ATOM 4402 O O . LEU B 1 266 ? 7.047 -18.594 -30.328 1 98.81 266 LEU B O 1
ATOM 4406 N N . THR B 1 267 ? 7.219 -20.688 -29.531 1 98.5 267 THR B N 1
ATOM 4407 C CA . THR B 1 267 ? 5.969 -21.109 -30.156 1 98.5 267 THR B CA 1
ATOM 4408 C C . THR B 1 267 ? 4.77 -20.625 -29.344 1 98.5 267 THR B C 1
ATOM 4410 O O . THR B 1 267 ? 3.764 -20.203 -29.906 1 98.5 267 THR B O 1
ATOM 4413 N N . GLU B 1 268 ? 4.859 -20.734 -28.031 1 98.5 268 GLU B N 1
ATOM 4414 C CA . GLU B 1 268 ? 3.824 -20.266 -27.125 1 98.5 268 GLU B CA 1
ATOM 4415 C C . GLU B 1 268 ? 4.395 -19.984 -25.734 1 98.5 268 GLU B C 1
ATOM 4417 O O . GLU B 1 268 ? 5.418 -20.562 -25.359 1 98.5 268 GLU B O 1
ATOM 4422 N N . MET B 1 269 ? 3.807 -19.109 -25.078 1 98.81 269 MET B N 1
ATOM 4423 C CA . MET B 1 269 ? 4.059 -18.75 -23.688 1 98.81 269 MET B CA 1
ATOM 4424 C C . MET B 1 269 ? 2.809 -18.969 -22.844 1 98.81 269 MET B C 1
ATOM 4426 O O . MET B 1 269 ? 1.812 -18.266 -23.016 1 98.81 269 MET B O 1
ATOM 4430 N N . VAL B 1 270 ? 2.873 -19.906 -21.891 1 98.88 270 VAL B N 1
ATOM 4431 C CA . VAL B 1 270 ? 1.685 -20.281 -21.141 1 98.88 270 VAL B CA 1
ATOM 4432 C C . VAL B 1 270 ? 1.841 -19.844 -19.672 1 98.88 270 VAL B C 1
ATOM 4434 O O . VAL B 1 270 ? 2.867 -20.125 -19.047 1 98.88 270 VAL B O 1
ATOM 4437 N N . PHE B 1 271 ? 0.845 -19.156 -19.141 1 98.94 271 PHE B N 1
ATOM 4438 C CA . PHE B 1 271 ? 0.804 -18.719 -17.75 1 98.94 271 PHE B CA 1
ATOM 4439 C C . PHE B 1 271 ? -0.426 -19.297 -17.047 1 98.94 271 PHE B C 1
ATOM 4441 O O . PHE B 1 271 ? -1.311 -19.859 -17.703 1 98.94 271 PHE B O 1
ATOM 4448 N N . THR B 1 272 ? -0.415 -19.156 -15.734 1 98.88 272 THR B N 1
ATOM 4449 C CA . THR B 1 272 ? -1.68 -19.25 -15.008 1 98.88 272 THR B CA 1
ATOM 4450 C C . THR B 1 272 ? -2.375 -17.891 -14.961 1 98.88 272 THR B C 1
ATOM 4452 O O . THR B 1 272 ? -1.805 -16.891 -15.375 1 98.88 272 THR B O 1
ATOM 4455 N N . ASP B 1 273 ? -3.562 -17.906 -14.484 1 98.75 273 ASP B N 1
ATOM 4456 C CA . ASP B 1 273 ? -4.281 -16.641 -14.383 1 98.75 273 ASP B CA 1
ATOM 4457 C C . ASP B 1 273 ? -4.203 -16.078 -12.961 1 98.75 273 ASP B C 1
ATOM 4459 O O . ASP B 1 273 ? -5.141 -15.422 -12.492 1 98.75 273 ASP B O 1
ATOM 4463 N N . SER B 1 274 ? -3.084 -16.359 -12.219 1 98.81 274 SER B N 1
ATOM 4464 C CA . SER B 1 274 ? -2.83 -15.719 -10.93 1 98.81 274 SER B CA 1
ATOM 4465 C C . SER B 1 274 ? -2.756 -14.203 -11.078 1 98.81 274 SER B C 1
ATOM 4467 O O . SER B 1 274 ? -3.064 -13.469 -10.141 1 98.81 274 SER B O 1
ATOM 4469 N N . ILE B 1 275 ? -2.232 -13.766 -12.148 1 98.62 275 ILE B N 1
ATOM 4470 C CA . ILE B 1 275 ? -2.291 -12.398 -12.648 1 98.62 275 ILE B CA 1
ATOM 4471 C C . ILE B 1 275 ? -2.979 -12.375 -14.008 1 98.62 275 ILE B C 1
ATOM 4473 O O . ILE B 1 275 ? -2.615 -13.141 -14.906 1 98.62 275 ILE B O 1
ATOM 4477 N N . PRO B 1 276 ? -3.967 -11.57 -14.172 1 97.44 276 PRO B N 1
ATOM 4478 C CA . PRO B 1 276 ? -4.621 -11.539 -15.484 1 97.44 276 PRO B CA 1
ATOM 4479 C C . PRO B 1 276 ? -3.748 -10.898 -16.562 1 97.44 276 PRO B C 1
ATOM 4481 O O . PRO B 1 276 ? -3.033 -9.93 -16.297 1 97.44 276 PRO B O 1
ATOM 4484 N N . TYR B 1 277 ? -3.816 -11.453 -17.734 1 97.25 277 TYR B N 1
ATOM 4485 C CA . TYR B 1 277 ? -3.121 -10.883 -18.891 1 97.25 277 TYR B CA 1
ATOM 4486 C C . TYR B 1 277 ? -4.051 -9.984 -19.703 1 97.25 277 TYR B C 1
ATOM 4488 O O . TYR B 1 277 ? -5.051 -10.453 -20.25 1 97.25 277 TYR B O 1
ATOM 4496 N N . SER B 1 278 ? -3.732 -8.727 -19.797 1 91.94 278 SER B N 1
ATOM 4497 C CA . SER B 1 278 ? -4.672 -7.797 -20.422 1 91.94 278 SER B CA 1
ATOM 4498 C C . SER B 1 278 ? -4.113 -7.246 -21.734 1 91.94 278 SER B C 1
ATOM 4500 O O . SER B 1 278 ? -4.789 -6.48 -22.422 1 91.94 278 SER B O 1
ATOM 4502 N N . LYS B 1 279 ? -2.973 -7.629 -22.109 1 94.75 279 LYS B N 1
ATOM 4503 C CA . LYS B 1 279 ? -2.375 -7.137 -23.359 1 94.75 279 LYS B CA 1
ATOM 4504 C C . LYS B 1 279 ? -2.633 -8.102 -24.516 1 94.75 279 LYS B C 1
ATOM 4506 O O . LYS B 1 279 ? -3.51 -8.961 -24.422 1 94.75 279 LYS B O 1
ATOM 4511 N N . LYS B 1 280 ? -2.041 -7.719 -25.656 1 92.94 280 LYS B N 1
ATOM 4512 C CA . LYS B 1 280 ? -2.264 -8.547 -26.828 1 92.94 280 LYS B CA 1
ATOM 4513 C C . LYS B 1 280 ? -0.964 -9.188 -27.312 1 92.94 280 LYS B C 1
ATOM 4515 O O . LYS B 1 280 ? 0.018 -8.492 -27.578 1 92.94 280 LYS B O 1
ATOM 4520 N N . CYS B 1 281 ? -0.978 -10.453 -27.281 1 97.38 281 CYS B N 1
ATOM 4521 C CA . CYS B 1 281 ? 0.086 -11.289 -27.828 1 97.38 281 CYS B CA 1
ATOM 4522 C C . CYS B 1 281 ? -0.448 -12.656 -28.234 1 97.38 281 CYS B C 1
ATOM 4524 O O . CYS B 1 281 ? -0.953 -13.406 -27.391 1 97.38 281 CYS B O 1
ATOM 4526 N N . ASP B 1 282 ? -0.306 -12.992 -29.484 1 97.5 282 ASP B N 1
ATOM 4527 C CA . ASP B 1 282 ? -0.896 -14.219 -30.031 1 97.5 282 ASP B CA 1
ATOM 4528 C C . ASP B 1 282 ? -0.256 -15.453 -29.406 1 97.5 282 ASP B C 1
ATOM 4530 O O . ASP B 1 282 ? -0.862 -16.531 -29.391 1 97.5 282 ASP B O 1
ATOM 4534 N N . LYS B 1 283 ? 0.916 -15.359 -28.875 1 98.62 283 LYS B N 1
ATOM 4535 C CA . LYS B 1 283 ? 1.665 -16.5 -28.359 1 98.62 283 LYS B CA 1
ATOM 4536 C C . LYS B 1 283 ? 1.341 -16.766 -26.906 1 98.62 283 LYS B C 1
ATOM 4538 O O . LYS B 1 283 ? 1.723 -17.797 -26.344 1 98.62 283 LYS B O 1
ATOM 4543 N N . VAL B 1 284 ? 0.604 -15.82 -26.219 1 98.75 284 VAL B N 1
ATOM 4544 C CA . VAL B 1 284 ? 0.373 -15.922 -24.797 1 98.75 284 VAL B CA 1
ATOM 4545 C C . VAL B 1 284 ? -0.964 -16.609 -24.531 1 98.75 284 VAL B C 1
ATOM 4547 O O . VAL B 1 284 ? -1.977 -16.266 -25.141 1 98.75 284 VAL B O 1
ATOM 4550 N N . LYS B 1 285 ? -0.917 -17.547 -23.672 1 98 285 LYS B N 1
ATOM 4551 C CA . LYS B 1 285 ? -2.094 -18.266 -23.203 1 98 285 LYS B CA 1
ATOM 4552 C C . LYS B 1 285 ? -2.107 -18.359 -21.672 1 98 285 LYS B C 1
ATOM 4554 O O . LYS B 1 285 ? -1.05 -18.422 -21.047 1 98 285 LYS B O 1
ATOM 4559 N N . GLN B 1 286 ? -3.326 -18.391 -21.094 1 98.62 286 GLN B N 1
ATOM 4560 C CA . GLN B 1 286 ? -3.422 -18.578 -19.656 1 98.62 286 GLN B CA 1
ATOM 4561 C C . GLN B 1 286 ? -4.285 -19.781 -19.312 1 98.62 286 GLN B C 1
ATOM 4563 O O . GLN B 1 286 ? -5.316 -20.016 -19.938 1 98.62 286 GLN B O 1
ATOM 4568 N N . LEU B 1 287 ? -3.822 -20.562 -18.406 1 98.75 287 LEU B N 1
ATOM 4569 C CA . LEU B 1 287 ? -4.578 -21.641 -17.812 1 98.75 287 LEU B CA 1
ATOM 4570 C C . LEU B 1 287 ? -5.148 -21.219 -16.453 1 98.75 287 LEU B C 1
ATOM 4572 O O . LEU B 1 287 ? -4.453 -20.609 -15.648 1 98.75 287 LEU B O 1
ATOM 4576 N N . SER B 1 288 ? -6.383 -21.531 -16.219 1 98.75 288 SER B N 1
ATOM 4577 C CA . SER B 1 288 ? -7.012 -21.094 -14.984 1 98.75 288 SER B CA 1
ATOM 4578 C C . SER B 1 288 ? -6.605 -21.984 -13.812 1 98.75 288 SER B C 1
ATOM 4580 O O . SER B 1 288 ? -6.551 -23.203 -13.953 1 98.75 288 SER B O 1
ATOM 4582 N N . ILE B 1 289 ? -6.398 -21.375 -12.711 1 98.69 289 ILE B N 1
ATOM 4583 C CA . ILE B 1 289 ? -6.07 -22.109 -11.484 1 98.69 289 ILE B CA 1
ATOM 4584 C C . ILE B 1 289 ? -7.285 -22.141 -10.562 1 98.69 289 ILE B C 1
ATOM 4586 O O . ILE B 1 289 ? -7.172 -22.516 -9.391 1 98.69 289 ILE B O 1
ATOM 4590 N N . ALA B 1 290 ? -8.43 -21.734 -11 1 98.75 290 ALA B N 1
ATOM 4591 C CA . ALA B 1 290 ? -9.633 -21.594 -10.188 1 98.75 290 ALA B CA 1
ATOM 4592 C C . ALA B 1 290 ? -10 -22.906 -9.508 1 98.75 290 ALA B C 1
ATOM 4594 O O . ALA B 1 290 ? -10.258 -22.938 -8.305 1 98.75 290 ALA B O 1
ATOM 4595 N N . ASP B 1 291 ? -10 -24 -10.305 1 98.31 291 ASP B N 1
ATOM 4596 C CA . ASP B 1 291 ? -10.406 -25.297 -9.766 1 98.31 291 ASP B CA 1
ATOM 4597 C C . ASP B 1 291 ? -9.445 -25.766 -8.68 1 98.31 291 ASP B C 1
ATOM 4599 O O . ASP B 1 291 ? -9.867 -26.359 -7.691 1 98.31 291 ASP B O 1
ATOM 4603 N N . MET B 1 292 ? -8.18 -25.547 -8.914 1 97.69 292 MET B N 1
ATOM 4604 C CA . MET B 1 292 ? -7.164 -25.938 -7.934 1 97.69 292 MET B CA 1
ATOM 4605 C C . MET B 1 292 ? -7.367 -25.203 -6.613 1 97.69 292 MET B C 1
ATOM 4607 O O . MET B 1 292 ? -7.332 -25.828 -5.547 1 97.69 292 MET B O 1
ATOM 4611 N N . PHE B 1 293 ? -7.57 -23.891 -6.633 1 98.69 293 PHE B N 1
ATOM 4612 C CA . PHE B 1 293 ? -7.793 -23.109 -5.43 1 98.69 293 PHE B CA 1
ATOM 4613 C C . PHE B 1 293 ? -9.125 -23.469 -4.781 1 98.69 293 PHE B C 1
ATOM 4615 O O . PHE B 1 293 ? -9.227 -23.516 -3.553 1 98.69 293 PHE B O 1
ATOM 4622 N N . ALA B 1 294 ? -10.18 -23.688 -5.594 1 98.62 294 ALA B N 1
ATOM 4623 C CA . ALA B 1 294 ? -11.477 -24.109 -5.07 1 98.62 294 ALA B CA 1
ATOM 4624 C C . ALA B 1 294 ? -11.352 -25.406 -4.277 1 98.62 294 ALA B C 1
ATOM 4626 O O . ALA B 1 294 ? -11.891 -25.516 -3.174 1 98.62 294 ALA B O 1
ATOM 4627 N N . GLU B 1 295 ? -10.656 -26.344 -4.863 1 97.69 295 GLU B N 1
ATOM 4628 C CA . GLU B 1 295 ? -10.461 -27.609 -4.188 1 97.69 295 GLU B CA 1
ATOM 4629 C C . GLU B 1 295 ? -9.719 -27.422 -2.863 1 97.69 295 GLU B C 1
ATOM 4631 O O . GLU B 1 295 ? -10.047 -28.078 -1.869 1 97.69 295 GLU B O 1
ATOM 4636 N N . THR B 1 296 ? -8.719 -26.594 -2.861 1 98 296 THR B N 1
ATOM 4637 C CA . THR B 1 296 ? -7.98 -26.312 -1.636 1 98 296 THR B CA 1
ATOM 4638 C C . THR B 1 296 ? -8.898 -25.703 -0.575 1 98 296 THR B C 1
ATOM 4640 O O . THR B 1 296 ? -8.844 -26.094 0.593 1 98 296 THR B O 1
ATOM 4643 N N . ILE B 1 297 ? -9.719 -24.719 -0.947 1 98.25 297 ILE B N 1
ATOM 4644 C CA . ILE B 1 297 ? -10.664 -24.094 -0.028 1 98.25 297 ILE B CA 1
ATOM 4645 C C . ILE B 1 297 ? -11.602 -25.172 0.537 1 98.25 297 ILE B C 1
ATOM 4647 O O . ILE B 1 297 ? -11.836 -25.219 1.746 1 98.25 297 ILE B O 1
ATOM 4651 N N . ARG B 1 298 ? -12.133 -26.047 -0.317 1 96.81 298 ARG B N 1
ATOM 4652 C CA . ARG B 1 298 ? -13.008 -27.141 0.112 1 96.81 298 ARG B CA 1
ATOM 4653 C C . ARG B 1 298 ? -12.328 -28 1.164 1 96.81 298 ARG B C 1
ATOM 4655 O O . ARG B 1 298 ? -12.945 -28.391 2.158 1 96.81 298 ARG B O 1
ATOM 4662 N N . ARG B 1 299 ? -11.109 -28.297 0.926 1 96.19 299 ARG B N 1
ATOM 4663 C CA . ARG B 1 299 ? -10.375 -29.172 1.829 1 96.19 299 ARG B CA 1
ATOM 4664 C C . ARG B 1 299 ? -10.094 -28.484 3.158 1 96.19 299 ARG B C 1
ATOM 4666 O O . ARG B 1 299 ? -10.078 -29.125 4.207 1 96.19 299 ARG B O 1
ATOM 4673 N N . VAL B 1 300 ? -9.797 -27.203 3.113 1 95.44 300 VAL B N 1
ATOM 4674 C CA . VAL B 1 300 ? -9.602 -26.438 4.344 1 95.44 300 VAL B CA 1
ATOM 4675 C C . VAL B 1 300 ? -10.891 -26.453 5.164 1 95.44 300 VAL B C 1
ATOM 4677 O O . VAL B 1 300 ? -10.867 -26.672 6.375 1 95.44 300 VAL B O 1
ATOM 4680 N N . VAL B 1 301 ? -11.992 -26.25 4.504 1 94.81 301 VAL B N 1
ATOM 4681 C CA . VAL B 1 301 ? -13.297 -26.203 5.156 1 94.81 301 VAL B CA 1
ATOM 4682 C C . VAL B 1 301 ? -13.633 -27.578 5.754 1 94.81 301 VAL B C 1
ATOM 4684 O O . VAL B 1 301 ? -14.18 -27.656 6.855 1 94.81 301 VAL B O 1
ATOM 4687 N N . SER B 1 302 ? -13.234 -28.641 5.062 1 93.31 302 SER B N 1
AT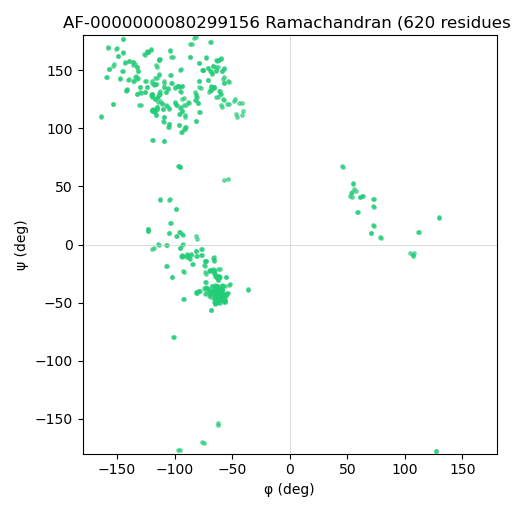OM 4688 C CA . SER B 1 302 ? -13.594 -30 5.484 1 93.31 302 SER B CA 1
ATOM 4689 C C . SER B 1 302 ? -12.492 -30.625 6.32 1 93.31 302 SER B C 1
ATOM 4691 O O . SER B 1 302 ? -12.602 -31.797 6.723 1 93.31 302 SER B O 1
ATOM 4693 N N . ASN B 1 303 ? -11.375 -29.922 6.5 1 92.06 303 ASN B N 1
ATOM 4694 C CA . ASN B 1 303 ? -10.234 -30.406 7.27 1 92.06 303 ASN B CA 1
ATOM 4695 C C . ASN B 1 303 ? -9.617 -31.656 6.637 1 92.06 303 ASN B C 1
ATOM 4697 O O . ASN B 1 303 ? -9.359 -32.656 7.328 1 92.06 303 ASN B O 1
ATOM 4701 N N . GLU B 1 304 ? -9.523 -31.625 5.336 1 89.81 304 GLU B N 1
ATOM 4702 C CA . GLU B 1 304 ? -8.891 -32.688 4.582 1 89.81 304 GLU B CA 1
ATOM 4703 C C . GLU B 1 304 ? -7.473 -32.312 4.16 1 89.81 304 GLU B C 1
ATOM 4705 O O . GLU B 1 304 ? -7.125 -31.141 4.125 1 89.81 304 GLU B O 1
ATOM 4710 N N . SER B 1 305 ? -6.707 -33.281 3.822 1 87.69 305 SER B N 1
ATOM 4711 C CA . SER B 1 305 ? -5.316 -33.062 3.441 1 87.69 305 SER B CA 1
ATOM 4712 C C . SER B 1 305 ? -5.215 -32.312 2.121 1 87.69 305 SER B C 1
ATOM 4714 O O . SER B 1 305 ? -5.895 -32.656 1.15 1 87.69 305 SER B O 1
ATOM 4716 N N . ILE B 1 306 ? -4.352 -31.359 2.102 1 86.38 306 ILE B N 1
ATOM 4717 C CA . ILE B 1 306 ? -4.121 -30.531 0.919 1 86.38 306 ILE B CA 1
ATOM 4718 C C . ILE B 1 306 ? -3.002 -31.141 0.077 1 86.38 306 ILE B C 1
ATOM 4720 O O . ILE B 1 306 ? -2.986 -31 -1.147 1 86.38 306 ILE B O 1
ATOM 4724 N N . SER B 1 307 ? -2.15 -31.906 0.659 1 83.38 307 SER B N 1
ATOM 4725 C CA . SER B 1 307 ? -0.959 -32.438 0.013 1 83.38 307 SER B CA 1
ATOM 4726 C C . SER B 1 307 ? -1.329 -33.406 -1.121 1 83.38 307 SER B C 1
ATOM 4728 O O . SER B 1 307 ? -0.539 -33.625 -2.045 1 83.38 307 SER B O 1
ATOM 4730 N N . SER B 1 308 ? -2.49 -33.969 -1.072 1 77.38 308 SER B N 1
ATOM 4731 C CA . SER B 1 308 ? -2.938 -34.875 -2.107 1 77.38 308 SER B CA 1
ATOM 4732 C C . SER B 1 308 ? -3.125 -34.156 -3.443 1 77.38 308 SER B C 1
ATOM 4734 O O . SER B 1 308 ? -3.217 -34.812 -4.488 1 77.38 308 SER B O 1
ATOM 4736 N N . GLN B 1 309 ? -3.072 -32.844 -3.363 1 80.75 309 GLN B N 1
ATOM 4737 C CA . GLN B 1 309 ? -3.271 -32.062 -4.574 1 80.75 309 GLN B CA 1
ATOM 4738 C C . GLN B 1 309 ? -1.956 -31.859 -5.32 1 80.75 309 GLN B C 1
ATOM 4740 O O . GLN B 1 309 ? -1.953 -31.438 -6.477 1 80.75 309 GLN B O 1
ATOM 4745 N N . TYR B 1 310 ? -0.929 -32.219 -4.598 1 82.94 310 TYR B N 1
ATOM 4746 C CA . TYR B 1 310 ? 0.373 -31.969 -5.215 1 82.94 310 TYR B CA 1
ATOM 4747 C C . TYR B 1 310 ? 0.721 -33.094 -6.191 1 82.94 310 TYR B C 1
ATOM 4749 O O . TYR B 1 310 ? 0.668 -34.281 -5.836 1 82.94 310 TYR B O 1
ATOM 4757 N N . ILE B 1 311 ? 0.973 -32.688 -7.371 1 80.88 311 ILE B N 1
ATOM 4758 C CA . ILE B 1 311 ? 1.353 -33.688 -8.367 1 80.88 311 ILE B CA 1
ATOM 4759 C C . ILE B 1 311 ? 2.834 -34.031 -8.211 1 80.88 311 ILE B C 1
ATOM 4761 O O . ILE B 1 311 ? 3.23 -35.188 -8.367 1 80.88 311 ILE B O 1
ATOM 4765 N N . ILE B 1 312 ? 3.584 -33 -7.988 1 81.5 312 ILE B N 1
ATOM 4766 C CA . ILE B 1 312 ? 5.02 -33.188 -7.824 1 81.5 312 ILE B CA 1
ATOM 4767 C C . ILE B 1 312 ? 5.5 -32.5 -6.559 1 81.5 312 ILE B C 1
ATOM 4769 O O . ILE B 1 312 ? 4.848 -31.562 -6.074 1 81.5 312 ILE B O 1
#

Solvent-accessible surface area (backbone atoms only — not comparable to full-atom values): 32366 Å² total; per-residue (Å²): 130,88,71,74,63,52,71,45,40,36,55,38,85,92,22,38,77,47,37,53,46,18,22,58,65,61,71,48,72,70,51,60,64,45,75,49,74,46,79,64,55,49,68,50,37,31,44,75,55,90,46,60,50,16,37,35,36,41,26,36,34,27,54,57,56,44,49,44,46,51,50,46,43,35,47,40,33,9,39,56,72,35,44,32,65,39,35,30,41,32,23,47,30,60,50,50,34,86,30,68,53,73,90,54,76,35,31,27,39,46,26,47,52,50,38,49,43,46,48,71,40,51,48,55,30,39,39,34,36,60,58,78,45,75,70,58,59,70,55,44,96,48,59,64,49,76,41,58,58,57,57,59,47,50,61,50,57,61,70,64,67,64,65,63,47,31,28,23,13,52,33,66,87,32,42,68,62,25,46,54,52,12,61,74,70,70,38,55,68,32,42,22,44,69,44,74,60,60,96,91,44,78,66,47,76,44,76,48,67,87,46,57,71,16,32,35,38,32,35,46,55,69,38,42,47,34,60,58,56,31,51,42,29,37,54,40,46,73,59,40,25,70,42,27,33,35,38,24,42,32,42,65,48,19,81,58,10,50,61,40,49,61,73,32,52,45,67,33,38,39,22,28,48,45,33,77,78,85,76,81,43,94,40,58,45,68,44,76,54,27,60,61,53,25,50,47,51,52,23,62,76,67,72,45,78,62,67,80,65,54,77,118,131,88,71,75,62,50,74,44,39,36,54,39,84,93,23,36,77,48,37,52,46,18,21,58,65,60,69,48,72,70,51,61,64,45,75,49,73,46,79,66,56,51,68,49,35,31,44,76,56,90,46,61,50,16,39,37,36,40,24,36,33,26,55,56,55,45,49,43,45,49,49,48,42,36,46,40,35,8,40,57,72,34,44,32,64,38,36,31,40,33,24,46,31,61,49,49,33,85,32,68,53,74,89,55,76,36,31,27,40,46,28,47,50,52,38,49,41,46,48,72,39,50,48,55,31,39,37,32,35,59,59,78,45,76,67,58,60,70,53,45,96,49,57,65,48,76,41,58,57,57,59,60,48,51,61,51,58,62,70,64,67,64,65,61,46,31,28,22,14,51,35,68,88,34,42,69,62,23,44,52,53,12,61,74,70,69,39,51,67,31,43,21,44,70,43,73,60,60,97,91,44,78,67,48,77,45,77,50,69,87,46,57,72,16,32,35,38,31,35,48,55,70,38,41,47,35,59,59,55,30,52,43,29,37,54,40,46,72,59,40,25,70,42,29,33,36,38,23,41,32,42,65,48,18,79,59,10,51,62,41,49,61,73,32,53,45,67,32,39,37,23,27,47,45,32,73,79,85,76,82,43,92,39,58,45,68,44,78,54,29,59,60,53,24,51,48,52,53,23,62,76,67,72,45,80,62,69,79,66,52,77,121

pLDDT: mean 95.1, std 9.23, range [34.0, 98.94]